Protein 2R0C (pdb70)

B-factor: mean 41.66, std 12.37, range [22.73, 86.89]

InterPro domains:
  IPR002938 FAD-binding domain [PF01494] (6-349)
  IPR036188 FAD/NAD(P)-binding domain superfamily [G3DSA:3.50.50.60] (7-348)
  IPR036188 FAD/NAD(P)-binding domain superfamily [SSF51905] (6-364)
  IPR050641 Rifampicin monooxygenase-like [PTHR43004] (6-512)

Nearest PDB structures (foldseek):
  2r0c-assembly1_A  TM=1.002E+00  e=0.000E+00  Lentzea aerocolonigenes
  2r0p-assembly1_A  TM=9.805E-01  e=2.874E-102  Lentzea aerocolonigenes
  4eip-assembly2_B  TM=9.938E-01  e=1.563E-99  Lentzea aerocolonigenes
  4eip-assembly1_A  TM=9.789E-01  e=1.104E-95  Lentzea aerocolonigenes
  4eiq-assembly2_B  TM=9.663E-01  e=9.344E-96  Lentzea aerocolonigenes

Secondary structure (DSSP, 8-state):
-PPEEEEEEEE--SHHHHHHHHHHHHTT--EEEE-SS-S--SS----EE-HHHHHHHHHTT-HHHHHTSS--TTSB--EEEESSBTS-EEEEE---BTTTSPPPSS-SS--EE--HHHHHHHHHHHHGGGEE-SEEEEEEEE-SS-EEEEEEETTT--EEEEEEEEEEE---TT-HHHHHHT----BSS--EEEEEEEEE-TTHHHHHGGG--SEEEEEEETTEEEEEEESSSSSEEEEEEE-STT--S---HHHHHHHHB-S----EEEEEEEEEE--EE-S-SEETTEEE-GGGTEE---GGGHHHHHHHHHHHHHHHHHHHHHHT-S-TTTTHHHHHHHHHHHHHHHH--PPPTTTT--SHHHHHHHHHHHHHHHHTTGGGGGS-HHHHH-----STTS---------TTSBPPP-BSSSS-BGGGG-SSSEEEEEES--TTHHHHHHHHHHTT--EEEEEE--HHHHHHH-SSEEEE-TTSBEEEEESS--S-HHHHHHHHTT--

Organism: Lentzea aerocolonigenes (NCBI:txid68170)

CATH classification: 3.50.50.60 (+2 more: 3.30.9.10, 3.40.30.120)

Structure (mmCIF, N/CA/C/O backbone):
data_2R0C
#
_entry.id   2R0C
#
_cell.length_a   63.220
_cell.length_b   77.562
_cell.length_c   64.673
_cell.angle_alpha   90.00
_cell.angle_beta   108.04
_cell.angle_gamma   90.00
#
_symmetry.space_group_name_H-M   'P 1 21 1'
#
loop_
_entity.id
_entity.type
_entity.pdbx_description
1 polymer RebC
2 non-polymer 'CHLORIDE ION'
3 non-polymer 'FLAVIN-ADENINE DINUCLEOTIDE'
4 water water
#
loop_
_atom_site.group_PDB
_atom_site.id
_atom_site.type_symbol
_atom_site.label_atom_id
_atom_site.label_alt_id
_atom_site.label_comp_id
_atom_site.label_asym_id
_atom_site.label_entity_id
_atom_site.label_seq_id
_atom_site.pdbx_PDB_ins_code
_atom_site.Cartn_x
_atom_site.Cartn_y
_atom_site.Cartn_z
_atom_site.occupancy
_atom_site.B_iso_or_equiv
_atom_site.auth_seq_id
_atom_site.auth_comp_id
_atom_site.auth_asym_id
_atom_site.auth_atom_id
_atom_site.pdbx_PDB_model_num
ATOM 1 N N . ASN A 1 22 ? 30.309 18.237 10.020 1.00 70.51 2 ASN A N 1
ATOM 2 C CA . ASN A 1 22 ? 28.851 18.111 9.724 1.00 70.09 2 ASN A CA 1
ATOM 3 C C . ASN A 1 22 ? 28.036 18.170 11.014 1.00 69.24 2 ASN A C 1
ATOM 4 O O . ASN A 1 22 ? 28.376 17.520 12.004 1.00 69.70 2 ASN A O 1
ATOM 6 N N . ALA A 1 23 ? 26.963 18.955 10.996 1.00 67.58 3 ALA A N 1
ATOM 7 C CA . ALA A 1 23 ? 26.101 19.100 12.164 1.00 65.72 3 ALA A CA 1
ATOM 8 C C . ALA A 1 23 ? 25.423 17.775 12.499 1.00 64.15 3 ALA A C 1
ATOM 9 O O . ALA A 1 23 ? 25.369 16.865 11.669 1.00 64.14 3 ALA A O 1
ATOM 11 N N . PRO A 1 24 ? 24.909 17.646 13.730 1.00 62.71 4 PRO A N 1
ATOM 12 C CA . PRO A 1 24 ? 24.238 16.413 14.149 1.00 60.79 4 PRO A CA 1
ATOM 13 C C . PRO A 1 24 ? 22.947 16.145 13.379 1.00 58.30 4 PRO A C 1
ATOM 14 O O . PRO A 1 24 ? 22.161 17.059 13.126 1.00 58.76 4 PRO A O 1
ATOM 18 N N . ILE A 1 25 ? 22.746 14.888 13.005 1.00 55.98 5 ILE A N 1
ATOM 19 C CA . ILE A 1 25 ? 21.544 14.469 12.292 1.00 52.85 5 ILE A CA 1
ATOM 20 C C . ILE A 1 25 ? 20.457 14.214 13.332 1.00 51.43 5 ILE A C 1
ATOM 21 O O . ILE A 1 25 ? 20.686 13.505 14.314 1.00 50.57 5 ILE A O 1
ATOM 26 N N . GLU A 1 26 ? 19.280 14.792 13.122 1.00 47.84 6 GLU A N 1
ATOM 27 C CA . GLU A 1 26 ? 18.192 14.606 14.066 1.00 46.08 6 GLU A CA 1
ATOM 28 C C . GLU A 1 26 ? 17.079 13.737 13.500 1.00 44.63 6 GLU A C 1
ATOM 29 O O . GLU A 1 26 ? 16.715 13.841 12.327 1.00 44.19 6 GLU A O 1
ATOM 35 N N . THR A 1 27 ? 16.544 12.871 14.350 1.00 40.77 7 THR A N 1
ATOM 36 C CA . THR A 1 27 ? 15.475 11.966 13.956 1.00 38.30 7 THR A CA 1
ATOM 37 C C . THR A 1 27 ? 14.734 11.599 15.238 1.00 37.46 7 THR A C 1
ATOM 38 O O . THR A 1 27 ? 15.316 11.639 16.325 1.00 37.88 7 THR A O 1
ATOM 42 N N . ASP A 1 28 ? 13.456 11.259 15.126 1.00 34.38 8 ASP A N 1
ATOM 43 C CA . ASP A 1 28 ? 12.679 10.925 16.313 1.00 31.89 8 ASP A CA 1
ATOM 44 C C . ASP A 1 28 ? 13.071 9.591 16.935 1.00 31.59 8 ASP A C 1
ATOM 45 O O . ASP A 1 28 ? 13.144 9.465 18.161 1.00 32.76 8 ASP A O 1
ATOM 50 N N . VAL A 1 29 ? 13.326 8.596 16.100 1.00 30.07 9 VAL A N 1
ATOM 51 C CA . VAL A 1 29 ? 13.694 7.284 16.615 1.00 29.22 9 VAL A CA 1
ATOM 52 C C . VAL A 1 29 ? 14.866 6.690 15.857 1.00 30.33 9 VAL A C 1
ATOM 53 O O . VAL A 1 29 ? 14.827 6.558 14.628 1.00 28.94 9 VAL A O 1
ATOM 57 N N . LEU A 1 30 ? 15.915 6.347 16.599 1.00 28.03 10 LEU A N 1
ATOM 58 C CA . LEU A 1 30 ? 17.094 5.736 16.016 1.00 28.44 10 LEU A CA 1
ATOM 59 C C . LEU A 1 30 ? 16.982 4.262 16.343 1.00 27.88 10 LEU A C 1
ATOM 60 O O . LEU A 1 30 ? 16.927 3.867 17.517 1.00 27.75 10 LEU A O 1
ATOM 65 N N . ILE A 1 31 ? 16.905 3.447 15.301 1.00 28.46 11 ILE A N 1
ATOM 66 C CA . ILE A 1 31 ? 16.801 2.009 15.477 1.00 27.92 11 ILE A CA 1
ATOM 67 C C . ILE A 1 31 ? 18.178 1.399 15.282 1.00 31.10 11 ILE A C 1
ATOM 68 O O . ILE A 1 31 ? 18.753 1.479 14.192 1.00 33.15 11 ILE A O 1
ATOM 73 N N . LEU A 1 32 ? 18.704 0.798 16.346 1.00 29.95 12 LEU A N 1
ATOM 74 C CA . LEU A 1 32 ? 20.018 0.160 16.314 1.00 30.46 12 LEU A CA 1
ATOM 75 C C . LEU A 1 32 ? 19.845 -1.320 15.981 1.00 30.21 12 LEU A C 1
ATOM 76 O O . LEU A 1 32 ? 19.337 -2.089 16.795 1.00 29.94 12 LEU A O 1
ATOM 81 N N . GLY A 1 33 ? 20.277 -1.718 14.790 1.00 29.48 13 GLY A N 1
ATOM 82 C CA . GLY A 1 33 ? 20.149 -3.110 14.398 1.00 31.37 13 GLY A CA 1
ATOM 83 C C . GLY A 1 33 ? 19.111 -3.267 13.306 1.00 32.40 13 GLY A C 1
ATOM 84 O O . GLY A 1 33 ? 17.943 -2.925 13.502 1.00 32.14 13 GLY A O 1
ATOM 85 N N . GLY A 1 34 ? 19.548 -3.775 12.156 1.00 30.82 14 GLY A N 1
ATOM 86 C CA . GLY A 1 34 ? 18.655 -3.967 11.029 1.00 31.32 14 GLY A CA 1
ATOM 87 C C . GLY A 1 34 ? 18.278 -5.416 10.805 1.00 31.32 14 GLY A C 1
ATOM 88 O O . GLY A 1 34 ? 18.135 -5.858 9.663 1.00 30.75 14 GLY A O 1
ATOM 89 N N . GLY A 1 35 ? 18.137 -6.162 11.898 1.00 30.82 15 GLY A N 1
ATOM 90 C CA . GLY A 1 35 ? 17.741 -7.553 11.798 1.00 29.95 15 GLY A CA 1
ATOM 91 C C . GLY A 1 35 ? 16.233 -7.572 11.585 1.00 30.67 15 GLY A C 1
ATOM 92 O O . GLY A 1 35 ? 15.636 -6.515 11.418 1.00 31.22 15 GLY A O 1
ATOM 93 N N . PRO A 1 36 ? 15.589 -8.743 11.594 1.00 29.85 16 PRO A N 1
ATOM 94 C CA . PRO A 1 36 ? 14.139 -8.822 11.391 1.00 30.61 16 PRO A CA 1
ATOM 95 C C . PRO A 1 36 ? 13.307 -7.931 12.308 1.00 28.49 16 PRO A C 1
ATOM 96 O O . PRO A 1 36 ? 12.334 -7.332 11.862 1.00 30.94 16 PRO A O 1
ATOM 100 N N . VAL A 1 37 ? 13.675 -7.848 13.585 1.00 28.51 17 VAL A N 1
ATOM 101 C CA . VAL A 1 37 ? 12.903 -7.040 14.529 1.00 26.67 17 VAL A CA 1
ATOM 102 C C . VAL A 1 37 ? 13.096 -5.552 14.314 1.00 27.55 17 VAL A C 1
ATOM 103 O O . VAL A 1 37 ? 12.135 -4.790 14.373 1.00 27.39 17 VAL A O 1
ATOM 107 N N . GLY A 1 38 ? 14.339 -5.138 14.076 1.00 26.69 18 GLY A N 1
ATOM 108 C CA . GLY A 1 38 ? 14.606 -3.734 13.840 1.00 27.65 18 GLY A CA 1
ATOM 109 C C . GLY A 1 38 ? 13.860 -3.248 12.607 1.00 28.88 18 GLY A C 1
ATOM 110 O O . GLY A 1 38 ? 13.312 -2.145 12.581 1.00 28.38 18 GLY A O 1
ATOM 111 N N . MET A 1 39 ? 13.835 -4.077 11.572 1.00 28.99 19 MET A N 1
ATOM 112 C CA . MET A 1 39 ? 13.157 -3.714 10.335 1.00 27.53 19 MET A CA 1
ATOM 113 C C . MET A 1 39 ? 11.642 -3.702 10.527 1.00 28.15 19 MET A C 1
ATOM 114 O O . MET A 1 39 ? 10.940 -2.902 9.909 1.00 28.18 19 MET A O 1
ATOM 119 N N . ALA A 1 40 ? 11.138 -4.580 11.388 1.00 25.69 20 ALA A N 1
ATOM 120 C CA . ALA A 1 40 ? 9.712 -4.612 11.672 1.00 27.47 20 ALA A CA 1
ATOM 121 C C . ALA A 1 40 ? 9.341 -3.306 12.369 1.00 26.90 20 ALA A C 1
ATOM 122 O O . ALA A 1 40 ? 8.295 -2.720 12.091 1.00 24.93 20 ALA A O 1
ATOM 124 N N . LEU A 1 41 ? 10.199 -2.852 13.285 1.00 27.07 21 LEU A N 1
ATOM 125 C CA . LEU A 1 41 ? 9.924 -1.609 13.996 1.00 25.73 21 LEU A CA 1
ATOM 126 C C . LEU A 1 41 ? 9.970 -0.448 13.012 1.00 26.15 21 LEU A C 1
ATOM 127 O O . LEU A 1 41 ? 9.150 0.461 13.075 1.00 24.14 21 LEU A O 1
ATOM 132 N N . ALA A 1 42 ? 10.931 -0.483 12.097 1.00 25.68 22 ALA A N 1
ATOM 133 C CA . ALA A 1 42 ? 11.045 0.572 11.093 1.00 27.67 22 ALA A CA 1
ATOM 134 C C . ALA A 1 42 ? 9.756 0.614 10.268 1.00 26.47 22 ALA A C 1
ATOM 135 O O . ALA A 1 42 ? 9.241 1.678 9.943 1.00 26.54 22 ALA A O 1
ATOM 137 N N . LEU A 1 43 ? 9.231 -0.558 9.940 1.00 26.17 23 LEU A N 1
ATOM 138 C CA . LEU A 1 43 ? 8.015 -0.628 9.140 1.00 27.00 23 LEU A CA 1
ATOM 139 C C . LEU A 1 43 ? 6.813 -0.090 9.891 1.00 26.33 23 LEU A C 1
ATOM 140 O O . LEU A 1 43 ? 5.945 0.563 9.299 1.00 26.75 23 LEU A O 1
ATOM 145 N N . ASP A 1 44 ? 6.756 -0.348 11.193 1.00 24.50 24 ASP A N 1
ATOM 146 C CA . ASP A 1 44 ? 5.640 0.167 11.970 1.00 25.33 24 ASP A CA 1
ATOM 147 C C . ASP A 1 44 ? 5.750 1.690 12.081 1.00 24.96 24 ASP A C 1
ATOM 148 O O . ASP A 1 44 ? 4.750 2.397 11.943 1.00 25.66 24 ASP A O 1
ATOM 153 N N . LEU A 1 45 ? 6.961 2.205 12.302 1.00 25.59 25 LEU A N 1
ATOM 154 C CA . LEU A 1 45 ? 7.132 3.658 12.412 1.00 26.74 25 LEU A CA 1
ATOM 155 C C . LEU A 1 45 ? 6.827 4.347 11.070 1.00 27.65 25 LEU A C 1
ATOM 156 O O . LEU A 1 45 ? 6.237 5.435 11.041 1.00 29.99 25 LEU A O 1
ATOM 161 N N . ALA A 1 46 ? 7.222 3.711 9.972 1.00 27.76 26 ALA A N 1
ATOM 162 C CA . ALA A 1 46 ? 6.948 4.238 8.633 1.00 29.42 26 ALA A CA 1
ATOM 163 C C . ALA A 1 46 ? 5.430 4.309 8.478 1.00 29.71 26 ALA A C 1
ATOM 164 O O . ALA A 1 46 ? 4.875 5.325 8.050 1.00 28.49 26 ALA A O 1
ATOM 166 N N . HIS A 1 47 ? 4.770 3.214 8.838 1.00 29.11 27 HIS A N 1
ATOM 167 C CA . HIS A 1 47 ? 3.317 3.115 8.766 1.00 31.66 27 HIS A CA 1
ATOM 168 C C . HIS A 1 47 ? 2.649 4.211 9.597 1.00 31.80 27 HIS A C 1
ATOM 169 O O . HIS A 1 47 ? 1.578 4.699 9.241 1.00 29.96 27 HIS A O 1
ATOM 176 N N . ARG A 1 48 ? 3.289 4.603 10.698 1.00 30.77 28 ARG A N 1
ATOM 177 C CA . ARG A 1 48 ? 2.744 5.632 11.575 1.00 29.59 28 ARG A CA 1
ATOM 178 C C . ARG A 1 48 ? 3.283 7.029 11.289 1.00 30.86 28 ARG A C 1
ATOM 179 O O . ARG A 1 48 ? 3.024 7.962 12.050 1.00 31.51 28 ARG A O 1
ATOM 187 N N . GLN A 1 49 ? 4.030 7.168 10.194 1.00 29.42 29 GLN A N 1
ATOM 188 C CA . GLN A 1 49 ? 4.607 8.450 9.793 1.00 32.82 29 GLN A CA 1
ATOM 189 C C . GLN A 1 49 ? 5.535 9.058 10.843 1.00 32.85 29 GLN A C 1
ATOM 190 O O . GLN A 1 49 ? 5.551 10.276 11.035 1.00 34.32 29 GLN A O 1
ATOM 196 N N . VAL A 1 50 ? 6.291 8.205 11.529 1.00 32.84 30 VAL A N 1
ATOM 197 C CA . VAL A 1 50 ? 7.241 8.654 12.545 1.00 31.03 30 VAL A CA 1
ATOM 198 C C . VAL A 1 50 ? 8.622 8.667 11.909 1.00 30.80 30 VAL A C 1
ATOM 199 O O . VAL A 1 50 ? 9.020 7.699 11.262 1.00 30.59 30 VAL A O 1
ATOM 203 N N . GLY A 1 51 ? 9.349 9.762 12.095 1.00 30.76 31 GLY A N 1
ATOM 204 C CA . GLY A 1 51 ? 10.683 9.868 11.532 1.00 31.86 31 GLY A CA 1
ATOM 205 C C . GLY A 1 51 ? 11.626 8.915 12.234 1.00 33.62 31 GLY A C 1
ATOM 206 O O . GLY A 1 51 ? 11.673 8.870 13.464 1.00 33.10 31 GLY A O 1
ATOM 207 N N . HIS A 1 52 ? 12.385 8.151 11.458 1.00 33.09 32 HIS A N 1
ATOM 208 C CA . HIS A 1 52 ? 13.306 7.191 12.038 1.00 33.62 32 HIS A CA 1
ATOM 209 C C . HIS A 1 52 ? 14.479 6.916 11.121 1.00 36.30 32 HIS A C 1
ATOM 210 O O . HIS A 1 52 ? 14.492 7.303 9.945 1.00 33.95 32 HIS A O 1
ATOM 217 N N . LEU A 1 53 ? 15.456 6.214 11.672 1.00 35.15 33 LEU A N 1
ATOM 218 C CA . LEU A 1 53 ? 16.650 5.854 10.939 1.00 36.83 33 LEU A CA 1
ATOM 219 C C . LEU A 1 53 ? 17.109 4.529 11.522 1.00 34.54 33 LEU A C 1
ATOM 220 O O . LEU A 1 53 ? 17.049 4.311 12.739 1.00 33.56 33 LEU A O 1
ATOM 225 N N . VAL A 1 54 ? 17.528 3.628 10.649 1.00 32.94 34 VAL A N 1
ATOM 226 C CA . VAL A 1 54 ? 18.009 2.335 11.088 1.00 31.60 34 VAL A CA 1
ATOM 227 C C . VAL A 1 54 ? 19.494 2.216 10.756 1.00 32.89 34 VAL A C 1
ATOM 228 O O . VAL A 1 54 ? 19.906 2.455 9.614 1.00 33.55 34 VAL A O 1
ATOM 232 N N . VAL A 1 55 ? 20.303 1.864 11.748 1.00 32.86 35 VAL A N 1
ATOM 233 C CA . VAL A 1 55 ? 21.723 1.676 11.492 1.00 33.24 35 VAL A CA 1
ATOM 234 C C . VAL A 1 55 ? 22.051 0.193 11.628 1.00 32.91 35 VAL A C 1
ATOM 235 O O . VAL A 1 55 ? 21.734 -0.445 12.634 1.00 34.33 35 VAL A O 1
ATOM 239 N N . GLU A 1 56 ? 22.658 -0.356 10.583 1.00 32.91 36 GLU A N 1
ATOM 240 C CA . GLU A 1 56 ? 23.032 -1.763 10.538 1.00 32.52 36 GLU A CA 1
ATOM 241 C C . GLU A 1 56 ? 24.524 -1.824 10.205 1.00 34.49 36 GLU A C 1
ATOM 242 O O . GLU A 1 56 ? 24.958 -1.311 9.176 1.00 34.13 36 GLU A O 1
ATOM 248 N N . GLN A 1 57 ? 25.306 -2.450 11.081 1.00 35.90 37 GLN A N 1
ATOM 249 C CA . GLN A 1 57 ? 26.755 -2.527 10.887 1.00 37.10 37 GLN A CA 1
ATOM 250 C C . GLN A 1 57 ? 27.209 -3.379 9.711 1.00 37.84 37 GLN A C 1
ATOM 251 O O . GLN A 1 57 ? 28.256 -3.105 9.116 1.00 40.12 37 GLN A O 1
ATOM 257 N N . THR A 1 58 ? 26.444 -4.412 9.377 1.00 37.86 38 THR A N 1
ATOM 258 C CA . THR A 1 58 ? 26.807 -5.266 8.251 1.00 40.11 38 THR A CA 1
ATOM 259 C C . THR A 1 58 ? 26.322 -4.626 6.956 1.00 40.78 38 THR A C 1
ATOM 260 O O . THR A 1 58 ? 25.812 -3.500 6.968 1.00 39.04 38 THR A O 1
ATOM 264 N N . ASP A 1 59 ? 26.487 -5.332 5.841 1.00 42.60 39 ASP A N 1
ATOM 265 C CA . ASP A 1 59 ? 26.052 -4.799 4.553 1.00 46.38 39 ASP A CA 1
ATOM 266 C C . ASP A 1 59 ? 24.669 -5.307 4.166 1.00 47.33 39 ASP A C 1
ATOM 267 O O . ASP A 1 59 ? 24.251 -5.156 3.018 1.00 47.82 39 ASP A O 1
ATOM 272 N N . GLY A 1 60 ? 23.968 -5.918 5.119 1.00 48.69 40 GLY A N 1
ATOM 273 C CA . GLY A 1 60 ? 22.634 -6.433 4.851 1.00 49.09 40 GLY A CA 1
ATOM 274 C C . GLY A 1 60 ? 22.587 -7.787 4.159 1.00 50.84 40 GLY A C 1
ATOM 275 O O . GLY A 1 60 ? 21.520 -8.390 4.034 1.00 50.36 40 GLY A O 1
ATOM 276 N N . THR A 1 61 ? 23.746 -8.267 3.716 1.00 51.27 41 THR A N 1
ATOM 277 C CA . THR A 1 61 ? 23.857 -9.553 3.029 1.00 51.49 41 THR A CA 1
ATOM 278 C C . THR A 1 61 ? 23.615 -10.737 3.958 1.00 50.35 41 THR A C 1
ATOM 279 O O . THR A 1 61 ? 23.945 -10.686 5.140 1.00 49.29 41 THR A O 1
ATOM 283 N N . ILE A 1 62 ? 23.040 -11.803 3.407 1.00 48.89 42 ILE A N 1
ATOM 284 C CA . ILE A 1 62 ? 22.750 -13.021 4.158 1.00 48.14 42 ILE A CA 1
ATOM 285 C C . ILE A 1 62 ? 23.447 -14.210 3.494 1.00 48.70 42 ILE A C 1
ATOM 286 O O . ILE A 1 62 ? 23.201 -14.504 2.322 1.00 48.27 42 ILE A O 1
ATOM 291 N N . THR A 1 63 ? 24.302 -14.900 4.245 1.00 47.86 43 THR A N 1
ATOM 292 C CA . THR A 1 63 ? 25.035 -16.042 3.709 1.00 47.13 43 THR A CA 1
ATOM 293 C C . THR A 1 63 ? 24.542 -17.376 4.262 1.00 46.06 43 THR A C 1
ATOM 294 O O . THR A 1 63 ? 24.794 -18.430 3.678 1.00 45.99 43 THR A O 1
ATOM 298 N N . HIS A 1 64 ? 23.846 -17.325 5.393 1.00 45.06 44 HIS A N 1
ATOM 299 C CA . HIS A 1 64 ? 23.303 -18.529 6.018 1.00 43.34 44 HIS A CA 1
ATOM 300 C C . HIS A 1 64 ? 22.026 -18.130 6.759 1.00 42.24 44 HIS A C 1
ATOM 301 O O . HIS A 1 64 ? 22.071 -17.668 7.903 1.00 40.27 44 HIS A O 1
ATOM 308 N N . PRO A 1 65 ? 20.866 -18.295 6.103 1.00 40.24 45 PRO A N 1
ATOM 309 C CA . PRO A 1 65 ? 19.561 -17.955 6.679 1.00 39.76 45 PRO A CA 1
ATOM 310 C C . PRO A 1 65 ? 19.351 -18.533 8.074 1.00 38.88 45 PRO A C 1
ATOM 311 O O . PRO A 1 65 ? 19.527 -19.734 8.295 1.00 39.06 45 PRO A O 1
ATOM 315 N N . ARG A 1 66 ? 18.966 -17.666 9.006 1.00 38.34 46 ARG A N 1
ATOM 316 C CA . ARG A 1 66 ? 18.725 -18.064 10.389 1.00 37.80 46 ARG A CA 1
ATOM 317 C C . ARG A 1 66 ? 17.234 -18.114 10.689 1.00 38.22 46 ARG A C 1
ATOM 318 O O . ARG A 1 66 ? 16.809 -18.768 11.636 1.00 38.30 46 ARG A O 1
ATOM 326 N N . VAL A 1 67 ? 16.442 -17.413 9.884 1.00 35.94 47 VAL A N 1
ATOM 327 C CA . VAL A 1 67 ? 15.000 -17.398 10.076 1.00 36.63 47 VAL A CA 1
ATOM 328 C C . VAL A 1 67 ? 14.295 -17.713 8.760 1.00 37.15 47 VAL A C 1
ATOM 329 O O . VAL A 1 67 ? 14.907 -17.650 7.693 1.00 35.62 47 VAL A O 1
ATOM 333 N N . GLY A 1 68 ? 13.014 -18.063 8.840 1.00 37.54 48 GLY A N 1
ATOM 334 C CA . GLY A 1 68 ? 12.263 -18.381 7.639 1.00 37.30 48 GLY A CA 1
ATOM 335 C C . GLY A 1 68 ? 10.780 -18.542 7.906 1.00 37.73 48 GLY A C 1
ATOM 336 O O . GLY A 1 68 ? 9.941 -18.052 7.145 1.00 37.50 48 GLY A O 1
ATOM 337 N N . THR A 1 69 ? 10.456 -19.231 8.993 1.00 37.37 49 THR A N 1
ATOM 338 C CA . THR A 1 69 ? 9.069 -19.460 9.362 1.00 39.15 49 THR A CA 1
ATOM 339 C C . THR A 1 69 ? 8.457 -18.180 9.923 1.00 36.12 49 THR A C 1
ATOM 340 O O . THR A 1 69 ? 8.981 -17.596 10.864 1.00 36.00 49 THR A O 1
ATOM 344 N N . ILE A 1 70 ? 7.356 -17.736 9.326 1.00 34.03 50 ILE A N 1
ATOM 345 C CA . ILE A 1 70 ? 6.680 -16.521 9.781 1.00 32.53 50 ILE A CA 1
ATOM 346 C C . ILE A 1 70 ? 5.267 -16.903 10.221 1.00 31.18 50 ILE A C 1
ATOM 347 O O . ILE A 1 70 ? 4.456 -17.344 9.402 1.00 30.22 50 ILE A O 1
ATOM 352 N N . GLY A 1 71 ? 4.984 -16.738 11.513 1.00 28.46 51 GLY A N 1
ATOM 353 C CA . GLY A 1 71 ? 3.680 -17.077 12.056 1.00 27.74 51 GLY A CA 1
ATOM 354 C C . GLY A 1 71 ? 2.543 -16.249 11.478 1.00 27.36 51 GLY A C 1
ATOM 355 O O . GLY A 1 71 ? 2.787 -15.189 10.906 1.00 27.95 51 GLY A O 1
ATOM 356 N N . PRO A 1 72 ? 1.289 -16.706 11.615 1.00 29.64 52 PRO A N 1
ATOM 357 C CA . PRO A 1 72 ? 0.153 -15.954 11.074 1.00 30.03 52 PRO A CA 1
ATOM 358 C C . PRO A 1 72 ? -0.039 -14.553 11.663 1.00 28.90 52 PRO A C 1
ATOM 359 O O . PRO A 1 72 ? -0.477 -13.644 10.959 1.00 28.64 52 PRO A O 1
ATOM 363 N N . ARG A 1 73 ? 0.302 -14.363 12.938 1.00 28.87 53 ARG A N 1
ATOM 364 C CA . ARG A 1 73 ? 0.136 -13.043 13.548 1.00 27.53 53 ARG A CA 1
ATOM 365 C C . ARG A 1 73 ? 1.158 -12.072 12.963 1.00 27.24 53 ARG A C 1
ATOM 366 O O . ARG A 1 73 ? 0.839 -10.912 12.687 1.00 27.21 53 ARG A O 1
ATOM 374 N N . SER A 1 74 ? 2.387 -12.551 12.776 1.00 26.13 54 SER A N 1
ATOM 375 C CA . SER A 1 74 ? 3.448 -11.741 12.190 1.00 26.15 54 SER A CA 1
ATOM 376 C C . SER A 1 74 ? 3.013 -11.322 10.781 1.00 27.49 54 SER A C 1
ATOM 377 O O . SER A 1 74 ? 3.253 -10.196 10.359 1.00 26.10 54 SER A O 1
ATOM 380 N N . MET A 1 75 ? 2.378 -12.238 10.055 1.00 28.10 55 MET A N 1
ATOM 381 C CA . MET A 1 75 ? 1.935 -11.922 8.706 1.00 28.79 55 MET A CA 1
ATOM 382 C C . MET A 1 75 ? 0.814 -10.888 8.738 1.00 27.49 55 MET A C 1
ATOM 383 O O . MET A 1 75 ? 0.724 -10.044 7.841 1.00 28.59 55 MET A O 1
ATOM 388 N N . GLU A 1 76 ? -0.031 -10.940 9.767 1.00 26.98 56 GLU A N 1
ATOM 389 C CA . GLU A 1 76 ? -1.105 -9.953 9.891 1.00 27.06 56 GLU A CA 1
ATOM 390 C C . GLU A 1 76 ? -0.433 -8.599 10.089 1.00 27.57 56 GLU A C 1
ATOM 391 O O . GLU A 1 76 ? -0.920 -7.577 9.607 1.00 26.87 56 GLU A O 1
ATOM 397 N N . LEU A 1 77 ? 0.697 -8.591 10.791 1.00 25.57 57 LEU A N 1
ATOM 398 C CA . LEU A 1 77 ? 1.420 -7.348 11.007 1.00 27.08 57 LEU A CA 1
ATOM 399 C C . LEU A 1 77 ? 2.110 -6.911 9.706 1.00 27.46 57 LEU A C 1
ATOM 400 O O . LEU A 1 77 ? 2.100 -5.728 9.359 1.00 25.99 57 LEU A O 1
ATOM 405 N N . PHE A 1 78 ? 2.710 -7.851 8.981 1.00 26.33 58 PHE A N 1
ATOM 406 C CA . PHE A 1 78 ? 3.336 -7.490 7.707 1.00 27.58 58 PHE A CA 1
ATOM 407 C C . PHE A 1 78 ? 2.242 -7.024 6.732 1.00 27.26 58 PHE A C 1
ATOM 408 O O . PHE A 1 78 ? 2.509 -6.233 5.831 1.00 31.65 58 PHE A O 1
ATOM 416 N N . ARG A 1 79 ? 1.021 -7.523 6.916 1.00 30.23 59 ARG A N 1
ATOM 417 C CA . ARG A 1 79 ? -0.119 -7.117 6.084 1.00 30.49 59 ARG A CA 1
ATOM 418 C C . ARG A 1 79 ? -0.345 -5.638 6.374 1.00 32.32 59 ARG A C 1
ATOM 419 O O . ARG A 1 79 ? -0.427 -4.812 5.458 1.00 30.17 59 ARG A O 1
ATOM 427 N N . ARG A 1 80 ? -0.439 -5.315 7.662 1.00 31.15 60 ARG A N 1
ATOM 428 C CA . ARG A 1 80 ? -0.640 -3.939 8.108 1.00 33.26 60 ARG A CA 1
ATOM 429 C C . ARG A 1 80 ? 0.454 -3.022 7.563 1.00 34.65 60 ARG A C 1
ATOM 430 O O . ARG A 1 80 ? 0.183 -1.892 7.146 1.00 35.30 60 ARG A O 1
ATOM 438 N N . TRP A 1 81 ? 1.689 -3.515 7.558 1.00 32.49 61 TRP A N 1
ATOM 439 C CA . TRP A 1 81 ? 2.818 -2.721 7.095 1.00 31.08 61 TRP A CA 1
ATOM 440 C C . TRP A 1 81 ? 3.033 -2.713 5.579 1.00 30.48 61 TRP A C 1
ATOM 441 O O . TRP A 1 81 ? 3.986 -2.108 5.089 1.00 31.55 61 TRP A O 1
ATOM 452 N N . GLY A 1 82 ? 2.161 -3.402 4.851 1.00 31.77 62 GLY A N 1
ATOM 453 C CA . GLY A 1 82 ? 2.234 -3.432 3.396 1.00 34.29 62 GLY A CA 1
ATOM 454 C C . GLY A 1 82 ? 3.251 -4.320 2.698 1.00 35.21 62 GLY A C 1
ATOM 455 O O . GLY A 1 82 ? 3.578 -4.075 1.532 1.00 34.77 62 GLY A O 1
ATOM 456 N N . VAL A 1 83 ? 3.738 -5.360 3.367 1.00 34.22 63 VAL A N 1
ATOM 457 C CA . VAL A 1 83 ? 4.729 -6.235 2.746 1.00 32.97 63 VAL A CA 1
ATOM 458 C C . VAL A 1 83 ? 4.357 -7.711 2.753 1.00 31.21 63 VAL A C 1
ATOM 459 O O . VAL A 1 83 ? 5.159 -8.545 2.352 1.00 31.60 63 VAL A O 1
ATOM 463 N N . ALA A 1 84 ? 3.147 -8.035 3.203 1.00 30.23 64 ALA A N 1
ATOM 464 C CA . ALA A 1 84 ? 2.714 -9.426 3.257 1.00 29.03 64 ALA A CA 1
ATOM 465 C C . ALA A 1 84 ? 2.714 -10.060 1.873 1.00 31.47 64 ALA A C 1
ATOM 466 O O . ALA A 1 84 ? 3.083 -11.231 1.721 1.00 28.61 64 ALA A O 1
ATOM 468 N N . LYS A 1 85 ? 2.296 -9.291 0.869 1.00 32.52 65 LYS A N 1
ATOM 469 C CA . LYS A 1 85 ? 2.256 -9.784 -0.508 1.00 37.70 65 LYS A CA 1
ATOM 470 C C . LYS A 1 85 ? 3.642 -10.178 -1.009 1.00 35.04 65 LYS A C 1
ATOM 471 O O . LYS A 1 85 ? 3.833 -11.282 -1.504 1.00 36.80 65 LYS A O 1
ATOM 477 N N . GLN A 1 86 ? 4.602 -9.268 -0.897 1.00 36.80 66 GLN A N 1
ATOM 478 C CA . GLN A 1 86 ? 5.961 -9.559 -1.352 1.00 36.86 66 GLN A CA 1
ATOM 479 C C . GLN A 1 86 ? 6.574 -10.731 -0.595 1.00 35.24 66 GLN A C 1
ATOM 480 O O . GLN A 1 86 ? 7.363 -11.492 -1.156 1.00 35.19 66 GLN A O 1
ATOM 486 N N . ILE A 1 87 ? 6.213 -10.884 0.675 1.00 33.16 67 ILE A N 1
ATOM 487 C CA . ILE A 1 87 ? 6.750 -11.985 1.466 1.00 32.66 67 ILE A CA 1
ATOM 488 C C . ILE A 1 87 ? 6.214 -13.311 0.961 1.00 35.26 67 ILE A C 1
ATOM 489 O O . ILE A 1 87 ? 6.966 -14.261 0.749 1.00 34.22 67 ILE A O 1
ATOM 494 N N . ARG A 1 88 ? 4.905 -13.372 0.758 1.00 37.09 68 ARG A N 1
ATOM 495 C CA . ARG A 1 88 ? 4.280 -14.601 0.306 1.00 37.48 68 ARG A CA 1
ATOM 496 C C . ARG A 1 88 ? 4.703 -15.024 -1.105 1.00 37.41 68 ARG A C 1
ATOM 497 O O . ARG A 1 88 ? 4.713 -16.211 -1.416 1.00 40.81 68 ARG A O 1
ATOM 505 N N . THR A 1 89 ? 5.071 -14.067 -1.951 1.00 37.62 69 THR A N 1
ATOM 506 C CA . THR A 1 89 ? 5.486 -14.377 -3.322 1.00 39.38 69 THR A CA 1
ATOM 507 C C . THR A 1 89 ? 7.004 -14.323 -3.527 1.00 39.59 69 THR A C 1
ATOM 508 O O . THR A 1 89 ? 7.485 -14.295 -4.665 1.00 39.99 69 THR A O 1
ATOM 512 N N . ALA A 1 90 ? 7.753 -14.336 -2.428 1.00 37.29 70 ALA A N 1
ATOM 513 C CA . ALA A 1 90 ? 9.211 -14.250 -2.479 1.00 37.59 70 ALA A CA 1
ATOM 514 C C . ALA A 1 90 ? 9.925 -15.4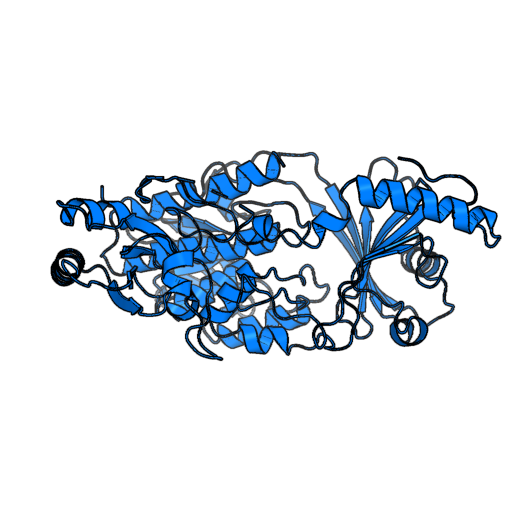45 -3.098 1.00 38.50 70 ALA A C 1
ATOM 515 O O . ALA A 1 90 ? 11.118 -15.366 -3.401 1.00 39.71 70 ALA A O 1
ATOM 517 N N . GLY A 1 91 ? 9.222 -16.556 -3.276 1.00 37.59 71 GLY A N 1
ATOM 518 C CA . GLY A 1 91 ? 9.882 -17.704 -3.866 1.00 36.82 71 GLY A CA 1
ATOM 519 C C . GLY A 1 91 ? 9.494 -19.073 -3.346 1.00 34.78 71 GLY A C 1
ATOM 520 O O . GLY A 1 91 ? 9.795 -20.070 -3.996 1.00 36.33 71 GLY A O 1
ATOM 521 N N . TRP A 1 92 ? 8.857 -19.152 -2.181 1.00 33.54 72 TRP A N 1
ATOM 522 C CA . TRP A 1 92 ? 8.455 -20.458 -1.673 1.00 33.30 72 TRP A CA 1
ATOM 523 C C . TRP A 1 92 ? 7.449 -21.044 -2.668 1.00 35.30 72 TRP A C 1
ATOM 524 O O . TRP A 1 92 ? 6.484 -20.379 -3.035 1.00 35.68 72 TRP A O 1
ATOM 535 N N . PRO A 1 93 ? 7.667 -22.293 -3.116 1.00 36.48 73 PRO A N 1
ATOM 536 C CA . PRO A 1 93 ? 6.786 -22.968 -4.080 1.00 36.22 73 PRO A CA 1
ATOM 537 C C . PRO A 1 93 ? 5.373 -23.249 -3.583 1.00 36.15 73 PRO A C 1
ATOM 538 O O . PRO A 1 93 ? 5.183 -23.951 -2.591 1.00 36.45 73 PRO A O 1
ATOM 542 N N . GLY A 1 94 ? 4.382 -22.729 -4.302 1.00 36.59 74 GLY A N 1
ATOM 543 C CA . GLY A 1 94 ? 3.000 -22.942 -3.915 1.00 36.53 74 GLY A CA 1
ATOM 544 C C . GLY A 1 94 ? 2.593 -24.405 -3.882 1.00 38.58 74 GLY A C 1
ATOM 545 O O . GLY A 1 94 ? 1.640 -24.774 -3.192 1.00 37.08 74 GLY A O 1
ATOM 546 N N . ASP A 1 95 ? 3.311 -25.246 -4.622 1.00 38.58 75 ASP A N 1
ATOM 547 C CA . ASP A 1 95 ? 2.988 -26.664 -4.656 1.00 40.23 75 ASP A CA 1
ATOM 548 C C . ASP A 1 95 ? 3.912 -27.530 -3.803 1.00 38.78 75 ASP A C 1
ATOM 549 O O . ASP A 1 95 ? 3.833 -28.751 -3.852 1.00 39.40 75 ASP A O 1
ATOM 554 N N . HIS A 1 96 ? 4.780 -26.909 -3.012 1.00 37.75 76 HIS A N 1
ATOM 555 C CA . HIS A 1 96 ? 5.686 -27.681 -2.161 1.00 36.33 76 HIS A CA 1
ATOM 556 C C . HIS A 1 96 ? 4.958 -28.142 -0.899 1.00 36.12 76 HIS A C 1
ATOM 557 O O . HIS A 1 96 ? 4.281 -27.357 -0.244 1.00 37.78 76 HIS A O 1
ATOM 564 N N . PRO A 1 97 ? 5.071 -29.432 -0.552 1.00 36.74 77 PRO A N 1
ATOM 565 C CA . PRO A 1 97 ? 4.399 -29.924 0.653 1.00 36.71 77 PRO A CA 1
ATOM 566 C C . PRO A 1 97 ? 4.854 -29.160 1.902 1.00 38.49 77 PRO A C 1
ATOM 567 O O . PRO A 1 97 ? 6.020 -28.767 2.011 1.00 37.12 77 PRO A O 1
ATOM 571 N N . LEU A 1 98 ? 3.926 -28.936 2.829 1.00 36.71 78 LEU A N 1
ATOM 572 C CA . LEU A 1 98 ? 4.238 -28.234 4.070 1.00 37.91 78 LEU A CA 1
ATOM 573 C C . LEU A 1 98 ? 4.291 -29.233 5.225 1.00 36.68 78 LEU A C 1
ATOM 574 O O . LEU A 1 98 ? 4.399 -28.846 6.386 1.00 38.39 78 LEU A O 1
ATOM 579 N N . ASP A 1 99 ? 4.238 -30.520 4.888 1.00 38.40 79 ASP A N 1
ATOM 580 C CA . ASP A 1 99 ? 4.245 -31.599 5.874 1.00 37.32 79 ASP A CA 1
ATOM 581 C C . ASP A 1 99 ? 5.472 -31.643 6.782 1.00 37.98 79 ASP A C 1
ATOM 582 O O . ASP A 1 99 ? 6.545 -31.148 6.437 1.00 36.72 79 ASP A O 1
ATOM 587 N N . ALA A 1 100 ? 5.283 -32.266 7.940 1.00 37.18 80 ALA A N 1
ATOM 588 C CA . ALA A 1 100 ? 6.335 -32.491 8.925 1.00 38.03 80 ALA A CA 1
ATOM 589 C C . ALA A 1 100 ? 6.337 -34.015 8.955 1.00 38.45 80 ALA A C 1
ATOM 590 O O . ALA A 1 100 ? 5.273 -34.621 9.044 1.00 37.32 80 ALA A O 1
ATOM 592 N N . ALA A 1 101 ? 7.508 -34.638 8.854 1.00 38.26 81 ALA A N 1
ATOM 593 C CA . ALA A 1 101 ? 7.566 -36.094 8.839 1.00 38.26 81 ALA A CA 1
ATOM 594 C C . ALA A 1 101 ? 8.751 -36.686 9.585 1.00 39.10 81 ALA A C 1
ATOM 595 O O . ALA A 1 101 ? 9.893 -36.271 9.393 1.00 39.63 81 ALA A O 1
ATOM 597 N N . TRP A 1 102 ? 8.458 -37.657 10.441 1.00 40.79 82 TRP A N 1
ATOM 598 C CA . TRP A 1 102 ? 9.476 -38.363 11.207 1.00 41.15 82 TRP A CA 1
ATOM 599 C C . TRP A 1 102 ? 9.875 -39.551 10.345 1.00 40.51 82 TRP A C 1
ATOM 600 O O . TRP A 1 102 ? 9.040 -40.395 10.017 1.00 40.56 82 TRP A O 1
ATOM 611 N N . VAL A 1 103 ? 11.148 -39.615 9.970 1.00 40.08 83 VAL A N 1
ATOM 612 C CA . VAL A 1 103 ? 11.620 -40.692 9.105 1.00 38.88 83 VAL A CA 1
ATOM 613 C C . VAL A 1 103 ? 12.936 -41.301 9.575 1.00 40.22 83 VAL A C 1
ATOM 614 O O . VAL A 1 103 ? 13.691 -40.670 10.315 1.00 40.78 83 VAL A O 1
ATOM 618 N N . THR A 1 104 ? 13.209 -42.529 9.141 1.00 39.89 84 THR A N 1
ATOM 619 C CA . THR A 1 104 ? 14.456 -43.191 9.501 1.00 41.92 84 THR A CA 1
ATOM 620 C C . THR A 1 104 ? 15.567 -42.592 8.635 1.00 41.66 84 THR A C 1
ATOM 621 O O . THR A 1 104 ? 16.745 -42.633 8.988 1.00 43.09 84 THR A O 1
ATOM 625 N N . ARG A 1 105 ? 15.167 -42.023 7.502 1.00 39.83 85 ARG A N 1
ATOM 626 C CA . ARG A 1 105 ? 16.093 -41.402 6.564 1.00 38.85 85 ARG A CA 1
ATOM 627 C C . ARG A 1 105 ? 15.250 -40.678 5.510 1.00 37.31 85 ARG A C 1
ATOM 628 O O . ARG A 1 105 ? 14.177 -41.151 5.145 1.00 37.33 85 ARG A O 1
ATOM 636 N N . VAL A 1 106 ? 15.716 -39.527 5.036 1.00 37.42 86 VAL A N 1
ATOM 637 C CA . VAL A 1 106 ? 14.964 -38.785 4.029 1.00 36.31 86 VAL A CA 1
ATOM 638 C C . VAL A 1 106 ? 14.947 -39.605 2.749 1.00 37.12 86 VAL A C 1
ATOM 639 O O . VAL A 1 106 ? 15.977 -39.779 2.101 1.00 37.57 86 VAL A O 1
ATOM 643 N N . GLY A 1 107 ? 13.771 -40.111 2.392 1.00 37.18 87 GLY A N 1
ATOM 644 C CA . GLY A 1 107 ? 13.651 -40.927 1.201 1.00 38.04 87 GLY A CA 1
ATOM 645 C C . GLY A 1 107 ? 13.595 -42.388 1.606 1.00 40.24 87 GLY A C 1
ATOM 646 O O . GLY A 1 107 ? 13.430 -43.270 0.762 1.00 42.48 87 GLY A O 1
ATOM 647 N N . GLY A 1 108 ? 13.737 -42.636 2.907 1.00 40.84 88 GLY A N 1
ATOM 648 C CA . GLY A 1 108 ? 13.691 -43.989 3.437 1.00 40.71 88 GLY A CA 1
ATOM 649 C C . GLY A 1 108 ? 12.377 -44.249 4.153 1.00 40.29 88 GLY A C 1
ATOM 650 O O . GLY A 1 108 ? 11.405 -43.534 3.941 1.00 41.26 88 GLY A O 1
ATOM 651 N N . HIS A 1 109 ? 12.338 -45.268 5.002 1.00 40.77 89 HIS A N 1
ATOM 652 C CA . HIS A 1 109 ? 11.116 -45.594 5.729 1.00 41.88 89 HIS A CA 1
ATOM 653 C C . HIS A 1 109 ? 10.622 -44.417 6.563 1.00 42.50 89 HIS A C 1
ATOM 654 O O . HIS A 1 109 ? 11.390 -43.780 7.283 1.00 41.47 89 HIS A O 1
ATOM 661 N N . GLU A 1 110 ? 9.331 -44.131 6.460 1.00 42.29 90 GLU A N 1
ATOM 662 C CA . GLU A 1 110 ? 8.748 -43.044 7.222 1.00 44.29 90 GLU A CA 1
ATOM 663 C C . GLU A 1 110 ? 8.098 -43.631 8.460 1.00 44.45 90 GLU A C 1
ATOM 664 O O . GLU A 1 110 ? 7.557 -44.733 8.421 1.00 43.27 90 GLU A O 1
ATOM 670 N N . VAL A 1 111 ? 8.156 -42.900 9.562 1.00 45.40 91 VAL A N 1
ATOM 671 C CA . VAL A 1 111 ? 7.555 -43.377 10.795 1.00 47.02 91 VAL A CA 1
ATOM 672 C C . VAL A 1 111 ? 6.233 -42.675 11.047 1.00 47.40 91 VAL A C 1
ATOM 673 O O . VAL A 1 111 ? 5.223 -43.321 11.319 1.00 49.24 91 VAL A O 1
ATOM 677 N N . TYR A 1 112 ? 6.241 -41.350 10.948 1.00 47.37 92 TYR A N 1
ATOM 678 C CA . TYR A 1 112 ? 5.039 -40.559 11.179 1.00 47.53 92 TYR A CA 1
ATOM 679 C C . TYR A 1 112 ? 5.057 -39.291 10.331 1.00 47.43 92 TYR A C 1
ATOM 680 O O . TYR A 1 112 ? 6.048 -38.561 10.311 1.00 47.87 92 TYR A O 1
ATOM 689 N N . ARG A 1 113 ? 3.959 -39.038 9.627 1.00 47.05 93 ARG A N 1
ATOM 690 C CA . ARG A 1 113 ? 3.851 -37.856 8.780 1.00 48.42 93 ARG A CA 1
ATOM 691 C C . ARG A 1 113 ? 2.566 -37.087 9.051 1.00 48.74 93 ARG A C 1
ATOM 692 O O . ARG A 1 113 ? 1.481 -37.663 9.086 1.00 49.65 93 ARG A O 1
ATOM 700 N N . ILE A 1 114 ? 2.700 -35.780 9.251 1.00 49.79 94 ILE A N 1
ATOM 701 C CA . ILE A 1 114 ? 1.552 -34.918 9.495 1.00 49.76 94 ILE A CA 1
ATOM 702 C C . ILE A 1 114 ? 1.289 -34.135 8.213 1.00 50.52 94 ILE A C 1
ATOM 703 O O . ILE A 1 114 ? 2.019 -33.197 7.890 1.00 50.01 94 ILE A O 1
ATOM 708 N N . PRO A 1 115 ? 0.250 -34.524 7.453 1.00 50.93 95 PRO A N 1
ATOM 709 C CA . PRO A 1 115 ? -0.083 -33.834 6.204 1.00 50.40 95 PRO A CA 1
ATOM 710 C C . PRO A 1 115 ? -0.570 -32.415 6.478 1.00 49.67 95 PRO A C 1
ATOM 711 O O . PRO A 1 115 ? -1.491 -32.207 7.270 1.00 50.05 95 PRO A O 1
ATOM 715 N N . LEU A 1 116 ? 0.058 -31.441 5.825 1.00 47.97 96 LEU A N 1
ATOM 716 C CA . LEU A 1 116 ? -0.307 -30.043 6.011 1.00 46.99 96 LEU A CA 1
ATOM 717 C C . LEU A 1 116 ? -0.546 -29.336 4.682 1.00 46.42 96 LEU A C 1
ATOM 718 O O . LEU A 1 116 ? -0.553 -28.107 4.611 1.00 46.65 96 LEU A O 1
ATOM 723 N N . GLY A 1 117 ? -0.737 -30.126 3.630 1.00 46.34 97 GLY A N 1
ATOM 724 C CA . GLY A 1 117 ? -1.002 -29.575 2.312 1.00 45.67 97 GLY A CA 1
ATOM 725 C C . GLY A 1 117 ? 0.091 -28.713 1.713 1.00 46.27 97 GLY A C 1
ATOM 726 O O . GLY A 1 117 ? 1.273 -28.870 2.028 1.00 46.42 97 GLY A O 1
ATOM 727 N N . THR A 1 118 ? -0.312 -27.807 0.828 1.00 44.09 98 THR A N 1
ATOM 728 C CA . THR A 1 118 ? 0.615 -26.901 0.167 1.00 42.65 98 THR A CA 1
ATOM 729 C C . THR A 1 118 ? 0.062 -25.478 0.250 1.00 43.24 98 THR A C 1
ATOM 730 O O . THR A 1 118 ? -1.114 -25.275 0.560 1.00 41.69 98 THR A O 1
ATOM 734 N N . ALA A 1 119 ? 0.907 -24.492 -0.022 1.00 41.93 99 ALA A N 1
ATOM 735 C CA . ALA A 1 119 ? 0.467 -23.107 0.035 1.00 42.86 99 ALA A CA 1
ATOM 736 C C . ALA A 1 119 ? -0.730 -22.886 -0.888 1.00 43.25 99 ALA A C 1
ATOM 737 O O . ALA A 1 119 ? -1.658 -22.159 -0.537 1.00 43.18 99 ALA A O 1
ATOM 739 N N . ASP A 1 120 ? -0.714 -23.526 -2.057 1.00 43.80 100 ASP A N 1
ATOM 740 C CA . ASP A 1 120 ? -1.799 -23.373 -3.028 1.00 45.50 100 ASP A CA 1
ATOM 741 C C . ASP A 1 120 ? -3.059 -24.202 -2.791 1.00 46.12 100 ASP A C 1
ATOM 742 O O . ASP A 1 120 ? -4.120 -23.867 -3.318 1.00 46.94 100 ASP A O 1
ATOM 747 N N . THR A 1 121 ? -2.961 -25.275 -2.015 1.00 46.23 101 THR A N 1
ATOM 748 C CA . THR A 1 121 ? -4.122 -26.133 -1.783 1.00 47.16 101 THR A CA 1
ATOM 749 C C . THR A 1 121 ? -4.674 -26.070 -0.363 1.00 48.55 101 THR A C 1
ATOM 750 O O . THR A 1 121 ? -5.733 -26.633 -0.064 1.00 47.55 101 THR A O 1
ATOM 754 N N . ARG A 1 122 ? -3.950 -25.381 0.507 1.00 47.94 102 ARG A N 1
ATOM 755 C CA . ARG A 1 122 ? -4.336 -25.255 1.900 1.00 49.07 102 ARG A CA 1
ATOM 756 C C . ARG A 1 122 ? -5.655 -24.502 2.072 1.00 48.76 102 ARG A C 1
ATOM 757 O O . ARG A 1 122 ? -5.865 -23.452 1.470 1.00 49.93 102 ARG A O 1
ATOM 765 N N . ALA A 1 123 ? -6.541 -25.049 2.898 1.00 48.90 103 ALA A N 1
ATOM 766 C CA . ALA A 1 123 ? -7.837 -24.427 3.149 1.00 51.37 103 ALA A CA 1
ATOM 767 C C . ALA A 1 123 ? -7.664 -23.076 3.833 1.00 52.04 103 ALA A C 1
ATOM 768 O O . ALA A 1 123 ? -6.860 -22.932 4.754 1.00 51.41 103 ALA A O 1
ATOM 770 N N . THR A 1 124 ? -8.425 -22.087 3.376 1.00 53.94 104 THR A N 1
ATOM 771 C CA . THR A 1 124 ? -8.358 -20.747 3.943 1.00 53.71 104 THR A CA 1
ATOM 772 C C . THR A 1 124 ? -8.600 -20.810 5.450 1.00 52.05 104 THR A C 1
ATOM 773 O O . THR A 1 124 ? -9.560 -21.429 5.910 1.00 51.72 104 THR A O 1
ATOM 777 N N . PRO A 1 125 ? -7.717 -20.183 6.240 1.00 49.93 105 PRO A N 1
ATOM 778 C CA . PRO A 1 125 ? -7.868 -20.187 7.699 1.00 48.51 105 PRO A CA 1
ATOM 779 C C . PRO A 1 125 ? -9.109 -19.408 8.138 1.00 46.05 105 PRO A C 1
ATOM 780 O O . PRO A 1 125 ? -9.437 -18.371 7.565 1.00 46.37 105 PRO A O 1
ATOM 784 N N . GLU A 1 126 ? -9.802 -19.912 9.151 1.00 44.74 106 GLU A N 1
ATOM 785 C CA . GLU A 1 126 ? -11.018 -19.258 9.631 1.00 44.96 106 GLU A CA 1
ATOM 786 C C . GLU A 1 126 ? -10.795 -18.082 10.585 1.00 42.25 106 GLU A C 1
ATOM 787 O O . GLU A 1 126 ? -11.567 -17.124 10.584 1.00 40.35 106 GLU A O 1
ATOM 793 N N . HIS A 1 127 ? -9.738 -18.150 11.387 1.00 40.60 107 HIS A N 1
ATOM 794 C CA . HIS A 1 127 ? -9.457 -17.109 12.373 1.00 38.99 107 HIS A CA 1
ATOM 795 C C . HIS A 1 127 ? -8.486 -16.019 11.932 1.00 36.43 107 HIS A C 1
ATOM 796 O O . HIS A 1 127 ? -8.133 -15.152 12.732 1.00 35.66 107 HIS A O 1
ATOM 803 N N . THR A 1 128 ? -8.048 -16.054 10.678 1.00 35.10 108 THR A N 1
ATOM 804 C CA . THR A 1 128 ? -7.097 -15.056 10.201 1.00 33.11 108 THR A CA 1
ATOM 805 C C . THR A 1 128 ? -7.105 -14.836 8.692 1.00 32.81 108 THR A C 1
ATOM 806 O O . THR A 1 128 ? -7.420 -15.738 7.917 1.00 33.48 108 THR A O 1
ATOM 810 N N . PRO A 1 129 ? -6.793 -13.609 8.256 1.00 33.51 109 PRO A N 1
ATOM 811 C CA . PRO A 1 129 ? -6.757 -13.323 6.823 1.00 33.50 109 PRO A CA 1
ATOM 812 C C . PRO A 1 129 ? -5.358 -13.678 6.305 1.00 34.78 109 PRO A C 1
ATOM 813 O O . PRO A 1 129 ? -5.100 -13.657 5.098 1.00 33.19 109 PRO A O 1
ATOM 817 N N . GLU A 1 130 ? -4.459 -14.026 7.226 1.00 34.47 110 GLU A N 1
ATOM 818 C CA . GLU A 1 130 ? -3.080 -14.346 6.850 1.00 35.72 110 GLU A CA 1
ATOM 819 C C . GLU A 1 130 ? -2.509 -15.642 7.413 1.00 37.15 110 GLU A C 1
ATOM 820 O O . GLU A 1 130 ? -2.035 -15.672 8.553 1.00 38.52 110 GLU A O 1
ATOM 826 N N . PRO A 1 131 ? -2.520 -16.726 6.621 1.00 36.87 111 PRO A N 1
ATOM 827 C CA . PRO A 1 131 ? -1.964 -17.988 7.125 1.00 36.28 111 PRO A CA 1
ATOM 828 C C . PRO A 1 131 ? -0.454 -17.828 7.288 1.00 34.17 111 PRO A C 1
ATOM 829 O O . PRO A 1 131 ? 0.109 -16.840 6.826 1.00 32.04 111 PRO A O 1
ATOM 833 N N . ASP A 1 132 ? 0.208 -18.790 7.925 1.00 35.03 112 ASP A N 1
ATOM 834 C CA . ASP A 1 132 ? 1.652 -18.665 8.099 1.00 34.48 112 ASP A CA 1
ATOM 835 C C . ASP A 1 132 ? 2.368 -18.676 6.750 1.00 34.48 112 ASP A C 1
ATOM 836 O O . ASP A 1 132 ? 1.778 -19.039 5.725 1.00 32.25 112 ASP A O 1
ATOM 841 N N . ALA A 1 133 ? 3.626 -18.251 6.743 1.00 32.25 113 ALA A N 1
ATOM 842 C CA . ALA A 1 133 ? 4.399 -18.205 5.507 1.00 31.12 113 ALA A CA 1
ATOM 843 C C . ALA A 1 133 ? 5.833 -18.666 5.715 1.00 33.54 113 ALA A C 1
ATOM 844 O O . ALA A 1 133 ? 6.329 -18.692 6.846 1.00 31.88 113 ALA A O 1
ATOM 846 N N . ILE A 1 134 ? 6.481 -19.054 4.617 1.00 32.58 114 ILE A N 1
ATOM 847 C CA . ILE A 1 134 ? 7.872 -19.495 4.643 1.00 33.95 114 ILE A CA 1
ATOM 848 C C . ILE A 1 134 ? 8.647 -18.507 3.779 1.00 34.06 114 ILE A C 1
ATOM 849 O O . ILE A 1 134 ? 8.407 -18.397 2.574 1.00 33.74 114 ILE A O 1
ATOM 854 N N . CYS A 1 135 ? 9.565 -17.774 4.396 1.00 30.67 115 CYS A N 1
ATOM 855 C CA . CYS A 1 135 ? 10.357 -16.806 3.664 1.00 32.34 115 CYS A CA 1
ATOM 856 C C . CYS A 1 135 ? 11.755 -16.734 4.260 1.00 32.95 115 CYS A C 1
ATOM 857 O O . CYS A 1 135 ? 12.038 -15.879 5.096 1.00 33.12 115 CYS A O 1
ATOM 860 N N . PRO A 1 136 ? 12.650 -17.636 3.826 1.00 33.90 116 PRO A N 1
ATOM 861 C CA . PRO A 1 136 ? 14.028 -17.668 4.326 1.00 33.77 116 PRO A CA 1
ATOM 862 C C . PRO A 1 136 ? 14.654 -16.282 4.376 1.00 34.41 116 PRO A C 1
ATOM 863 O O . PRO A 1 136 ? 14.366 -15.418 3.546 1.00 33.94 116 PRO A O 1
ATOM 867 N N . GLN A 1 137 ? 15.523 -16.078 5.358 1.00 33.23 117 GLN A N 1
ATOM 868 C CA . GLN A 1 137 ? 16.162 -14.792 5.544 1.00 32.70 117 GLN A CA 1
ATOM 869 C C . GLN A 1 137 ? 16.845 -14.182 4.323 1.00 32.79 117 GLN A C 1
ATOM 870 O O . GLN A 1 137 ? 16.890 -12.958 4.209 1.00 31.90 117 GLN A O 1
ATOM 876 N N . HIS A 1 138 ? 17.367 -15.003 3.407 1.00 33.48 118 HIS A N 1
ATOM 877 C CA . HIS A 1 138 ? 18.035 -14.446 2.234 1.00 33.63 118 HIS A CA 1
ATOM 878 C C . HIS A 1 138 ? 17.066 -13.798 1.245 1.00 33.82 118 HIS A C 1
ATOM 879 O O . HIS A 1 138 ? 17.487 -13.106 0.324 1.00 34.11 118 HIS A O 1
ATOM 886 N N . TRP A 1 139 ? 15.770 -14.015 1.446 1.00 33.15 119 TRP A N 1
ATOM 887 C CA . TRP A 1 139 ? 14.744 -13.382 0.616 1.00 33.85 119 TRP A CA 1
ATOM 888 C C . TRP A 1 139 ? 14.119 -12.260 1.446 1.00 33.31 119 TRP A C 1
ATOM 889 O O . TRP A 1 139 ? 13.890 -11.156 0.955 1.00 34.01 119 TRP A O 1
ATOM 900 N N . LEU A 1 140 ? 13.853 -12.566 2.714 1.00 33.61 120 LEU A N 1
ATOM 901 C CA . LEU A 1 140 ? 13.241 -11.624 3.647 1.00 32.58 120 LEU A CA 1
ATOM 902 C C . LEU A 1 140 ? 14.032 -10.337 3.857 1.00 32.55 120 LEU A C 1
ATOM 903 O O . LEU A 1 140 ? 13.465 -9.250 3.820 1.00 32.72 120 LEU A O 1
ATOM 908 N N . ALA A 1 141 ? 15.339 -10.452 4.085 1.00 33.48 121 ALA A N 1
ATOM 909 C CA . ALA A 1 141 ? 16.167 -9.265 4.317 1.00 34.01 121 ALA A CA 1
ATOM 910 C C . ALA A 1 141 ? 16.042 -8.262 3.175 1.00 33.72 121 ALA A C 1
ATOM 911 O O . ALA A 1 141 ? 15.768 -7.085 3.405 1.00 31.94 121 ALA A O 1
ATOM 913 N N . PRO A 1 142 ? 16.254 -8.714 1.926 1.00 34.68 122 PRO A N 1
ATOM 914 C CA . PRO A 1 142 ? 16.152 -7.820 0.769 1.00 35.91 122 PRO A CA 1
ATOM 915 C C . PRO A 1 142 ? 14.804 -7.112 0.644 1.00 34.02 122 PRO A C 1
ATOM 916 O O . PRO A 1 142 ? 14.752 -5.926 0.309 1.00 35.08 122 PRO A O 1
ATOM 920 N N . LEU A 1 143 ? 13.720 -7.840 0.900 1.00 34.81 123 LEU A N 1
ATOM 921 C CA . LEU A 1 143 ? 12.375 -7.273 0.814 1.00 35.76 123 LEU A CA 1
ATOM 922 C C . LEU A 1 143 ? 12.142 -6.196 1.859 1.00 33.35 123 LEU A C 1
ATOM 923 O O . LEU A 1 143 ? 11.616 -5.126 1.558 1.00 36.23 123 LEU A O 1
ATOM 928 N N . LEU A 1 144 ? 12.521 -6.485 3.098 1.00 31.96 124 LEU A N 1
ATOM 929 C CA . LEU A 1 144 ? 12.342 -5.520 4.172 1.00 30.23 124 LEU A CA 1
ATOM 930 C C . LEU A 1 144 ? 13.183 -4.280 3.892 1.00 29.91 124 LEU A C 1
ATOM 931 O O . LEU A 1 144 ? 12.720 -3.152 4.054 1.00 30.63 124 LEU A O 1
ATOM 936 N N . ALA A 1 145 ? 14.421 -4.493 3.453 1.00 31.25 125 ALA A N 1
ATOM 937 C CA . ALA A 1 145 ? 15.321 -3.389 3.152 1.00 33.40 125 ALA A CA 1
ATOM 938 C C . ALA A 1 145 ? 14.749 -2.517 2.039 1.00 34.05 125 ALA A C 1
ATOM 939 O O . ALA A 1 145 ? 14.918 -1.305 2.044 1.00 32.57 125 ALA A O 1
ATOM 941 N N . GLU A 1 146 ? 14.077 -3.145 1.081 1.00 36.59 126 GLU A N 1
ATOM 942 C CA . GLU A 1 146 ? 13.486 -2.406 -0.028 1.00 37.89 126 GLU A CA 1
ATOM 943 C C . GLU A 1 146 ? 12.332 -1.567 0.501 1.00 36.19 126 GLU A C 1
ATOM 944 O O . GLU A 1 146 ? 12.191 -0.390 0.157 1.00 35.19 126 GLU A O 1
ATOM 950 N N . ALA A 1 147 ? 11.522 -2.172 1.365 1.00 35.57 127 ALA A N 1
ATOM 951 C CA . ALA A 1 147 ? 10.381 -1.484 1.957 1.00 34.32 127 ALA A CA 1
ATOM 952 C C . ALA A 1 147 ? 10.808 -0.313 2.842 1.00 34.00 127 ALA A C 1
ATOM 953 O O . ALA A 1 147 ? 10.182 0.747 2.822 1.00 35.29 127 ALA A O 1
ATOM 955 N N . VAL A 1 148 ? 11.873 -0.496 3.619 1.00 34.14 128 VAL A N 1
ATOM 956 C CA . VAL A 1 148 ? 12.350 0.569 4.506 1.00 32.85 128 VAL A CA 1
ATOM 957 C C . VAL A 1 148 ? 13.084 1.664 3.730 1.00 33.22 128 VAL A C 1
ATOM 958 O O . VAL A 1 148 ? 13.102 2.825 4.141 1.00 33.97 128 VAL A O 1
ATOM 962 N N . GLY A 1 149 ? 13.697 1.284 2.614 1.00 34.48 129 GLY A N 1
ATOM 963 C CA . GLY A 1 149 ? 14.390 2.244 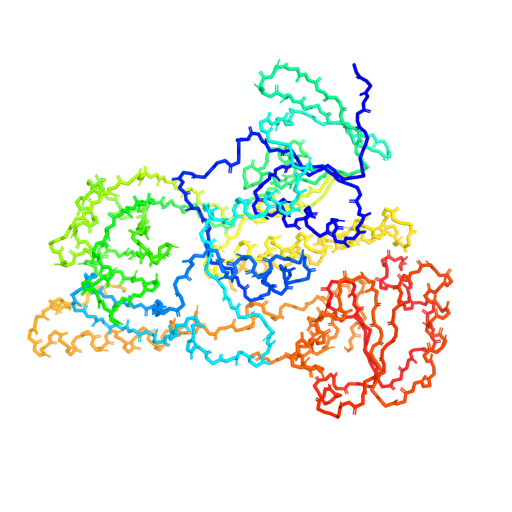1.776 1.00 36.59 129 GLY A CA 1
ATOM 964 C C . GLY A 1 149 ? 15.562 3.006 2.364 1.00 39.67 129 GLY A C 1
ATOM 965 O O . GLY A 1 149 ? 16.359 2.465 3.130 1.00 39.60 129 GLY A O 1
ATOM 966 N N . GLU A 1 150 ? 15.646 4.278 1.983 1.00 40.43 130 GLU A N 1
ATOM 967 C CA . GLU A 1 150 ? 16.703 5.189 2.403 1.00 44.41 130 GLU A CA 1
ATOM 968 C C . GLU A 1 150 ? 16.903 5.288 3.918 1.00 43.76 130 GLU A C 1
ATOM 969 O O . GLU A 1 150 ? 17.994 5.621 4.385 1.00 44.22 130 GLU A O 1
ATOM 975 N N . ARG A 1 151 ? 15.857 4.992 4.679 1.00 41.28 131 ARG A N 1
ATOM 976 C CA . ARG A 1 151 ? 15.929 5.049 6.137 1.00 41.27 131 ARG A CA 1
ATOM 977 C C . ARG A 1 151 ? 16.874 3.985 6.716 1.00 37.99 131 ARG A C 1
ATOM 978 O O . ARG A 1 151 ? 17.270 4.065 7.876 1.00 37.22 131 ARG A O 1
ATOM 986 N N . LEU A 1 152 ? 17.225 2.982 5.918 1.00 36.76 132 LEU A N 1
ATOM 987 C CA . LEU A 1 152 ? 18.138 1.940 6.390 1.00 35.68 132 LEU A CA 1
ATOM 988 C C . LEU A 1 152 ? 19.569 2.264 5.983 1.00 38.16 132 LEU A C 1
ATOM 989 O O . LEU A 1 152 ? 19.878 2.360 4.791 1.00 35.88 132 LEU A O 1
ATOM 994 N N . ARG A 1 153 ? 20.441 2.439 6.970 1.00 37.33 133 ARG A N 1
ATOM 995 C CA . ARG A 1 153 ? 21.838 2.737 6.687 1.00 40.16 133 ARG A CA 1
ATOM 996 C C . ARG A 1 153 ? 22.692 1.522 7.012 1.00 38.81 133 ARG A C 1
ATOM 997 O O . ARG A 1 153 ? 22.898 1.199 8.178 1.00 38.78 133 ARG A O 1
ATOM 1005 N N . THR A 1 154 ? 23.176 0.842 5.980 1.00 38.42 134 THR A N 1
ATOM 1006 C CA . THR A 1 154 ? 24.010 -0.335 6.182 1.00 38.52 134 THR A CA 1
ATOM 1007 C C . THR A 1 154 ? 25.469 0.105 6.345 1.00 36.92 134 THR A C 1
ATOM 1008 O O . THR A 1 154 ? 25.800 1.263 6.096 1.00 38.58 134 THR A O 1
ATOM 1012 N N . ARG A 1 155 ? 26.333 -0.808 6.776 1.00 37.73 135 ARG A N 1
ATOM 1013 C CA . ARG A 1 155 ? 27.746 -0.489 6.997 1.00 39.10 135 ARG A CA 1
ATOM 1014 C C . ARG A 1 155 ? 27.874 0.728 7.924 1.00 38.46 135 ARG A C 1
ATOM 1015 O O . ARG A 1 155 ? 28.747 1.581 7.744 1.00 36.12 135 ARG A O 1
ATOM 1023 N N . SER A 1 156 ? 26.981 0.812 8.906 1.00 38.34 136 SER A N 1
ATOM 1024 C CA . SER A 1 156 ? 26.991 1.908 9.869 1.00 38.78 136 SER A CA 1
ATOM 1025 C C . SER A 1 156 ? 27.009 1.289 11.258 1.00 38.61 136 SER A C 1
ATOM 1026 O O . SER A 1 156 ? 26.130 0.504 11.609 1.00 36.08 136 SER A O 1
ATOM 1029 N N . ARG A 1 157 ? 28.009 1.649 12.050 1.00 38.83 137 ARG A N 1
ATOM 1030 C CA . ARG A 1 157 ? 28.132 1.086 13.381 1.00 39.72 137 ARG A CA 1
ATOM 1031 C C . ARG A 1 157 ? 27.926 2.093 14.501 1.00 39.01 137 ARG A C 1
ATOM 1032 O O . ARG A 1 157 ? 28.600 3.125 14.556 1.00 39.38 137 ARG A O 1
ATOM 1040 N N . LEU A 1 158 ? 26.986 1.800 15.391 1.00 38.38 138 LEU A N 1
ATOM 1041 C CA . LEU A 1 158 ? 26.755 2.679 16.521 1.00 38.30 138 LEU A CA 1
ATOM 1042 C C . LEU A 1 158 ? 27.858 2.289 17.492 1.00 39.43 138 LEU A C 1
ATOM 1043 O O . LEU A 1 158 ? 27.935 1.142 17.930 1.00 37.08 138 LEU A O 1
ATOM 1048 N N . ASP A 1 159 ? 28.725 3.244 17.799 1.00 41.82 139 ASP A N 1
ATOM 1049 C CA . ASP A 1 159 ? 29.841 2.988 18.695 1.00 43.46 139 ASP A CA 1
ATOM 1050 C C . ASP A 1 159 ? 29.457 3.213 20.143 1.00 42.95 139 ASP A C 1
ATOM 1051 O O . ASP A 1 159 ? 29.747 2.385 21.006 1.00 44.99 139 ASP A O 1
ATOM 1056 N N . SER A 1 160 ? 28.806 4.340 20.407 1.00 42.47 140 SER A N 1
ATOM 1057 C CA . SER A 1 160 ? 28.404 4.676 21.763 1.00 40.84 140 SER A CA 1
ATOM 1058 C C . SER A 1 160 ? 27.236 5.639 21.756 1.00 39.34 140 SER A C 1
ATOM 1059 O O . SER A 1 160 ? 26.949 6.277 20.742 1.00 37.23 140 SER A O 1
ATOM 1062 N N . PHE A 1 161 ? 26.557 5.742 22.893 1.00 37.67 141 PHE A N 1
ATOM 1063 C CA . PHE A 1 161 ? 25.428 6.648 23.009 1.00 38.29 141 PHE A CA 1
ATOM 1064 C C . PHE A 1 161 ? 25.476 7.357 24.356 1.00 37.72 141 PHE A C 1
ATOM 1065 O O . PHE A 1 161 ? 25.998 6.823 25.330 1.00 38.89 141 PHE A O 1
ATOM 1073 N N . GLU A 1 162 ? 24.966 8.581 24.390 1.00 38.65 142 GLU A N 1
ATOM 1074 C CA . GLU A 1 162 ? 24.927 9.364 25.611 1.00 37.82 142 GLU A CA 1
ATOM 1075 C C . GLU A 1 162 ? 23.543 9.961 25.760 1.00 37.38 142 GLU A C 1
ATOM 1076 O O . GLU A 1 162 ? 23.101 10.757 24.933 1.00 37.23 142 GLU A O 1
ATOM 1082 N N . GLN A 1 163 ? 22.852 9.581 26.822 1.00 35.09 143 GLN A N 1
ATOM 1083 C CA . GLN A 1 163 ? 21.522 10.105 27.034 1.00 33.68 143 GLN A CA 1
ATOM 1084 C C . GLN A 1 163 ? 21.556 11.524 27.567 1.00 34.50 143 GLN A C 1
ATOM 1085 O O . GLN A 1 163 ? 22.452 11.891 28.329 1.00 32.98 143 GLN A O 1
ATOM 1091 N N . ARG A 1 164 ? 20.584 12.320 27.133 1.00 32.90 144 ARG A N 1
ATOM 1092 C CA . ARG A 1 164 ? 20.426 13.685 27.604 1.00 34.94 144 ARG A CA 1
ATOM 1093 C C . ARG A 1 164 ? 18.999 13.738 28.127 1.00 33.05 144 ARG A C 1
ATOM 1094 O O . ARG A 1 164 ? 18.295 12.733 28.097 1.00 36.44 144 ARG A O 1
ATOM 1102 N N . ASP A 1 165 ? 18.566 14.891 28.614 1.00 32.65 145 ASP A N 1
ATOM 1103 C CA . ASP A 1 165 ? 17.232 15.008 29.174 1.00 33.52 145 ASP A CA 1
ATOM 1104 C C . ASP A 1 165 ? 16.072 14.787 28.211 1.00 34.82 145 ASP A C 1
ATOM 1105 O O . ASP A 1 165 ? 15.086 14.149 28.574 1.00 35.82 145 ASP A O 1
ATOM 1110 N N . ASP A 1 166 ? 16.187 15.300 26.991 1.00 35.70 146 ASP A N 1
ATOM 1111 C CA . ASP A 1 166 ? 15.111 15.150 26.017 1.00 37.12 146 ASP A CA 1
ATOM 1112 C C . ASP A 1 166 ? 15.509 14.391 24.755 1.00 35.87 146 ASP A C 1
ATOM 1113 O O . ASP A 1 166 ? 14.723 14.282 23.817 1.00 36.27 146 ASP A O 1
ATOM 1118 N N . HIS A 1 167 ? 16.725 13.867 24.720 1.00 34.41 147 HIS A N 1
ATOM 1119 C CA . HIS A 1 167 ? 17.169 13.128 23.553 1.00 34.53 147 HIS A CA 1
AT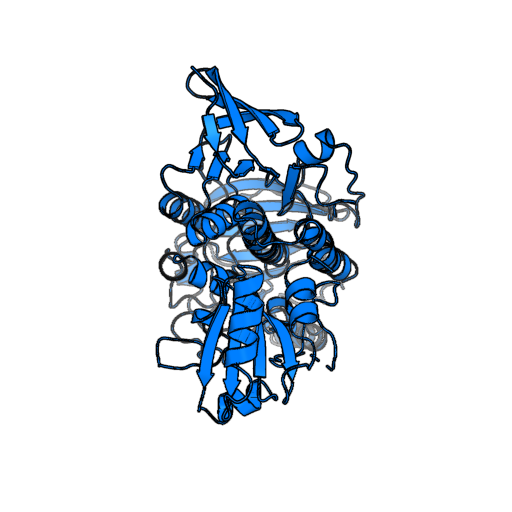OM 1120 C C . HIS A 1 167 ? 18.362 12.245 23.873 1.00 35.98 147 HIS A C 1
ATOM 1121 O O . HIS A 1 167 ? 18.918 12.296 24.974 1.00 36.09 147 HIS A O 1
ATOM 1128 N N . VAL A 1 168 ? 18.742 11.423 22.903 1.00 33.38 148 VAL A N 1
ATOM 1129 C CA . VAL A 1 168 ? 19.879 10.538 23.061 1.00 34.30 148 VAL A CA 1
ATOM 1130 C C . VAL A 1 168 ? 20.869 10.854 21.963 1.00 34.44 148 VAL A C 1
ATOM 1131 O O . VAL A 1 168 ? 20.487 10.969 20.800 1.00 35.80 148 VAL A O 1
ATOM 1135 N N . ARG A 1 169 ? 22.136 11.009 22.333 1.00 34.74 149 ARG A N 1
ATOM 1136 C CA . ARG A 1 169 ? 23.180 11.307 21.362 1.00 36.79 149 ARG A CA 1
ATOM 1137 C C . ARG A 1 169 ? 23.944 10.034 21.063 1.00 37.89 149 ARG A C 1
ATOM 1138 O O . ARG A 1 169 ? 24.467 9.385 21.970 1.00 39.84 149 ARG A O 1
ATOM 1146 N N . ALA A 1 170 ? 24.002 9.671 19.789 1.00 36.70 150 ALA A N 1
ATOM 1147 C CA . ALA A 1 170 ? 24.703 8.465 19.383 1.00 37.71 150 ALA A CA 1
ATOM 1148 C C . ALA A 1 170 ? 25.836 8.783 18.418 1.00 40.08 150 ALA A C 1
ATOM 1149 O O . ALA A 1 170 ? 25.734 9.697 17.601 1.00 40.83 150 ALA A O 1
ATOM 1151 N N . THR A 1 171 ? 26.917 8.022 18.531 1.00 40.86 151 THR A N 1
ATOM 1152 C CA . THR A 1 171 ? 28.074 8.181 17.664 1.00 41.92 151 THR A CA 1
ATOM 1153 C C . THR A 1 171 ? 28.074 6.995 16.716 1.00 40.29 151 THR A C 1
ATOM 1154 O O . THR A 1 171 ? 28.139 5.843 17.150 1.00 41.25 151 THR A O 1
ATOM 1158 N N . ILE A 1 172 ? 27.982 7.288 15.423 1.00 40.24 152 ILE A N 1
ATOM 1159 C CA . ILE A 1 172 ? 27.940 6.261 14.394 1.00 39.65 152 ILE A CA 1
ATOM 1160 C C . ILE A 1 172 ? 29.144 6.346 13.467 1.00 40.63 152 ILE A C 1
ATOM 1161 O O . ILE A 1 172 ? 29.515 7.429 13.013 1.00 40.77 152 ILE A O 1
ATOM 1166 N N . THR A 1 173 ? 29.747 5.204 13.174 1.00 39.53 153 THR A N 1
ATOM 1167 C CA . THR A 1 173 ? 30.887 5.192 12.275 1.00 42.86 153 THR A CA 1
ATOM 1168 C C . THR A 1 173 ? 30.529 4.581 10.927 1.00 43.73 153 THR A C 1
ATOM 1169 O O . THR A 1 173 ? 30.166 3.407 10.840 1.00 42.33 153 THR A O 1
ATOM 1173 N N . ASP A 1 174 ? 30.616 5.395 9.879 1.00 44.26 154 ASP A N 1
ATOM 1174 C CA . ASP A 1 174 ? 30.351 4.913 8.530 1.00 45.16 154 ASP A CA 1
ATOM 1175 C C . ASP A 1 174 ? 31.557 4.035 8.258 1.00 45.79 154 ASP A C 1
ATOM 1176 O O . ASP A 1 174 ? 32.668 4.544 8.097 1.00 45.05 154 ASP A O 1
ATOM 1181 N N . LEU A 1 175 ? 31.348 2.725 8.216 1.00 44.15 155 LEU A N 1
ATOM 1182 C CA . LEU A 1 175 ? 32.449 1.799 7.998 1.00 43.32 155 LEU A CA 1
ATOM 1183 C C . LEU A 1 175 ? 33.123 1.882 6.629 1.00 44.16 155 LEU A C 1
ATOM 1184 O O . LEU A 1 175 ? 34.215 1.347 6.452 1.00 43.24 155 LEU A O 1
ATOM 1189 N N . ARG A 1 176 ? 32.481 2.535 5.663 1.00 44.55 156 ARG A N 1
ATOM 1190 C CA . ARG A 1 176 ? 33.076 2.670 4.336 1.00 45.16 156 ARG A CA 1
ATOM 1191 C C . ARG A 1 176 ? 34.090 3.813 4.330 1.00 47.28 156 ARG A C 1
ATOM 1192 O O . ARG A 1 176 ? 35.193 3.676 3.806 1.00 47.01 156 ARG A O 1
ATOM 1200 N N . THR A 1 177 ? 33.717 4.935 4.935 1.00 48.99 157 THR A N 1
ATOM 1201 C CA . THR A 1 177 ? 34.586 6.107 4.965 1.00 51.25 157 THR A CA 1
ATOM 1202 C C . THR A 1 177 ? 35.343 6.316 6.272 1.00 51.82 157 THR A C 1
ATOM 1203 O O . THR A 1 177 ? 36.190 7.205 6.363 1.00 51.43 157 THR A O 1
ATOM 1207 N N . GLY A 1 178 ? 35.039 5.509 7.284 1.00 51.68 158 GLY A N 1
ATOM 1208 C CA . GLY A 1 178 ? 35.712 5.657 8.559 1.00 50.93 158 GLY A CA 1
ATOM 1209 C C . GLY A 1 178 ? 35.320 6.968 9.206 1.00 51.83 158 GLY A C 1
ATOM 1210 O O . GLY A 1 178 ? 35.854 7.349 10.251 1.00 51.89 158 GLY A O 1
ATOM 1211 N N . ALA A 1 179 ? 34.382 7.670 8.579 1.00 52.05 159 ALA A N 1
ATOM 1212 C CA . ALA A 1 179 ? 33.917 8.940 9.112 1.00 53.77 159 ALA A CA 1
ATOM 1213 C C . ALA A 1 179 ? 32.879 8.658 10.188 1.00 54.56 159 ALA A C 1
ATOM 1214 O O . ALA A 1 179 ? 32.106 7.711 10.076 1.00 53.94 159 ALA A O 1
ATOM 1216 N N . THR A 1 180 ? 32.874 9.476 11.232 1.00 55.67 160 THR A N 1
ATOM 1217 C CA . THR A 1 180 ? 31.920 9.305 12.316 1.00 56.83 160 THR A CA 1
ATOM 1218 C C . THR A 1 180 ? 30.891 10.423 12.249 1.00 57.46 160 THR A C 1
ATOM 1219 O O . THR A 1 180 ? 31.222 11.566 11.923 1.00 58.56 160 THR A O 1
ATOM 1223 N N . ARG A 1 181 ? 29.639 10.090 12.547 1.00 56.56 161 ARG A N 1
ATOM 1224 C CA . ARG A 1 181 ? 28.569 11.075 12.524 1.00 55.17 161 ARG A CA 1
ATOM 1225 C C . ARG A 1 181 ? 27.803 11.067 13.839 1.00 52.93 161 ARG A C 1
ATOM 1226 O O . ARG A 1 181 ? 27.689 10.037 14.497 1.00 52.69 161 ARG A O 1
ATOM 1228 N N . ALA A 1 182 ? 27.293 12.231 14.218 1.00 52.70 162 ALA A N 1
ATOM 1229 C CA . ALA A 1 182 ? 26.520 12.371 15.441 1.00 51.29 162 ALA A CA 1
ATOM 1230 C C . ALA A 1 182 ? 25.035 12.374 15.083 1.00 50.93 162 ALA A C 1
ATOM 1231 O O . ALA A 1 182 ? 24.595 13.134 14.218 1.00 50.49 162 ALA A O 1
ATOM 1233 N N . VAL A 1 183 ? 24.267 11.511 15.741 1.00 48.51 163 VAL A N 1
ATOM 1234 C CA . VAL A 1 183 ? 22.834 11.435 15.497 1.00 45.83 163 VAL A CA 1
ATOM 1235 C C . VAL A 1 183 ? 22.088 11.680 16.794 1.00 44.50 163 VAL A C 1
ATOM 1236 O O . VAL A 1 183 ? 22.241 10.927 17.754 1.00 45.38 163 VAL A O 1
ATOM 1240 N N . HIS A 1 184 ? 21.292 12.741 16.829 1.00 42.43 164 HIS A N 1
ATOM 1241 C CA . HIS A 1 184 ? 20.517 13.047 18.015 1.00 40.92 164 HIS A CA 1
ATOM 1242 C C . HIS A 1 184 ? 19.102 12.539 17.791 1.00 41.41 164 HIS A C 1
ATOM 1243 O O . HIS A 1 184 ? 18.394 13.028 16.911 1.00 41.16 164 HIS A O 1
ATOM 1250 N N . ALA A 1 185 ? 18.693 11.553 18.583 1.00 40.08 165 ALA A N 1
ATOM 1251 C CA . ALA A 1 185 ? 17.359 10.981 18.444 1.00 37.37 165 ALA A CA 1
ATOM 1252 C C . ALA A 1 185 ? 16.561 11.151 19.725 1.00 37.42 165 ALA A C 1
ATOM 1253 O O . ALA A 1 185 ? 17.130 11.166 20.816 1.00 34.88 165 ALA A O 1
ATOM 1255 N N . ARG A 1 186 ? 15.244 11.288 19.599 1.00 35.74 166 ARG A N 1
ATOM 1256 C CA . ARG A 1 186 ? 14.410 11.441 20.779 1.00 36.00 166 ARG A CA 1
ATOM 1257 C C . ARG A 1 186 ? 14.395 10.121 21.548 1.00 35.33 166 ARG A C 1
ATOM 1258 O O . ARG A 1 186 ? 14.289 10.107 22.779 1.00 34.64 166 ARG A O 1
ATOM 1266 N N . TYR A 1 187 ? 14.507 9.018 20.813 1.00 33.28 167 TYR A N 1
ATOM 1267 C CA . TYR A 1 187 ? 14.534 7.683 21.402 1.00 32.54 167 TYR A CA 1
ATOM 1268 C C . TYR A 1 187 ? 15.508 6.783 20.647 1.00 31.99 167 TYR A C 1
ATOM 1269 O O . TYR A 1 187 ? 15.656 6.889 19.429 1.00 31.79 167 TYR A O 1
ATOM 1278 N N . LEU A 1 188 ? 16.178 5.902 21.382 1.00 29.46 168 LEU A N 1
ATOM 1279 C CA . LEU A 1 188 ? 17.088 4.939 20.784 1.00 27.71 168 LEU A CA 1
ATOM 1280 C C . LEU A 1 188 ? 16.492 3.577 21.120 1.00 30.46 168 LEU A C 1
ATOM 1281 O O . LEU A 1 188 ? 16.249 3.268 22.294 1.00 28.55 168 LEU A O 1
ATOM 1286 N N . VAL A 1 189 ? 16.216 2.779 20.093 1.00 29.31 169 VAL A N 1
ATOM 1287 C CA . VAL A 1 189 ? 15.654 1.455 20.303 1.00 28.50 169 VAL A CA 1
ATOM 1288 C C . VAL A 1 189 ? 16.660 0.406 19.852 1.00 30.74 169 VAL A C 1
ATOM 1289 O O . VAL A 1 189 ? 16.936 0.251 18.661 1.00 31.35 169 VAL A O 1
ATOM 1293 N N . ALA A 1 190 ? 17.211 -0.315 20.821 1.00 29.23 170 ALA A N 1
ATOM 1294 C CA . ALA A 1 190 ? 18.191 -1.341 20.527 1.00 29.16 170 ALA A CA 1
ATOM 1295 C C . ALA A 1 190 ? 17.538 -2.664 20.128 1.00 29.75 170 ALA A C 1
ATOM 1296 O O . ALA A 1 190 ? 16.870 -3.322 20.927 1.00 27.70 170 ALA A O 1
ATOM 1298 N N . CYS A 1 191 ? 17.729 -3.018 18.865 1.00 28.29 171 CYS A N 1
ATOM 1299 C CA . CYS A 1 191 ? 17.243 -4.262 18.296 1.00 28.24 171 CYS A CA 1
ATOM 1300 C C . CYS A 1 191 ? 18.557 -4.883 17.850 1.00 29.00 171 CYS A C 1
ATOM 1301 O O . CYS A 1 191 ? 18.682 -5.387 16.727 1.00 27.75 171 CYS A O 1
ATOM 1304 N N . ASP A 1 192 ? 19.547 -4.818 18.741 1.00 27.96 172 ASP A N 1
ATOM 1305 C CA . ASP A 1 192 ? 20.867 -5.332 18.428 1.00 30.41 172 ASP A CA 1
ATOM 1306 C C . ASP A 1 192 ? 21.132 -6.778 18.809 1.00 30.22 172 ASP A C 1
ATOM 1307 O O . ASP A 1 192 ? 22.282 -7.182 18.978 1.00 32.95 172 ASP A O 1
ATOM 1312 N N . GLY A 1 193 ? 20.063 -7.556 18.944 1.00 31.41 173 GLY A N 1
ATOM 1313 C CA . GLY A 1 193 ? 20.208 -8.974 19.216 1.00 29.54 173 GLY A CA 1
ATOM 1314 C C . GLY A 1 193 ? 20.407 -9.510 20.620 1.00 32.48 173 GLY A C 1
ATOM 1315 O O . GLY A 1 193 ? 20.494 -8.775 21.598 1.00 30.97 173 GLY A O 1
ATOM 1316 N N . ALA A 1 194 ? 20.504 -10.833 20.688 1.00 33.75 174 ALA A N 1
ATOM 1317 C CA . ALA A 1 194 ? 20.668 -11.564 21.942 1.00 36.98 174 ALA A CA 1
ATOM 1318 C C . ALA A 1 194 ? 21.840 -11.144 22.831 1.00 37.56 174 ALA A C 1
ATOM 1319 O O . ALA A 1 194 ? 21.719 -11.142 24.056 1.00 38.70 174 ALA A O 1
ATOM 1321 N N . SER A 1 195 ? 22.972 -10.805 22.224 1.00 38.09 175 SER A N 1
ATOM 1322 C CA . SER A 1 195 ? 24.146 -10.410 22.998 1.00 39.99 175 SER A CA 1
ATOM 1323 C C . SER A 1 195 ? 24.155 -8.904 23.197 1.00 40.48 175 SER A C 1
ATOM 1324 O O . SER A 1 195 ? 25.143 -8.324 23.650 1.00 41.50 175 SER A O 1
ATOM 1327 N N . SER A 1 196 ? 23.027 -8.290 22.859 1.00 37.93 176 SER A N 1
ATOM 1328 C CA . SER A 1 196 ? 22.815 -6.857 22.971 1.00 36.70 176 SER A CA 1
ATOM 1329 C C . SER A 1 196 ? 23.833 -6.066 23.787 1.00 36.71 176 SER A C 1
ATOM 1330 O O . SER A 1 196 ? 23.797 -6.088 25.019 1.00 33.97 176 SER A O 1
ATOM 1333 N N . PRO A 1 197 ? 24.763 -5.372 23.105 1.00 35.68 177 PRO A N 1
ATOM 1334 C CA . PRO A 1 197 ? 25.779 -4.563 23.780 1.00 35.89 177 PRO A CA 1
ATOM 1335 C C . PRO A 1 197 ? 25.099 -3.374 24.460 1.00 35.71 177 PRO A C 1
ATOM 1336 O O . PRO A 1 197 ? 25.581 -2.858 25.459 1.00 32.17 177 PRO A O 1
ATOM 1340 N N . THR A 1 198 ? 23.963 -2.945 23.913 1.00 33.16 178 THR A N 1
ATOM 1341 C CA . THR A 1 198 ? 23.233 -1.827 24.500 1.00 32.67 178 THR A CA 1
ATOM 1342 C C . THR A 1 198 ? 22.691 -2.211 25.874 1.00 32.56 178 THR A C 1
ATOM 1343 O O . THR A 1 198 ? 22.757 -1.426 26.822 1.00 30.45 178 THR A O 1
ATOM 1347 N N . ARG A 1 199 ? 22.144 -3.420 25.973 1.00 30.53 179 ARG A N 1
ATOM 1348 C CA . ARG A 1 199 ? 21.597 -3.902 27.234 1.00 33.13 179 ARG A CA 1
ATOM 1349 C C . ARG A 1 199 ? 22.717 -3.879 28.276 1.00 35.11 179 ARG A C 1
ATOM 1350 O O . ARG A 1 199 ? 22.532 -3.390 29.389 1.00 34.47 179 ARG A O 1
ATOM 1358 N N . LYS A 1 200 ? 23.878 -4.406 27.896 1.00 37.77 180 LYS A N 1
ATOM 1359 C CA . LYS A 1 200 ? 25.031 -4.447 28.791 1.00 39.29 180 LYS A CA 1
ATOM 1360 C C . LYS A 1 200 ? 25.459 -3.028 29.158 1.00 40.29 180 LYS A C 1
ATOM 1361 O O . LYS A 1 200 ? 25.729 -2.732 30.326 1.00 41.38 180 LYS A O 1
ATOM 1367 N N . ALA A 1 201 ? 25.507 -2.150 28.162 1.00 39.35 181 ALA A N 1
ATOM 1368 C CA . ALA A 1 201 ? 25.897 -0.763 28.391 1.00 37.34 181 ALA A CA 1
ATOM 1369 C C . ALA A 1 201 ? 24.969 -0.080 29.388 1.00 37.67 181 ALA A C 1
ATOM 1370 O O . ALA A 1 201 ? 25.409 0.746 30.188 1.00 38.84 181 ALA A O 1
ATOM 1372 N N . LEU A 1 202 ? 23.684 -0.417 29.334 1.00 34.12 182 LEU A N 1
ATOM 1373 C CA . LEU A 1 202 ? 22.693 0.165 30.232 1.00 33.22 182 LEU A CA 1
ATOM 1374 C C . LEU A 1 202 ? 22.765 -0.412 31.644 1.00 33.92 182 LEU A C 1
ATOM 1375 O O . LEU A 1 202 ? 22.167 0.134 32.575 1.00 33.56 182 LEU A O 1
ATOM 1380 N N . GLY A 1 203 ? 23.480 -1.523 31.791 1.00 35.45 183 GLY A N 1
ATOM 1381 C CA . GLY A 1 203 ? 23.606 -2.151 33.091 1.00 35.59 183 GLY A CA 1
ATOM 1382 C C . GLY A 1 203 ? 22.371 -2.953 33.448 1.00 36.29 183 GLY A C 1
ATOM 1383 O O . GLY A 1 203 ? 22.051 -3.139 34.624 1.00 34.89 183 GLY A O 1
ATOM 1384 N N . ILE A 1 204 ? 21.659 -3.418 32.430 1.00 33.34 184 ILE A N 1
ATOM 1385 C CA . ILE A 1 204 ? 20.461 -4.212 32.656 1.00 33.11 184 ILE A CA 1
ATOM 1386 C C . ILE A 1 204 ? 20.860 -5.673 32.563 1.00 34.06 184 ILE A C 1
ATOM 1387 O O . ILE A 1 204 ? 21.465 -6.087 31.576 1.00 34.19 184 ILE A O 1
ATOM 1392 N N . ASP A 1 205 ? 20.531 -6.454 33.588 1.00 34.75 185 ASP A N 1
ATOM 1393 C CA . ASP A 1 205 ? 20.887 -7.871 33.576 1.00 37.89 185 ASP A CA 1
ATOM 1394 C C . ASP A 1 205 ? 19.796 -8.719 32.923 1.00 36.15 185 ASP A C 1
ATOM 1395 O O . ASP A 1 205 ? 18.630 -8.330 32.884 1.00 34.46 185 ASP A O 1
ATOM 1400 N N . ALA A 1 206 ? 20.202 -9.867 32.386 1.00 36.86 186 ALA A N 1
ATOM 1401 C CA . ALA A 1 206 ? 19.287 -10.800 31.737 1.00 37.04 186 ALA A CA 1
ATOM 1402 C C . ALA A 1 206 ? 19.841 -12.180 32.053 1.00 37.71 186 ALA A C 1
ATOM 1403 O O . ALA A 1 206 ? 20.473 -12.817 31.209 1.00 37.65 186 ALA A O 1
ATOM 1405 N N . PRO A 1 207 ? 19.613 -12.657 33.286 1.00 38.87 187 PRO A N 1
ATOM 1406 C CA . PRO A 1 207 ? 20.102 -13.968 33.721 1.00 39.06 187 PRO A CA 1
ATOM 1407 C C . PRO A 1 207 ? 19.578 -15.144 32.894 1.00 38.92 187 PRO A C 1
ATOM 1408 O O . PRO A 1 207 ? 18.428 -15.144 32.453 1.00 38.35 187 PRO A O 1
ATOM 1412 N N . PRO A 1 208 ? 20.427 -16.160 32.663 1.00 38.13 188 PRO A N 1
ATOM 1413 C CA . PRO A 1 208 ? 20.001 -17.327 31.880 1.00 38.93 188 PRO A CA 1
ATOM 1414 C C . PRO A 1 208 ? 18.785 -18.001 32.516 1.00 39.05 188 PRO A C 1
ATOM 1415 O O . PRO A 1 208 ? 18.719 -18.153 33.735 1.00 38.40 188 PRO A O 1
ATOM 1419 N N . ARG A 1 209 ? 17.826 -18.402 31.687 1.00 38.59 189 ARG A N 1
ATOM 1420 C CA . ARG A 1 209 ? 16.611 -19.055 32.166 1.00 38.90 189 ARG A CA 1
ATOM 1421 C C . ARG A 1 209 ? 16.632 -20.556 31.886 1.00 38.76 189 ARG A C 1
ATOM 1422 O O . ARG A 1 209 ? 15.730 -21.285 32.295 1.00 41.89 189 ARG A O 1
ATOM 1430 N N . HIS A 1 210 ? 17.661 -21.008 31.180 1.00 38.09 190 HIS A N 1
ATOM 1431 C CA . HIS A 1 210 ? 17.811 -22.418 30.829 1.00 37.31 190 HIS A CA 1
ATOM 1432 C C . HIS A 1 210 ? 19.274 -22.623 30.445 1.00 35.54 190 HIS A C 1
ATOM 1433 O O . HIS A 1 210 ? 19.968 -21.671 30.109 1.00 34.02 190 HIS A O 1
ATOM 1445 N N . ARG A 1 211 ? 19.747 -23.861 30.503 1.00 35.78 191 ARG A N 1
ATOM 1446 C CA . ARG A 1 211 ? 21.124 -24.156 30.122 1.00 34.16 191 ARG A CA 1
ATOM 1447 C C . ARG A 1 211 ? 21.297 -23.725 28.667 1.00 33.72 191 ARG A C 1
ATOM 1448 O O . ARG A 1 211 ? 20.335 -23.719 27.896 1.00 32.66 191 ARG A O 1
ATOM 1456 N N . THR A 1 212 ? 22.511 -23.347 28.291 1.00 32.52 192 THR A N 1
ATOM 1457 C CA . THR A 1 212 ? 22.776 -22.925 26.922 1.00 33.47 192 THR A CA 1
ATOM 1458 C C . THR A 1 212 ? 22.655 -24.130 25.987 1.00 36.21 192 THR A C 1
ATOM 1459 O O . THR A 1 212 ? 23.138 -25.215 26.296 1.00 35.91 192 THR A O 1
ATOM 1463 N N . GLN A 1 213 ? 21.990 -23.939 24.853 1.00 36.01 193 GLN A N 1
ATOM 1464 C CA . GLN A 1 213 ? 21.824 -25.019 23.886 1.00 38.12 193 GLN A CA 1
ATOM 1465 C C . GLN A 1 213 ? 22.691 -24.718 22.678 1.00 37.08 193 GLN A C 1
ATOM 1466 O O . GLN A 1 213 ? 22.604 -23.639 22.093 1.00 37.58 193 GLN A O 1
ATOM 1472 N N . VAL A 1 214 ? 23.549 -25.661 22.310 1.00 38.59 194 VAL A N 1
ATOM 1473 C CA . VAL A 1 214 ? 24.407 -25.443 21.162 1.00 38.58 194 VAL A CA 1
ATOM 1474 C C . VAL A 1 214 ? 23.888 -26.252 19.981 1.00 38.56 194 VAL A C 1
ATOM 1475 O O . VAL A 1 214 ? 23.610 -27.447 20.099 1.00 37.97 194 VAL A O 1
ATOM 1479 N N . PHE A 1 215 ? 23.744 -25.573 18.849 1.00 37.27 195 PHE A N 1
ATOM 1480 C CA . PHE A 1 215 ? 23.243 -26.191 17.628 1.00 36.92 195 PHE A CA 1
ATOM 1481 C C . PHE A 1 215 ? 24.241 -26.058 16.494 1.00 36.60 195 PHE A C 1
ATOM 1482 O O . PHE A 1 215 ? 24.826 -24.995 16.293 1.00 40.32 195 PHE A O 1
ATOM 1490 N N . ARG A 1 216 ? 24.436 -27.143 15.755 1.00 37.05 196 ARG A N 1
ATOM 1491 C CA . ARG A 1 216 ? 25.330 -27.134 14.609 1.00 34.51 196 ARG A CA 1
ATOM 1492 C C . ARG A 1 216 ? 24.411 -27.061 13.392 1.00 33.62 196 ARG A C 1
ATOM 1493 O O . ARG A 1 216 ? 23.580 -27.940 13.188 1.00 32.28 196 ARG A O 1
ATOM 1501 N N . ASN A 1 217 ? 24.550 -26.008 12.600 1.00 31.96 197 ASN A N 1
ATOM 1502 C CA . ASN A 1 217 ? 23.715 -25.842 11.419 1.00 34.19 197 ASN A CA 1
ATOM 1503 C C . ASN A 1 217 ? 24.484 -26.062 10.126 1.00 33.60 197 ASN A C 1
ATOM 1504 O O . ASN A 1 217 ? 25.446 -25.343 9.820 1.00 33.08 197 ASN A O 1
ATOM 1509 N N . ILE A 1 218 ? 24.039 -27.055 9.365 1.00 30.25 198 ILE A N 1
ATOM 1510 C CA . ILE A 1 218 ? 24.651 -27.383 8.086 1.00 30.58 198 ILE A CA 1
ATOM 1511 C C . ILE A 1 218 ? 23.691 -27.022 6.951 1.00 30.73 198 ILE A C 1
ATOM 1512 O O . ILE A 1 218 ? 22.661 -27.665 6.767 1.00 31.88 198 ILE A O 1
ATOM 1517 N N . LEU A 1 219 ? 24.025 -25.963 6.224 1.00 32.91 199 LEU A N 1
ATOM 1518 C CA . LEU A 1 219 ? 23.228 -25.502 5.099 1.00 33.20 199 LEU A CA 1
ATOM 1519 C C . LEU A 1 219 ? 23.788 -26.207 3.875 1.00 35.32 199 LEU A C 1
ATOM 1520 O O . LEU A 1 219 ? 24.996 -26.135 3.618 1.00 33.46 199 LEU A O 1
ATOM 1525 N N . PHE A 1 220 ? 22.934 -26.906 3.134 1.00 34.54 200 PHE A N 1
ATOM 1526 C CA . PHE A 1 220 ? 23.407 -27.588 1.936 1.00 34.21 200 PHE A CA 1
ATOM 1527 C C . PHE A 1 220 ? 22.423 -27.475 0.781 1.00 36.13 200 PHE A C 1
ATOM 1528 O O . PHE A 1 220 ? 21.243 -27.155 0.970 1.00 35.34 200 PHE A O 1
ATOM 1536 N N . ARG A 1 221 ? 22.931 -27.735 -0.418 1.00 35.73 201 ARG A N 1
ATOM 1537 C CA . ARG A 1 221 ? 22.139 -27.671 -1.638 1.00 37.91 201 ARG A CA 1
ATOM 1538 C C . ARG A 1 221 ? 22.096 -29.065 -2.260 1.00 37.72 201 ARG A C 1
ATOM 1539 O O . ARG A 1 221 ? 23.128 -29.712 -2.438 1.00 36.67 201 ARG A O 1
ATOM 1547 N N . ALA A 1 222 ? 20.889 -29.534 -2.557 1.00 36.30 202 ALA A N 1
ATOM 1548 C CA . ALA A 1 222 ? 20.684 -30.846 -3.163 1.00 34.91 202 ALA A CA 1
ATOM 1549 C C . ALA A 1 222 ? 19.655 -30.600 -4.258 1.00 35.33 202 ALA A C 1
ATOM 1550 O O . ALA A 1 222 ? 18.457 -30.800 -4.061 1.00 34.68 202 ALA A O 1
ATOM 1552 N N . PRO A 1 223 ? 20.122 -30.155 -5.433 1.00 36.23 203 PRO A N 1
ATOM 1553 C CA . PRO A 1 223 ? 19.325 -29.833 -6.619 1.00 36.74 203 PRO A CA 1
ATOM 1554 C C . PRO A 1 223 ? 18.206 -30.784 -7.030 1.00 34.59 203 PRO A C 1
ATOM 1555 O O . PRO A 1 223 ? 17.123 -30.339 -7.411 1.00 35.30 203 PRO A O 1
ATOM 1559 N N . GLU A 1 224 ? 18.450 -32.084 -6.945 1.00 33.32 204 GLU A N 1
ATOM 1560 C CA . GLU A 1 224 ? 17.440 -33.040 -7.383 1.00 33.89 204 GLU A CA 1
ATOM 1561 C C . GLU A 1 224 ? 16.666 -33.747 -6.281 1.00 32.59 204 GLU A C 1
ATOM 1562 O O . GLU A 1 224 ? 15.790 -34.562 -6.565 1.00 31.77 204 GLU A O 1
ATOM 1568 N N . LEU A 1 225 ? 16.972 -33.422 -5.030 1.00 31.45 205 LEU A N 1
ATOM 1569 C CA . LEU A 1 225 ? 16.310 -34.063 -3.899 1.00 29.59 205 LEU A CA 1
ATOM 1570 C C . LEU A 1 225 ? 14.789 -33.895 -3.911 1.00 28.74 205 LEU A C 1
ATOM 1571 O O . LEU A 1 225 ? 14.061 -34.838 -3.613 1.00 29.66 205 LEU A O 1
ATOM 1576 N N . ARG A 1 226 ? 14.299 -32.709 -4.258 1.00 30.85 206 ARG A N 1
ATOM 1577 C CA . ARG A 1 226 ? 12.852 -32.516 -4.262 1.00 32.94 206 ARG A CA 1
ATOM 1578 C C . ARG A 1 226 ? 12.190 -33.403 -5.310 1.00 31.91 206 ARG A C 1
ATOM 1579 O O . ARG A 1 226 ? 11.113 -33.955 -5.078 1.00 32.44 206 ARG A O 1
ATOM 1587 N N . SER A 1 227 ? 12.837 -33.530 -6.463 1.00 30.71 207 SER A N 1
ATOM 1588 C CA . SER A 1 227 ? 12.304 -34.353 -7.544 1.00 31.58 207 SER A CA 1
ATOM 1589 C C . SER A 1 227 ? 12.260 -35.819 -7.125 1.00 31.82 207 SER A C 1
ATOM 1590 O O . SER A 1 227 ? 11.292 -36.520 -7.419 1.00 31.56 207 SER A O 1
ATOM 1593 N N . LEU A 1 228 ? 13.304 -36.277 -6.437 1.00 29.86 208 LEU A N 1
ATOM 1594 C CA . LEU A 1 228 ? 13.372 -37.667 -5.980 1.00 28.99 208 LEU A CA 1
ATOM 1595 C C . LEU A 1 228 ? 12.335 -37.961 -4.896 1.00 31.09 208 LEU A C 1
ATOM 1596 O O . LEU A 1 228 ? 11.838 -39.089 -4.782 1.00 30.74 208 LEU A O 1
ATOM 1601 N N . LEU A 1 229 ? 12.014 -36.945 -4.102 1.00 30.32 209 LEU A N 1
ATOM 1602 C CA . LEU A 1 229 ? 11.042 -37.081 -3.020 1.00 32.14 209 LEU A CA 1
ATOM 1603 C C . LEU A 1 229 ? 9.596 -37.034 -3.511 1.00 33.70 209 LEU A C 1
ATOM 1604 O O . LEU A 1 229 ? 8.748 -37.779 -3.026 1.00 33.52 209 LEU A O 1
ATOM 1609 N N . GLY A 1 230 ? 9.321 -36.146 -4.461 1.00 36.17 210 GLY A N 1
ATOM 1610 C CA . GLY A 1 230 ? 7.973 -36.020 -4.993 1.00 38.98 210 GLY A CA 1
ATOM 1611 C C . GLY A 1 230 ? 6.988 -35.548 -3.941 1.00 40.98 210 GLY A C 1
ATOM 1612 O O . GLY A 1 230 ? 7.235 -34.554 -3.248 1.00 39.46 210 GLY A O 1
ATOM 1613 N N . GLU A 1 231 ? 5.864 -36.249 -3.818 1.00 42.41 211 GLU A N 1
ATOM 1614 C CA . GLU A 1 231 ? 4.867 -35.873 -2.826 1.00 43.55 211 GLU A CA 1
ATOM 1615 C C . GLU A 1 231 ? 5.327 -36.272 -1.433 1.00 42.68 211 GLU A C 1
ATOM 1616 O O . GLU A 1 231 ? 4.703 -35.885 -0.440 1.00 41.43 211 GLU A O 1
ATOM 1622 N N . ARG A 1 232 ? 6.412 -37.045 -1.361 1.00 40.68 212 ARG A N 1
ATOM 1623 C CA . ARG A 1 232 ? 6.968 -37.459 -0.075 1.00 40.12 212 ARG A CA 1
ATOM 1624 C C . ARG A 1 232 ? 7.946 -36.408 0.441 1.00 38.60 212 ARG A C 1
ATOM 1625 O O . ARG A 1 232 ? 8.638 -36.613 1.443 1.00 35.67 212 ARG A O 1
ATOM 1633 N N . ALA A 1 233 ? 8.009 -35.284 -0.262 1.00 36.85 213 ALA A N 1
ATOM 1634 C CA . ALA A 1 233 ? 8.863 -34.188 0.154 1.00 35.92 213 ALA A CA 1
ATOM 1635 C C . ALA A 1 233 ? 8.191 -33.622 1.401 1.00 36.29 213 ALA A C 1
ATOM 1636 O O . ALA A 1 233 ? 7.061 -33.990 1.722 1.00 34.97 213 ALA A O 1
ATOM 1638 N N . ALA A 1 234 ? 8.875 -32.733 2.109 1.00 36.91 214 ALA A N 1
ATOM 1639 C CA . ALA A 1 234 ? 8.294 -32.145 3.306 1.00 36.35 214 ALA A CA 1
ATOM 1640 C C . ALA A 1 234 ? 9.042 -30.887 3.709 1.00 35.87 214 ALA A C 1
ATOM 1641 O O . ALA A 1 234 ? 10.161 -30.646 3.256 1.00 33.89 214 ALA A O 1
ATOM 1643 N N . LEU A 1 235 ? 8.406 -30.077 4.546 1.00 33.80 215 LEU A N 1
ATOM 1644 C CA . LEU A 1 235 ? 9.018 -28.845 5.026 1.00 34.75 215 LEU A CA 1
ATOM 1645 C C . LEU A 1 235 ? 9.960 -29.200 6.166 1.00 35.20 215 LEU A C 1
ATOM 1646 O O . LEU A 1 235 ? 11.093 -28.728 6.223 1.00 36.47 215 LEU A O 1
ATOM 1651 N N . PHE A 1 236 ? 9.469 -30.053 7.057 1.00 35.03 216 PHE A N 1
ATOM 1652 C CA . PHE A 1 236 ? 10.207 -30.494 8.235 1.00 35.75 216 PHE A CA 1
ATOM 1653 C C . PHE A 1 236 ? 10.382 -32.002 8.203 1.00 35.30 216 PHE A C 1
ATOM 1654 O O . PHE A 1 236 ? 9.417 -32.741 8.037 1.00 36.15 216 PHE A O 1
ATOM 1668 N N . PHE A 1 237 ? 11.623 -32.449 8.352 1.00 35.43 217 PHE A N 1
ATOM 1669 C CA . PHE A 1 237 ? 11.941 -33.869 8.398 1.00 35.04 217 PHE A CA 1
ATOM 1670 C C . PHE A 1 237 ? 12.632 -34.095 9.729 1.00 36.98 217 PHE A C 1
ATOM 1671 O O . PHE A 1 237 ? 13.583 -33.392 10.047 1.00 38.44 217 PHE A O 1
ATOM 1679 N N . PHE A 1 238 ? 12.164 -35.046 10.523 1.00 38.25 218 PHE A N 1
ATOM 1680 C CA . PHE A 1 238 ? 12.870 -35.316 11.762 1.00 40.92 218 PHE A CA 1
ATOM 1681 C C . PHE A 1 238 ? 13.480 -36.688 11.595 1.00 40.77 218 PHE A C 1
ATOM 1682 O O . PHE A 1 238 ? 12.772 -37.692 11.493 1.00 39.83 218 PHE A O 1
ATOM 1690 N N . LEU A 1 239 ? 14.804 -36.722 11.544 1.00 40.79 219 LEU A N 1
ATOM 1691 C CA . LEU A 1 239 ? 15.513 -37.971 11.359 1.00 41.38 219 LEU A CA 1
ATOM 1692 C C . LEU A 1 239 ? 15.756 -38.750 12.633 1.00 42.20 219 LEU A C 1
ATOM 1693 O O . LEU A 1 239 ? 16.161 -38.195 13.658 1.00 40.30 219 LEU A O 1
ATOM 1698 N N . MET A 1 240 ? 15.497 -40.048 12.546 1.00 41.50 220 MET A N 1
ATOM 1699 C CA . MET A 1 240 ? 15.699 -40.960 13.656 1.00 44.93 220 MET A CA 1
ATOM 1700 C C . MET A 1 240 ? 16.688 -42.014 13.161 1.00 44.71 220 MET A C 1
ATOM 1701 O O . MET A 1 240 ? 16.328 -43.165 12.937 1.00 45.12 220 MET A O 1
ATOM 1706 N N . LEU A 1 241 ? 17.936 -41.593 12.977 1.00 46.72 221 LEU A N 1
ATOM 1707 C CA . LEU A 1 241 ? 18.999 -42.468 12.484 1.00 49.43 221 LEU A CA 1
ATOM 1708 C C . LEU A 1 241 ? 19.483 -43.473 13.524 1.00 50.87 221 LEU A C 1
ATOM 1709 O O . LEU A 1 241 ? 19.784 -44.617 13.200 1.00 51.77 221 LEU A O 1
ATOM 1714 N N . SER A 1 242 ? 19.568 -43.032 14.772 1.00 53.30 222 SER A N 1
ATOM 1715 C CA . SER A 1 242 ? 20.013 -43.883 15.867 1.00 55.18 222 SER A CA 1
ATOM 1716 C C . SER A 1 242 ? 19.623 -43.193 17.159 1.00 56.49 222 SER A C 1
ATOM 1717 O O . SER A 1 242 ? 19.314 -42.002 17.153 1.00 56.94 222 SER A O 1
ATOM 1720 N N . SER A 1 243 ? 19.637 -43.932 18.264 1.00 57.44 223 SER A N 1
ATOM 1721 C CA . SER A 1 243 ? 19.272 -43.355 19.551 1.00 58.55 223 SER A CA 1
ATOM 1722 C C . SER A 1 243 ? 20.190 -42.193 19.907 1.00 58.85 223 SER A C 1
ATOM 1723 O O . SER A 1 243 ? 19.816 -41.307 20.675 1.00 60.05 223 SER A O 1
ATOM 1726 N N . SER A 1 244 ? 21.389 -42.194 19.334 1.00 59.12 224 SER A N 1
ATOM 1727 C CA . SER A 1 244 ? 22.355 -41.133 19.591 1.00 58.62 224 SER A CA 1
ATOM 1728 C C . SER A 1 244 ? 22.335 -40.078 18.485 1.00 58.31 224 SER A C 1
ATOM 1729 O O . SER A 1 244 ? 22.973 -39.032 18.605 1.00 58.03 224 SER A O 1
ATOM 1732 N N . LEU A 1 245 ? 21.597 -40.343 17.411 1.00 55.93 225 LEU A N 1
ATOM 1733 C CA . LEU A 1 245 ? 21.553 -39.395 16.308 1.00 55.09 225 LEU A CA 1
ATOM 1734 C C . LEU A 1 245 ? 20.142 -39.077 15.810 1.00 54.04 225 LEU A C 1
ATOM 1735 O O . LEU A 1 245 ? 19.605 -39.771 14.946 1.00 54.11 225 LEU A O 1
ATOM 1740 N N . ARG A 1 246 ? 19.554 -38.022 16.367 1.00 52.58 226 ARG A N 1
ATOM 1741 C CA . ARG A 1 246 ? 18.217 -37.567 15.993 1.00 51.23 226 ARG A CA 1
ATOM 1742 C C . ARG A 1 246 ? 18.326 -36.063 15.755 1.00 49.71 226 ARG A C 1
ATOM 1743 O O . ARG A 1 246 ? 18.948 -35.352 16.544 1.00 48.75 226 ARG A O 1
ATOM 1751 N N . PHE A 1 247 ? 17.709 -35.572 14.687 1.00 45.23 227 PHE A N 1
ATOM 1752 C CA . PHE A 1 247 ? 17.782 -34.154 14.386 1.00 42.88 227 PHE A CA 1
ATOM 1753 C C . PHE A 1 247 ? 16.849 -33.772 13.247 1.00 41.99 227 PHE A C 1
ATOM 1754 O O . PHE A 1 247 ? 16.444 -34.624 12.451 1.00 39.91 227 PHE A O 1
ATOM 1762 N N . PRO A 1 248 ? 16.490 -32.481 13.160 1.00 40.54 228 PRO A N 1
ATOM 1763 C CA . PRO A 1 248 ? 15.604 -31.975 12.110 1.00 38.32 228 PRO A CA 1
ATOM 1764 C C . PRO A 1 248 ? 16.410 -31.602 10.865 1.00 37.42 228 PRO A C 1
ATOM 1765 O O . PRO A 1 248 ? 17.588 -31.232 10.949 1.00 34.45 228 PRO A O 1
ATOM 1769 N N . LEU A 1 249 ? 15.761 -31.705 9.713 1.00 34.23 229 LEU A N 1
ATOM 1770 C CA . LEU A 1 249 ? 16.360 -31.347 8.435 1.00 33.98 229 LEU A CA 1
ATOM 1771 C C . LEU A 1 249 ? 15.203 -30.640 7.752 1.00 32.88 229 LEU A C 1
ATOM 1772 O O . LEU A 1 249 ? 14.136 -31.221 7.583 1.00 34.26 229 LEU A O 1
ATOM 1777 N N . ARG A 1 250 ? 15.4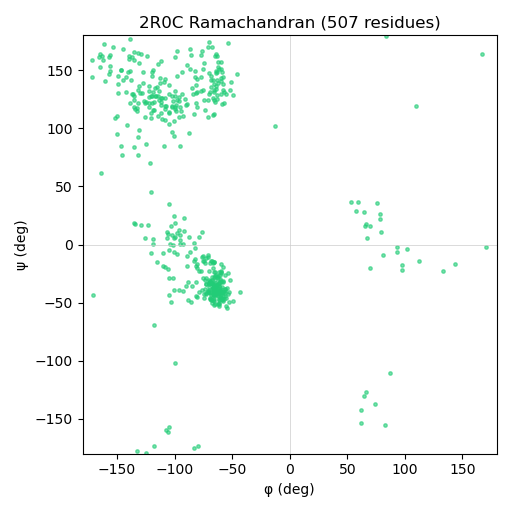05 -29.386 7.373 1.00 34.78 230 ARG A N 1
ATOM 1778 C CA . ARG A 1 250 ? 14.322 -28.615 6.769 1.00 37.12 230 ARG A CA 1
ATOM 1779 C C . ARG A 1 250 ? 14.548 -28.125 5.352 1.00 35.99 230 ARG A C 1
ATOM 1780 O O . ARG A 1 250 ? 15.679 -27.858 4.937 1.00 34.89 230 ARG A O 1
ATOM 1788 N N . ALA A 1 251 ? 13.451 -28.003 4.608 1.00 34.75 231 ALA A N 1
ATOM 1789 C CA . ALA A 1 251 ? 13.521 -27.466 3.260 1.00 33.92 231 ALA A CA 1
ATOM 1790 C C . ALA A 1 251 ? 13.547 -25.969 3.556 1.00 34.14 231 ALA A C 1
ATOM 1791 O O . ALA A 1 251 ? 12.642 -25.449 4.202 1.00 33.89 231 ALA A O 1
ATOM 1793 N N . LEU A 1 252 ? 14.589 -25.286 3.101 1.00 33.82 232 LEU A N 1
ATOM 1794 C CA . LEU A 1 252 ? 14.735 -23.864 3.368 1.00 35.27 232 LEU A CA 1
ATOM 1795 C C . LEU A 1 252 ? 14.017 -22.965 2.366 1.00 35.68 232 LEU A C 1
ATOM 1796 O O . LEU A 1 252 ? 13.281 -22.062 2.761 1.00 33.37 232 LEU A O 1
ATOM 1801 N N . ASP A 1 253 ? 14.224 -23.209 1.073 1.00 34.66 233 ASP A N 1
ATOM 1802 C CA . ASP A 1 253 ? 13.565 -22.399 0.056 1.00 35.38 233 ASP A CA 1
ATOM 1803 C C . ASP A 1 253 ? 12.651 -23.218 -0.846 1.00 35.43 233 ASP A C 1
ATOM 1804 O O . ASP A 1 253 ? 12.018 -22.680 -1.750 1.00 36.05 233 ASP A O 1
ATOM 1809 N N . GLY A 1 254 ? 12.575 -24.516 -0.583 1.00 36.17 234 GLY A N 1
ATOM 1810 C CA . GLY A 1 254 ? 11.742 -25.386 -1.388 1.00 39.87 234 GLY A CA 1
ATOM 1811 C C . GLY A 1 254 ? 12.241 -25.494 -2.818 1.00 42.34 234 GLY A C 1
ATOM 1812 O O . GLY A 1 254 ? 11.509 -25.958 -3.696 1.00 42.73 234 GLY A O 1
ATOM 1813 N N . ARG A 1 255 ? 13.486 -25.079 -3.057 1.00 42.69 235 ARG A N 1
ATOM 1814 C CA . ARG A 1 255 ? 14.054 -25.126 -4.402 1.00 43.07 235 ARG A CA 1
ATOM 1815 C C . ARG A 1 255 ? 15.476 -25.676 -4.503 1.00 41.74 235 ARG A C 1
ATOM 1816 O O . ARG A 1 255 ? 16.156 -25.455 -5.507 1.00 42.60 235 ARG A O 1
ATOM 1824 N N . GLY A 1 256 ? 15.921 -26.395 -3.477 1.00 39.00 236 GLY A N 1
ATOM 1825 C CA . GLY A 1 256 ? 17.257 -26.966 -3.510 1.00 37.58 236 GLY A CA 1
ATOM 1826 C C . GLY A 1 256 ? 18.067 -26.757 -2.241 1.00 36.16 236 GLY A C 1
ATOM 1827 O O . GLY A 1 256 ? 18.997 -27.512 -1.966 1.00 34.21 236 GLY A O 1
ATOM 1828 N N . LEU A 1 257 ? 17.717 -25.739 -1.462 1.00 33.74 237 LEU A N 1
ATOM 1829 C CA . LEU A 1 257 ? 18.438 -25.452 -0.223 1.00 33.03 237 LEU A CA 1
ATOM 1830 C C . LEU A 1 257 ? 17.792 -26.111 0.987 1.00 32.79 237 LEU A C 1
ATOM 1831 O O . LEU A 1 257 ? 16.581 -25.988 1.208 1.00 30.24 237 LEU A O 1
ATOM 1836 N N . TYR A 1 258 ? 18.613 -26.813 1.766 1.00 30.15 238 TYR A N 1
ATOM 1837 C CA . TYR A 1 258 ? 18.157 -27.495 2.968 1.00 30.90 238 TYR A CA 1
ATOM 1838 C C . TYR A 1 258 ? 19.072 -27.149 4.136 1.00 31.61 238 TYR A C 1
ATOM 1839 O O . TYR A 1 258 ? 20.231 -26.787 3.941 1.00 30.33 238 TYR A O 1
ATOM 1848 N N . ARG A 1 259 ? 18.548 -27.279 5.346 1.00 31.27 239 ARG A N 1
ATOM 1849 C CA . ARG A 1 259 ? 19.316 -26.968 6.540 1.00 33.69 239 ARG A CA 1
ATOM 1850 C C . ARG A 1 259 ? 19.145 -28.068 7.578 1.00 33.11 239 ARG A C 1
ATOM 1851 O O . ARG A 1 259 ? 18.041 -28.325 8.066 1.00 35.09 239 ARG A O 1
ATOM 1859 N N . LEU A 1 260 ? 20.252 -28.728 7.895 1.00 33.54 240 LEU A N 1
ATOM 1860 C CA . LEU A 1 260 ? 20.279 -29.801 8.879 1.00 35.02 240 LEU A CA 1
ATOM 1861 C C . LEU A 1 260 ? 20.763 -29.161 10.172 1.00 37.40 240 LEU A C 1
ATOM 1862 O O . LEU A 1 260 ? 21.819 -28.532 10.197 1.00 37.53 240 LEU A O 1
ATOM 1867 N N . THR A 1 261 ? 19.980 -29.303 11.233 1.00 38.41 241 THR A N 1
ATOM 1868 C CA . THR A 1 261 ? 20.337 -28.727 12.523 1.00 39.11 241 THR A CA 1
ATOM 1869 C C . THR A 1 261 ? 20.439 -29.826 13.569 1.00 39.04 241 THR A C 1
ATOM 1870 O O . THR A 1 261 ? 19.436 -30.402 13.981 1.00 40.04 241 THR A O 1
ATOM 1874 N N . VAL A 1 262 ? 21.663 -30.124 13.993 1.00 39.57 242 VAL A N 1
ATOM 1875 C CA . VAL A 1 262 ? 21.877 -31.168 14.980 1.00 39.70 242 VAL A CA 1
ATOM 1876 C C . VAL A 1 262 ? 22.380 -30.567 16.288 1.00 40.91 242 VAL A C 1
ATOM 1877 O O . VAL A 1 262 ? 23.142 -29.601 16.294 1.00 38.22 242 VAL A O 1
ATOM 1881 N N . GLY A 1 263 ? 21.933 -31.134 17.397 1.00 42.43 243 GLY A N 1
ATOM 1882 C CA . GLY A 1 263 ? 22.362 -30.625 18.680 1.00 46.31 243 GLY A CA 1
ATOM 1883 C C . GLY A 1 263 ? 23.724 -31.162 19.061 1.00 48.49 243 GLY A C 1
ATOM 1884 O O . GLY A 1 263 ? 24.024 -32.333 18.847 1.00 48.84 243 GLY A O 1
ATOM 1885 N N . VAL A 1 264 ? 24.572 -30.294 19.592 1.00 51.56 244 VAL A N 1
ATOM 1886 C CA . VAL A 1 264 ? 25.886 -30.717 20.043 1.00 54.59 244 VAL A CA 1
ATOM 1887 C C . VAL A 1 264 ? 25.805 -30.632 21.564 1.00 57.38 244 VAL A C 1
ATOM 1888 O O . VAL A 1 264 ? 26.153 -29.623 22.177 1.00 57.33 244 VAL A O 1
ATOM 1892 N N . ASP A 1 265 ? 25.295 -31.708 22.153 1.00 60.32 245 ASP A N 1
ATOM 1893 C CA . ASP A 1 265 ? 25.111 -31.802 23.592 1.00 63.39 245 ASP A CA 1
ATOM 1894 C C . ASP A 1 265 ? 26.099 -32.748 24.262 1.00 64.84 245 ASP A C 1
ATOM 1895 O O . ASP A 1 265 ? 27.154 -33.062 23.706 1.00 65.07 245 ASP A O 1
ATOM 1900 N N . ASP A 1 266 ? 25.739 -33.196 25.462 1.00 66.76 246 ASP A N 1
ATOM 1901 C CA . ASP A 1 266 ? 26.575 -34.098 26.248 1.00 68.33 246 ASP A CA 1
ATOM 1902 C C . ASP A 1 266 ? 26.757 -35.460 25.582 1.00 69.83 246 ASP A C 1
ATOM 1903 O O . ASP A 1 266 ? 27.729 -36.168 25.852 1.00 69.89 246 ASP A O 1
ATOM 1908 N N . ALA A 1 267 ? 25.819 -35.821 24.713 1.00 71.83 247 ALA A N 1
ATOM 1909 C CA . ALA A 1 267 ? 25.882 -37.092 24.002 1.00 73.18 247 ALA A CA 1
ATOM 1910 C C . ALA A 1 267 ? 26.868 -37.000 22.839 1.00 74.04 247 ALA A C 1
ATOM 1911 O O . ALA A 1 267 ? 27.388 -38.015 22.372 1.00 74.71 247 ALA A O 1
ATOM 1913 N N . SER A 1 268 ? 27.119 -35.777 22.376 1.00 74.49 248 SER A N 1
ATOM 1914 C CA . SER A 1 268 ? 28.043 -35.546 21.269 1.00 75.01 248 SER A CA 1
ATOM 1915 C C . SER A 1 268 ? 29.464 -35.929 21.675 1.00 75.17 248 SER A C 1
ATOM 1916 O O . SER A 1 268 ? 30.072 -35.278 22.527 1.00 75.26 248 SER A O 1
ATOM 1918 N N . LYS A 1 269 ? 29.988 -36.985 21.057 1.00 75.09 249 LYS A N 1
ATOM 1919 C CA . LYS A 1 269 ? 31.332 -37.469 21.359 1.00 74.57 249 LYS A CA 1
ATOM 1920 C C . LYS A 1 269 ? 32.367 -37.027 20.324 1.00 74.16 249 LYS A C 1
ATOM 1921 O O . LYS A 1 269 ? 33.500 -36.695 20.676 1.00 74.61 249 LYS A O 1
ATOM 1923 N N . SER A 1 270 ? 31.977 -37.026 19.051 1.00 72.85 250 SER A N 1
ATOM 1924 C CA . SER A 1 270 ? 32.880 -36.623 17.975 1.00 70.83 250 SER A CA 1
ATOM 1925 C C . SER A 1 270 ? 32.164 -35.724 16.971 1.00 69.06 250 SER A C 1
ATOM 1926 O O . SER A 1 270 ? 30.934 -35.693 16.925 1.00 69.69 250 SER A O 1
ATOM 1928 N N . THR A 1 271 ? 32.934 -34.987 16.174 1.00 66.27 251 THR A N 1
ATOM 1929 C CA . THR A 1 271 ? 32.348 -34.100 15.172 1.00 62.91 251 THR A CA 1
ATOM 1930 C C . THR A 1 271 ? 32.433 -34.725 13.782 1.00 60.43 251 THR A C 1
ATOM 1931 O O . THR A 1 271 ? 33.455 -34.644 13.099 1.00 59.12 251 THR A O 1
ATOM 1935 N N . MET A 1 272 ? 31.337 -35.353 13.376 1.00 57.06 252 MET A N 1
ATOM 1936 C CA . MET A 1 272 ? 31.257 -36.009 12.084 1.00 54.08 252 MET A CA 1
ATOM 1937 C C . MET A 1 272 ? 31.441 -35.014 10.948 1.00 51.17 252 MET A C 1
ATOM 1938 O O . MET A 1 272 ? 31.125 -33.833 11.082 1.00 49.48 252 MET A O 1
ATOM 1943 N N . ASP A 1 273 ? 31.971 -35.499 9.832 1.00 48.21 253 ASP A N 1
ATOM 1944 C CA . ASP A 1 273 ? 32.173 -34.665 8.657 1.00 47.05 253 ASP A CA 1
ATOM 1945 C C . ASP A 1 273 ? 30.796 -34.140 8.235 1.00 45.42 253 ASP A C 1
ATOM 1946 O O . ASP A 1 273 ? 29.814 -34.872 8.296 1.00 44.78 253 ASP A O 1
ATOM 1951 N N . SER A 1 274 ? 30.727 -32.878 7.819 1.00 45.26 254 SER A N 1
ATOM 1952 C CA . SER A 1 274 ? 29.458 -32.278 7.413 1.00 44.57 254 SER A CA 1
ATOM 1953 C C . SER A 1 274 ? 28.811 -33.013 6.240 1.00 44.74 254 SER A C 1
ATOM 1954 O O . SER A 1 274 ? 27.617 -33.312 6.270 1.00 43.36 254 SER A O 1
ATOM 1957 N N . PHE A 1 275 ? 29.600 -33.305 5.211 1.00 43.79 255 PHE A N 1
ATOM 1958 C CA . PHE A 1 275 ? 29.084 -34.004 4.041 1.00 44.16 255 PHE A CA 1
ATOM 1959 C C . PHE A 1 275 ? 28.616 -35.411 4.394 1.00 44.26 255 PHE A C 1
ATOM 1960 O O . PHE A 1 275 ? 27.609 -35.890 3.872 1.00 43.55 255 PHE A O 1
ATOM 1968 N N . GLU A 1 276 ? 29.347 -36.078 5.279 1.00 44.18 256 GLU A N 1
ATOM 1969 C CA . GLU A 1 276 ? 28.985 -37.433 5.657 1.00 45.36 256 GLU A CA 1
ATOM 1970 C C . GLU A 1 276 ? 27.700 -37.477 6.466 1.00 44.07 256 GLU A C 1
ATOM 1971 O O . GLU A 1 276 ? 26.930 -38.436 6.371 1.00 43.92 256 GLU A O 1
ATOM 1977 N N . LEU A 1 277 ? 27.472 -36.440 7.263 1.00 42.59 257 LEU A N 1
ATOM 1978 C CA . LEU A 1 277 ? 26.270 -36.367 8.076 1.00 41.31 257 LEU A CA 1
ATOM 1979 C C . LEU A 1 277 ? 25.050 -36.231 7.167 1.00 39.38 257 LEU A C 1
ATOM 1980 O O . LEU A 1 277 ? 24.060 -36.935 7.337 1.00 39.22 257 LEU A O 1
ATOM 1985 N N . VAL A 1 278 ? 25.127 -35.317 6.206 1.00 38.33 258 VAL A N 1
ATOM 1986 C CA . VAL A 1 278 ? 24.015 -35.101 5.287 1.00 35.72 258 VAL A CA 1
ATOM 1987 C C . VAL A 1 278 ? 23.751 -36.349 4.443 1.00 37.62 258 VAL A C 1
ATOM 1988 O O . VAL A 1 278 ? 22.600 -36.721 4.228 1.00 35.98 258 VAL A O 1
ATOM 1992 N N . ARG A 1 279 ? 24.814 -36.999 3.973 1.00 37.70 259 ARG A N 1
ATOM 1993 C CA . ARG A 1 279 ? 24.667 -38.210 3.169 1.00 41.27 259 ARG A CA 1
ATOM 1994 C C . ARG A 1 279 ? 24.002 -39.306 3.991 1.00 40.46 259 ARG A C 1
ATOM 1995 O O . ARG A 1 279 ? 23.207 -40.094 3.481 1.00 40.05 259 ARG A O 1
ATOM 2003 N N . ARG A 1 280 ? 24.328 -39.336 5.275 1.00 40.98 260 ARG A N 1
ATOM 2004 C CA . ARG A 1 280 ? 23.778 -40.323 6.188 1.00 42.73 260 ARG A CA 1
ATOM 2005 C C . ARG A 1 280 ? 22.273 -40.100 6.367 1.00 40.89 260 ARG A C 1
ATOM 2006 O O . ARG A 1 280 ? 21.507 -41.050 6.523 1.00 41.84 260 ARG A O 1
ATOM 2014 N N . ALA A 1 281 ? 21.858 -38.839 6.331 1.00 39.48 261 ALA A N 1
ATOM 2015 C CA . ALA A 1 281 ? 20.454 -38.480 6.507 1.00 38.52 261 ALA A CA 1
ATOM 2016 C C . ALA A 1 281 ? 19.617 -38.598 5.233 1.00 37.81 261 ALA A C 1
ATOM 2017 O O . ALA A 1 281 ? 18.383 -38.572 5.298 1.00 36.46 261 ALA A O 1
ATOM 2019 N N . VAL A 1 282 ? 20.278 -38.717 4.083 1.00 36.47 262 VAL A N 1
ATOM 2020 C CA . VAL A 1 282 ? 19.573 -38.830 2.808 1.00 36.11 262 VAL A CA 1
ATOM 2021 C C . VAL A 1 282 ? 19.731 -40.216 2.176 1.00 37.35 262 VAL A C 1
ATOM 2022 O O . VAL A 1 282 ? 20.842 -40.656 1.881 1.00 36.58 262 VAL A O 1
ATOM 2026 N N . ALA A 1 283 ? 18.605 -40.895 1.967 1.00 37.14 263 ALA A N 1
ATOM 2027 C CA . ALA A 1 283 ? 18.596 -42.237 1.392 1.00 37.71 263 ALA A CA 1
ATOM 2028 C C . ALA A 1 283 ? 18.972 -42.288 -0.092 1.00 38.64 263 ALA A C 1
ATOM 2029 O O . ALA A 1 283 ? 19.403 -43.329 -0.588 1.00 41.37 263 ALA A O 1
ATOM 2031 N N . PHE A 1 284 ? 18.811 -41.173 -0.794 1.00 37.01 264 PHE A N 1
ATOM 2032 C CA . PHE A 1 284 ? 19.127 -41.111 -2.219 1.00 37.38 264 PHE A CA 1
ATOM 2033 C C . PHE A 1 284 ? 20.611 -40.875 -2.494 1.00 39.93 264 PHE A C 1
ATOM 2034 O O . PHE A 1 284 ? 21.307 -40.236 -1.707 1.00 37.65 264 PHE A O 1
ATOM 2042 N N . ASP A 1 285 ? 21.086 -41.405 -3.618 1.00 42.30 265 ASP A N 1
ATOM 2043 C CA . ASP A 1 285 ? 22.470 -41.215 -4.040 1.00 43.27 265 ASP A CA 1
ATOM 2044 C C . ASP A 1 285 ? 22.346 -40.029 -4.989 1.00 43.43 265 ASP A C 1
ATOM 2045 O O . ASP A 1 285 ? 22.222 -40.201 -6.202 1.00 43.78 265 ASP A O 1
ATOM 2050 N N . THR A 1 286 ? 22.368 -38.823 -4.427 1.00 40.63 266 THR A N 1
ATOM 2051 C CA . THR A 1 286 ? 22.190 -37.611 -5.217 1.00 40.26 266 THR A CA 1
ATOM 2052 C C . THR A 1 286 ? 23.193 -36.499 -4.864 1.00 40.25 266 THR A C 1
ATOM 2053 O O . THR A 1 286 ? 23.859 -36.555 -3.834 1.00 42.87 266 THR A O 1
ATOM 2057 N N . GLU A 1 287 ? 23.282 -35.494 -5.731 1.00 41.65 267 GLU A N 1
ATOM 2058 C CA . GLU A 1 287 ? 24.185 -34.352 -5.553 1.00 42.10 267 GLU A CA 1
ATOM 2059 C C . GLU A 1 287 ? 23.929 -33.564 -4.257 1.00 42.42 267 GLU A C 1
ATOM 2060 O O . GLU A 1 287 ? 22.834 -33.044 -4.041 1.00 41.45 267 GLU A O 1
ATOM 2066 N N . ILE A 1 288 ? 24.950 -33.482 -3.404 1.00 41.20 268 ILE A N 1
ATOM 2067 C CA . ILE A 1 288 ? 24.860 -32.760 -2.131 1.00 39.85 268 ILE A CA 1
ATOM 2068 C C . ILE A 1 288 ? 26.062 -31.851 -1.917 1.00 40.14 268 ILE A C 1
ATOM 2069 O O . ILE A 1 288 ? 27.190 -32.333 -1.783 1.00 39.82 268 ILE A O 1
ATOM 2074 N N . GLU A 1 289 ? 25.832 -30.544 -1.884 1.00 38.67 269 GLU A N 1
ATOM 2075 C CA . GLU A 1 289 ? 26.936 -29.620 -1.666 1.00 40.31 269 GLU A CA 1
ATOM 2076 C C . GLU A 1 289 ? 26.744 -28.747 -0.424 1.00 38.60 269 GLU A C 1
ATOM 2077 O O . GLU A 1 289 ? 25.836 -27.916 -0.351 1.00 36.09 269 GLU A O 1
ATOM 2083 N N . VAL A 1 290 ? 27.601 -28.967 0.564 1.00 38.13 270 VAL A N 1
ATOM 2084 C CA . VAL A 1 290 ? 27.544 -28.205 1.804 1.00 37.40 270 VAL A CA 1
ATOM 2085 C C . VAL A 1 290 ? 27.992 -26.784 1.514 1.00 37.36 270 VAL A C 1
ATOM 2086 O O . VAL A 1 290 ? 29.040 -26.569 0.902 1.00 36.32 270 VAL A O 1
ATOM 2090 N N . LEU A 1 291 ? 27.191 -25.818 1.948 1.00 36.07 271 LEU A N 1
ATOM 2091 C CA . LEU A 1 291 ? 27.502 -24.414 1.719 1.00 37.78 271 LEU A CA 1
ATOM 2092 C C . LEU A 1 291 ? 28.012 -23.728 2.980 1.00 37.88 271 LEU A C 1
ATOM 2093 O O . LEU A 1 291 ? 28.796 -22.781 2.904 1.00 37.35 271 LEU A O 1
ATOM 2098 N N . SER A 1 292 ? 27.568 -24.214 4.134 1.00 37.59 272 SER A N 1
ATOM 2099 C CA . SER A 1 292 ? 27.980 -23.645 5.411 1.00 39.33 272 SER A CA 1
ATOM 2100 C C . SER A 1 292 ? 27.832 -24.647 6.552 1.00 39.50 272 SER A C 1
ATOM 2101 O O . SER A 1 292 ? 26.927 -25.481 6.552 1.00 39.62 272 SER A O 1
ATOM 2104 N N . ASP A 1 293 ? 28.736 -24.550 7.521 1.00 38.64 273 ASP A N 1
ATOM 2105 C CA . ASP A 1 293 ? 28.753 -25.417 8.695 1.00 40.55 273 ASP A CA 1
ATOM 2106 C C . ASP A 1 293 ? 29.140 -24.504 9.857 1.00 41.36 273 ASP A C 1
ATOM 2107 O O . ASP 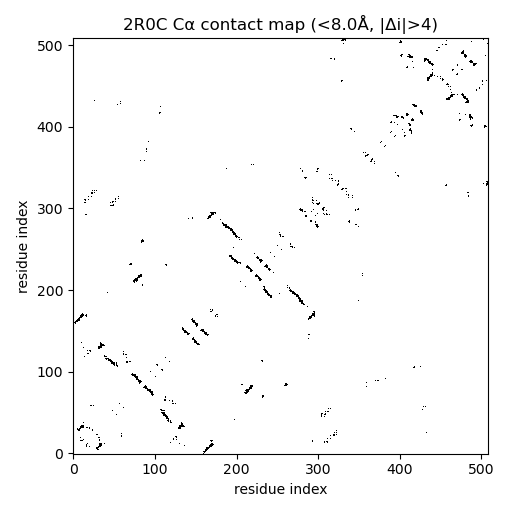A 1 293 ? 30.304 -24.137 9.994 1.00 41.17 273 ASP A O 1
ATOM 2112 N N . SER A 1 294 ? 28.165 -24.121 10.674 1.00 41.89 274 SER A N 1
ATOM 2113 C CA . SER A 1 294 ? 28.428 -23.238 11.809 1.00 40.85 274 SER A CA 1
ATOM 2114 C C . SER A 1 294 ? 27.547 -23.577 13.010 1.00 40.76 274 SER A C 1
ATOM 2115 O O . SER A 1 294 ? 26.593 -24.346 12.893 1.00 41.89 274 SER A O 1
ATOM 2118 N N . GLU A 1 295 ? 27.872 -23.006 14.165 1.00 38.83 275 GLU A N 1
ATOM 2119 C CA . GLU A 1 295 ? 27.111 -23.265 15.379 1.00 40.03 275 GLU A CA 1
ATOM 2120 C C . GLU A 1 295 ? 26.327 -22.057 15.874 1.00 37.83 275 GLU A C 1
ATOM 2121 O O . GLU A 1 295 ? 26.637 -20.914 15.554 1.00 39.92 275 GLU A O 1
ATOM 2127 N N . TRP A 1 296 ? 25.302 -22.340 16.666 1.00 37.85 276 TRP A N 1
ATOM 2128 C CA . TRP A 1 296 ? 24.462 -21.314 17.259 1.00 37.15 276 TRP A CA 1
ATOM 2129 C C . TRP A 1 296 ? 24.342 -21.661 18.730 1.00 36.34 276 TRP A C 1
ATOM 2130 O O . TRP A 1 296 ? 23.906 -22.755 19.076 1.00 36.97 276 TRP A O 1
ATOM 2141 N N . HIS A 1 297 ? 24.757 -20.739 19.591 1.00 37.54 277 HIS A N 1
ATOM 2142 C CA . HIS A 1 297 ? 24.668 -20.952 21.031 1.00 37.55 277 HIS A CA 1
ATOM 2143 C C . HIS A 1 297 ? 23.448 -20.191 21.514 1.00 36.36 277 HIS A C 1
ATOM 2144 O O . HIS A 1 297 ? 23.460 -18.967 21.586 1.00 38.02 277 HIS A O 1
ATOM 2151 N N . LEU A 1 298 ? 22.396 -20.930 21.836 1.00 35.43 278 LEU A N 1
ATOM 2152 C CA . LEU A 1 298 ? 21.145 -20.342 22.287 1.00 35.41 278 LEU A CA 1
ATOM 2153 C C . LEU A 1 298 ? 20.992 -20.366 23.795 1.00 35.72 278 LEU A C 1
ATOM 2154 O O . LEU A 1 298 ? 20.981 -21.433 24.404 1.00 35.51 278 LEU A O 1
ATOM 2159 N N . THR A 1 299 ? 20.859 -19.186 24.392 1.00 34.33 279 THR A N 1
ATOM 2160 C CA . THR A 1 299 ? 20.665 -19.085 25.833 1.00 34.50 279 THR A CA 1
ATOM 2161 C C . THR A 1 299 ? 19.404 -18.270 26.083 1.00 33.35 279 THR A C 1
ATOM 2162 O O . THR A 1 299 ? 19.387 -17.066 25.832 1.00 34.11 279 THR A O 1
ATOM 2166 N N . HIS A 1 300 ? 18.348 -18.922 26.554 1.00 33.15 280 HIS A N 1
ATOM 2167 C CA . HIS A 1 300 ? 17.104 -18.216 26.831 1.00 34.90 280 HIS A CA 1
ATOM 2168 C C . HIS A 1 300 ? 17.392 -17.204 27.926 1.00 36.76 280 HIS A C 1
ATOM 2169 O O . HIS A 1 300 ? 17.902 -17.569 28.986 1.00 35.66 280 HIS A O 1
ATOM 2176 N N . ARG A 1 301 ? 17.074 -15.942 27.648 1.00 36.00 281 ARG A N 1
ATOM 2177 C CA . ARG A 1 301 ? 17.282 -14.830 28.576 1.00 37.13 281 ARG A CA 1
ATOM 2178 C C . ARG A 1 301 ? 16.167 -13.807 28.366 1.00 35.37 281 ARG A C 1
ATOM 2179 O O . ARG A 1 301 ? 15.650 -13.673 27.257 1.00 35.15 281 ARG A O 1
ATOM 2187 N N . VAL A 1 302 ? 15.811 -13.087 29.425 1.00 31.83 282 VAL A N 1
ATOM 2188 C CA . VAL A 1 302 ? 14.818 -12.018 29.335 1.00 31.26 282 VAL A CA 1
ATOM 2189 C C . VAL A 1 302 ? 15.403 -10.856 30.143 1.00 31.06 282 VAL A C 1
ATOM 2190 O O . VAL A 1 302 ? 15.835 -11.045 31.279 1.00 29.22 282 VAL A O 1
ATOM 2194 N N . ALA A 1 303 ? 15.443 -9.665 29.551 1.00 29.56 283 ALA A N 1
ATOM 2195 C CA . ALA A 1 303 ? 15.999 -8.502 30.232 1.00 29.24 283 ALA A CA 1
ATOM 2196 C C . ALA A 1 303 ? 15.185 -8.172 31.475 1.00 30.56 283 ALA A C 1
ATOM 2197 O O . ALA A 1 303 ? 13.955 -8.250 31.449 1.00 29.51 283 ALA A O 1
ATOM 2199 N N . ASP A 1 304 ? 15.872 -7.820 32.566 1.00 29.66 284 ASP A N 1
ATOM 2200 C CA . ASP A 1 304 ? 15.184 -7.473 33.810 1.00 30.26 284 ASP A CA 1
ATOM 2201 C C . ASP A 1 304 ? 14.319 -6.253 33.588 1.00 29.15 284 ASP A C 1
ATOM 2202 O O . ASP A 1 304 ? 13.302 -6.070 34.248 1.00 30.36 284 ASP A O 1
ATOM 2207 N N . SER A 1 305 ? 14.742 -5.409 32.660 1.00 28.74 285 SER A N 1
ATOM 2208 C CA . SER A 1 305 ? 14.002 -4.197 32.324 1.00 29.06 285 SER A CA 1
ATOM 2209 C C . SER A 1 305 ? 14.082 -4.036 30.812 1.00 27.50 285 SER A C 1
ATOM 2210 O O . SER A 1 305 ? 15.076 -4.436 30.214 1.00 29.47 285 SER A O 1
ATOM 2213 N N . PHE A 1 306 ? 13.050 -3.460 30.197 1.00 29.62 286 PHE A N 1
ATOM 2214 C CA . PHE A 1 306 ? 13.038 -3.273 28.742 1.00 27.68 286 PHE A CA 1
ATOM 2215 C C . PHE A 1 306 ? 13.392 -1.855 28.311 1.00 28.43 286 PHE A C 1
ATOM 2216 O O . PHE A 1 306 ? 13.319 -1.526 27.134 1.00 28.32 286 PHE A O 1
ATOM 2224 N N . SER A 1 307 ? 13.772 -1.014 29.266 1.00 29.21 287 SER A N 1
ATOM 2225 C CA . SER A 1 307 ? 14.152 0.355 28.939 1.00 27.96 287 SER A CA 1
ATOM 2226 C C . SER A 1 307 ? 14.877 1.015 30.102 1.00 29.61 287 SER A C 1
ATOM 2227 O O . SER A 1 307 ? 14.800 0.558 31.238 1.00 29.03 287 SER A O 1
ATOM 2230 N N . ALA A 1 308 ? 15.586 2.088 29.784 1.00 29.34 288 ALA A N 1
ATOM 2231 C CA . ALA A 1 308 ? 16.321 2.890 30.752 1.00 30.57 288 ALA A CA 1
ATOM 2232 C C . ALA A 1 308 ? 16.337 4.276 30.124 1.00 30.12 288 ALA A C 1
ATOM 2233 O O . ALA A 1 308 ? 16.999 4.497 29.111 1.00 30.93 288 ALA A O 1
ATOM 2235 N N . GLY A 1 309 ? 15.583 5.201 30.708 1.00 30.94 289 GLY A N 1
ATOM 2236 C CA . GLY A 1 309 ? 15.531 6.544 30.155 1.00 31.47 289 GLY A CA 1
ATOM 2237 C C . GLY A 1 309 ? 14.865 6.513 28.788 1.00 31.71 289 GLY A C 1
ATOM 2238 O O . GLY A 1 309 ? 13.774 5.974 28.645 1.00 31.55 289 GLY A O 1
ATOM 2239 N N . ARG A 1 310 ? 15.526 7.070 27.780 1.00 30.81 290 ARG A N 1
ATOM 2240 C CA . ARG A 1 310 ? 14.976 7.089 26.429 1.00 31.09 290 ARG A CA 1
ATOM 2241 C C . ARG A 1 310 ? 15.562 5.984 25.549 1.00 30.50 290 ARG A C 1
ATOM 2242 O O . ARG A 1 310 ? 15.484 6.058 24.320 1.00 30.05 290 ARG A O 1
ATOM 2250 N N . VAL A 1 311 ? 16.152 4.965 26.175 1.00 28.98 291 VAL A N 1
ATOM 2251 C CA . VAL A 1 311 ? 16.737 3.848 25.435 1.00 28.95 291 VAL A CA 1
ATOM 2252 C C . VAL A 1 311 ? 15.922 2.578 25.696 1.00 29.68 291 VAL A C 1
ATOM 2253 O O . VAL A 1 311 ? 15.748 2.160 26.847 1.00 31.12 291 VAL A O 1
ATOM 2257 N N . PHE A 1 312 ? 15.412 1.979 24.624 1.00 27.93 292 PHE A N 1
ATOM 2258 C CA . PHE A 1 312 ? 14.585 0.780 24.729 1.00 29.18 292 PHE A CA 1
ATOM 2259 C C . PHE A 1 312 ? 15.226 -0.450 24.110 1.00 27.53 292 PHE A C 1
ATOM 2260 O O . PHE A 1 312 ? 16.084 -0.342 23.237 1.00 29.03 292 PHE A O 1
ATOM 2268 N N . LEU A 1 313 ? 14.813 -1.622 24.588 1.00 25.08 293 LEU A N 1
ATOM 2269 C CA . LEU A 1 313 ? 15.314 -2.895 24.071 1.00 26.92 293 LEU A CA 1
ATOM 2270 C C . LEU A 1 313 ? 14.131 -3.603 23.429 1.00 24.25 293 LEU A C 1
ATOM 2271 O O . LEU A 1 313 ? 13.044 -3.633 24.005 1.00 23.04 293 LEU A O 1
ATOM 2276 N N . THR A 1 314 ? 14.339 -4.170 22.243 1.00 26.00 294 THR A N 1
ATOM 2277 C CA . THR A 1 314 ? 13.266 -4.892 21.566 1.00 29.18 294 THR A CA 1
ATOM 2278 C C . THR A 1 314 ? 13.859 -6.059 20.781 1.00 28.23 294 THR A C 1
ATOM 2279 O O . THR A 1 314 ? 15.007 -5.997 20.328 1.00 31.30 294 THR A O 1
ATOM 2283 N N . GLY A 1 315 ? 13.086 -7.126 20.629 1.00 27.69 295 GLY A N 1
ATOM 2284 C CA . GLY A 1 315 ? 13.594 -8.281 19.913 1.00 25.66 295 GLY A CA 1
ATOM 2285 C C . GLY A 1 315 ? 14.411 -9.108 20.881 1.00 27.31 295 GLY A C 1
ATOM 2286 O O . GLY A 1 315 ? 14.206 -9.033 22.092 1.00 26.07 295 GLY A O 1
ATOM 2287 N N . ASP A 1 316 ? 15.347 -9.887 20.357 1.00 27.29 296 ASP A N 1
ATOM 2288 C CA . ASP A 1 316 ? 16.181 -10.722 21.206 1.00 27.62 296 ASP A CA 1
ATOM 2289 C C . ASP A 1 316 ? 16.927 -9.929 22.272 1.00 26.15 296 ASP A C 1
ATOM 2290 O O . ASP A 1 316 ? 17.257 -10.476 23.313 1.00 29.65 296 ASP A O 1
ATOM 2295 N N . ALA A 1 317 ? 17.188 -8.647 22.027 1.00 28.06 297 ALA A N 1
ATOM 2296 C CA . ALA A 1 317 ? 17.880 -7.822 23.017 1.00 28.53 297 ALA A CA 1
ATOM 2297 C C . ALA A 1 317 ? 17.065 -7.761 24.316 1.00 30.31 297 ALA A C 1
ATOM 2298 O O . ALA A 1 317 ? 17.629 -7.628 25.407 1.00 31.94 297 ALA A O 1
ATOM 2300 N N . ALA A 1 318 ? 15.743 -7.861 24.192 1.00 29.05 298 ALA A N 1
ATOM 2301 C CA . ALA A 1 318 ? 14.844 -7.830 25.344 1.00 28.93 298 ALA A CA 1
ATOM 2302 C C . ALA A 1 318 ? 14.476 -9.238 25.791 1.00 29.06 298 ALA A C 1
ATOM 2303 O O . ALA A 1 318 ? 14.365 -9.510 26.986 1.00 27.76 298 ALA A O 1
ATOM 2305 N N . HIS A 1 319 ? 14.262 -10.125 24.824 1.00 29.89 299 HIS A N 1
ATOM 2306 C CA . HIS A 1 319 ? 13.900 -11.498 25.134 1.00 28.50 299 HIS A CA 1
ATOM 2307 C C . HIS A 1 319 ? 14.372 -12.507 24.095 1.00 30.86 299 HIS A C 1
ATOM 2308 O O . HIS A 1 319 ? 13.883 -12.534 22.964 1.00 30.07 299 HIS A O 1
ATOM 2315 N N . THR A 1 320 ? 15.342 -13.327 24.486 1.00 29.87 300 THR A N 1
ATOM 2316 C CA . THR A 1 320 ? 15.876 -14.356 23.607 1.00 31.50 300 THR A CA 1
ATOM 2317 C C . THR A 1 320 ? 15.092 -15.584 24.032 1.00 31.84 300 THR A C 1
ATOM 2318 O O . THR A 1 320 ? 15.275 -16.110 25.137 1.00 30.57 300 THR A O 1
ATOM 2322 N N . LEU A 1 321 ? 14.200 -16.015 23.147 1.00 29.86 301 LEU A N 1
ATOM 2323 C CA . LEU A 1 321 ? 13.301 -17.115 23.430 1.00 30.44 301 LEU A CA 1
ATOM 2324 C C . LEU A 1 321 ? 13.446 -18.336 22.540 1.00 31.83 301 LEU A C 1
ATOM 2325 O O . LEU A 1 321 ? 14.352 -18.429 21.712 1.00 31.70 301 LEU A O 1
ATOM 2330 N N . SER A 1 322 ? 12.521 -19.269 22.723 1.00 33.18 302 SER A N 1
ATOM 2331 C CA . SER A 1 322 ? 12.514 -20.507 21.959 1.00 36.24 302 SER A CA 1
ATOM 2332 C C . SER A 1 322 ? 12.236 -20.261 20.485 1.00 36.26 302 SER A C 1
ATOM 2333 O O . SER A 1 322 ? 11.302 -19.548 20.134 1.00 38.22 302 SER A O 1
ATOM 2336 N N . PRO A 1 323 ? 13.057 -20.842 19.601 1.00 37.04 303 PRO A N 1
ATOM 2337 C CA . PRO A 1 323 ? 12.880 -20.682 18.153 1.00 37.03 303 PRO A CA 1
ATOM 2338 C C . PRO A 1 323 ? 11.826 -21.657 17.624 1.00 39.07 303 PRO A C 1
ATOM 2339 O O . PRO A 1 323 ? 11.488 -21.651 16.440 1.00 39.47 303 PRO A O 1
ATOM 2343 N N . SER A 1 324 ? 11.311 -22.491 18.519 1.00 39.57 304 SER A N 1
ATOM 2344 C CA . SER A 1 324 ? 10.299 -23.480 18.170 1.00 41.17 304 SER A CA 1
ATOM 2345 C C . SER A 1 324 ? 9.057 -22.829 17.554 1.00 42.51 304 SER A C 1
ATOM 2346 O O . SER A 1 324 ? 8.410 -21.983 18.176 1.00 40.13 304 SER A O 1
ATOM 2349 N N . GLY A 1 325 ? 8.730 -23.235 16.329 1.00 41.22 305 GLY A N 1
ATOM 2350 C CA . GLY A 1 325 ? 7.577 -22.677 15.647 1.00 41.46 305 GLY A CA 1
ATOM 2351 C C . GLY A 1 325 ? 7.787 -21.206 15.336 1.00 42.19 305 GLY A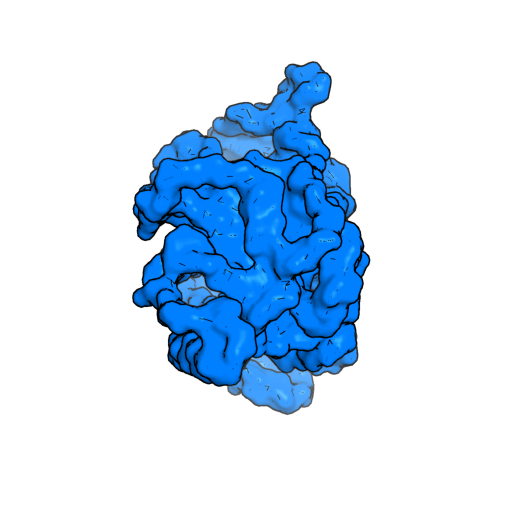 C 1
ATOM 2352 O O . GLY A 1 325 ? 6.833 -20.482 15.063 1.00 42.92 305 GLY A O 1
ATOM 2353 N N . GLY A 1 326 ? 9.043 -20.771 15.383 1.00 40.84 306 GLY A N 1
ATOM 2354 C CA . GLY A 1 326 ? 9.371 -19.383 15.112 1.00 39.58 306 GLY A CA 1
ATOM 2355 C C . GLY A 1 326 ? 8.875 -18.452 16.205 1.00 38.20 306 GLY A C 1
ATOM 2356 O O . GLY A 1 326 ? 8.814 -17.237 16.008 1.00 38.45 306 GLY A O 1
ATOM 2357 N N . PHE A 1 327 ? 8.538 -19.020 17.360 1.00 36.29 307 PHE A N 1
ATOM 2358 C CA . PHE A 1 327 ? 8.026 -18.251 18.492 1.00 35.23 307 PHE A CA 1
ATOM 2359 C C . PHE A 1 327 ? 8.859 -17.020 18.848 1.00 34.53 307 PHE A C 1
ATOM 2360 O O . PHE A 1 327 ? 8.317 -15.934 19.040 1.00 32.79 307 PHE A O 1
ATOM 2368 N N . GLY A 1 328 ? 10.172 -17.197 18.951 1.00 33.04 308 GLY A N 1
ATOM 2369 C CA . GLY A 1 328 ? 11.043 -16.081 19.284 1.00 31.36 308 GLY A CA 1
ATOM 2370 C C . GLY A 1 328 ? 10.950 -14.921 18.306 1.00 33.38 308 GLY A C 1
ATOM 2371 O O . GLY A 1 328 ? 10.808 -13.776 18.709 1.00 28.88 308 GLY A O 1
ATOM 2372 N N . MET A 1 329 ? 11.027 -15.198 17.011 1.00 32.89 309 MET A N 1
ATOM 2373 C CA . MET A 1 329 ? 10.941 -14.104 16.062 1.00 33.75 309 MET A CA 1
ATOM 2374 C C . MET A 1 329 ? 9.550 -13.473 16.027 1.00 31.48 309 MET A C 1
ATOM 2375 O O . MET A 1 329 ? 9.437 -12.247 15.947 1.00 31.06 309 MET A O 1
ATOM 2380 N N . ASN A 1 330 ? 8.500 -14.291 16.087 1.00 28.75 310 ASN A N 1
ATOM 2381 C CA . ASN A 1 330 ? 7.128 -13.766 16.078 1.00 29.14 310 ASN A CA 1
ATOM 2382 C C . ASN A 1 330 ? 6.922 -12.872 17.302 1.00 28.58 310 ASN A C 1
ATOM 2383 O O . ASN A 1 330 ? 6.285 -11.828 17.228 1.00 26.80 310 ASN A O 1
ATOM 2388 N N . THR A 1 331 ? 7.457 -13.290 18.440 1.00 28.49 311 THR A N 1
ATOM 2389 C CA . THR A 1 331 ? 7.316 -12.490 19.650 1.00 27.59 311 THR A CA 1
ATOM 2390 C C . THR A 1 331 ? 8.079 -11.183 19.490 1.00 26.70 311 THR A C 1
ATOM 2391 O O . THR A 1 331 ? 7.631 -10.132 19.954 1.00 28.11 311 THR A O 1
ATOM 2395 N N . GLY A 1 332 ? 9.225 -11.242 18.821 1.00 26.20 312 GLY A 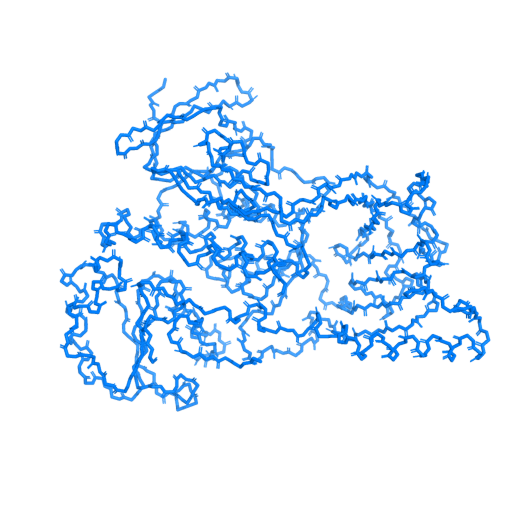N 1
ATOM 2396 C CA . GLY A 1 332 ? 10.000 -10.027 18.607 1.00 26.36 312 GLY A CA 1
ATOM 2397 C C . GLY A 1 332 ? 9.265 -9.043 17.710 1.00 27.13 312 GLY A C 1
ATOM 2398 O O . GLY A 1 332 ? 9.244 -7.830 17.966 1.00 24.55 312 GLY A O 1
ATOM 2399 N N . ILE A 1 333 ? 8.656 -9.558 16.647 1.00 24.88 313 ILE A N 1
ATOM 2400 C CA . ILE A 1 333 ? 7.918 -8.711 15.717 1.00 24.98 313 ILE A CA 1
ATOM 2401 C C . ILE A 1 333 ? 6.702 -8.099 16.419 1.00 25.11 313 ILE A C 1
ATOM 2402 O O . ILE A 1 333 ? 6.367 -6.927 16.199 1.00 25.00 313 ILE A O 1
ATOM 2407 N N . GLY A 1 334 ? 6.044 -8.895 17.258 1.00 24.88 314 GLY A N 1
ATOM 2408 C CA . GLY A 1 334 ? 4.894 -8.403 18.004 1.00 24.29 314 GLY A CA 1
ATOM 2409 C C . GLY A 1 334 ? 5.299 -7.346 19.022 1.00 26.35 314 GLY A C 1
ATOM 2410 O O . GLY A 1 334 ? 4.537 -6.420 19.295 1.00 25.18 314 GLY A O 1
ATOM 2411 N N . SER A 1 335 ? 6.493 -7.478 19.596 1.00 25.43 315 SER A N 1
ATOM 2412 C CA . SER A 1 335 ? 6.964 -6.492 20.570 1.00 26.86 315 SER A CA 1
ATOM 2413 C C . SER A 1 335 ? 7.336 -5.196 19.854 1.00 28.46 315 SER A C 1
ATOM 2414 O O . SER A 1 335 ? 7.162 -4.106 20.395 1.00 27.62 315 SER A O 1
ATOM 2417 N N . ALA A 1 336 ? 7.845 -5.320 18.633 1.00 27.44 316 ALA A N 1
ATOM 2418 C CA . ALA A 1 336 ? 8.206 -4.159 17.840 1.00 28.69 316 ALA A CA 1
ATOM 2419 C C . ALA A 1 336 ? 6.931 -3.375 17.521 1.00 29.29 316 ALA A C 1
ATOM 2420 O O . ALA A 1 336 ? 6.918 -2.145 17.560 1.00 29.21 316 ALA A O 1
ATOM 2422 N N . ALA A 1 337 ? 5.857 -4.090 17.192 1.00 26.46 317 ALA A N 1
ATOM 2423 C CA . ALA A 1 337 ? 4.600 -3.428 16.882 1.00 27.18 317 ALA A CA 1
ATOM 2424 C C . ALA A 1 337 ? 4.028 -2.779 18.137 1.00 27.75 317 ALA A C 1
ATOM 2425 O O . ALA A 1 337 ? 3.376 -1.748 18.058 1.00 29.66 317 ALA A O 1
ATOM 2427 N N . ASP A 1 338 ? 4.256 -3.383 19.299 1.00 27.95 318 ASP A N 1
ATOM 2428 C CA . ASP A 1 338 ? 3.721 -2.797 20.525 1.00 26.86 318 ASP A CA 1
ATOM 2429 C C . ASP A 1 338 ? 4.440 -1.501 20.872 1.00 28.28 318 ASP A C 1
ATOM 2430 O O . ASP A 1 338 ? 3.802 -0.500 21.205 1.00 29.13 318 ASP A O 1
ATOM 2435 N N . LEU A 1 339 ? 5.768 -1.521 20.802 1.00 27.57 319 LEU A N 1
ATOM 2436 C CA . LEU A 1 339 ? 6.550 -0.332 21.124 1.00 27.33 319 LEU A CA 1
ATOM 2437 C C . LEU A 1 339 ? 6.305 0.763 20.094 1.00 26.99 319 LEU A C 1
ATOM 2438 O O . LEU A 1 339 ? 6.252 1.945 20.432 1.00 28.21 319 LEU A O 1
ATOM 2443 N N . GLY A 1 340 ? 6.155 0.358 18.835 1.00 26.04 320 GLY A N 1
ATOM 2444 C CA . GLY A 1 340 ? 5.917 1.308 17.763 1.00 27.25 320 GLY A CA 1
ATOM 2445 C C . GLY A 1 340 ? 4.758 2.264 18.002 1.00 27.96 320 GLY A C 1
ATOM 2446 O O . GLY A 1 340 ? 4.917 3.472 17.830 1.00 29.14 320 GLY A O 1
ATOM 2447 N N . TRP A 1 341 ? 3.594 1.752 18.396 1.00 26.10 321 TRP A N 1
ATOM 2448 C CA . TRP A 1 341 ? 2.462 2.648 18.611 1.00 27.45 321 TRP A CA 1
ATOM 2449 C C . TRP A 1 341 ? 2.594 3.487 19.880 1.00 27.46 321 TRP A C 1
ATOM 2450 O O . TRP A 1 341 ? 2.110 4.617 19.933 1.00 28.44 321 TRP A O 1
ATOM 2461 N N . LYS A 1 342 ? 3.264 2.946 20.892 1.00 26.35 322 LYS A N 1
ATOM 2462 C CA . LYS A 1 342 ? 3.446 3.680 22.144 1.00 27.50 322 LYS A CA 1
ATOM 2463 C C . LYS A 1 342 ? 4.457 4.818 21.950 1.00 26.14 322 LYS A C 1
ATOM 2464 O O . LYS A 1 342 ? 4.323 5.885 22.550 1.00 29.68 322 LYS A O 1
ATOM 2470 N N . LEU A 1 343 ? 5.460 4.596 21.104 1.00 27.48 323 LEU A N 1
ATOM 2471 C CA . LEU A 1 343 ? 6.450 5.627 20.801 1.00 28.38 323 LEU A CA 1
ATOM 2472 C C . LEU A 1 343 ? 5.789 6.737 19.982 1.00 28.37 323 LEU A C 1
ATOM 2473 O O . LEU A 1 343 ? 5.962 7.926 20.264 1.00 29.19 323 LEU A O 1
ATOM 2478 N N . ALA A 1 344 ? 5.030 6.342 18.964 1.00 27.11 324 ALA A N 1
ATOM 2479 C CA . ALA A 1 344 ? 4.348 7.308 18.107 1.00 27.94 324 ALA A CA 1
ATOM 2480 C C . ALA A 1 344 ? 3.370 8.154 18.916 1.00 28.66 324 ALA A C 1
ATOM 2481 O O . ALA A 1 344 ? 3.277 9.359 18.710 1.00 29.12 324 ALA A O 1
ATOM 2483 N N . ALA A 1 345 ? 2.644 7.520 19.835 1.00 28.27 325 ALA A N 1
ATOM 2484 C CA . ALA A 1 345 ? 1.674 8.235 20.661 1.00 29.31 325 ALA A CA 1
ATOM 2485 C C . ALA A 1 345 ? 2.356 9.252 21.573 1.00 31.27 325 ALA A C 1
ATOM 2486 O O . ALA A 1 345 ? 1.817 10.325 21.826 1.00 31.45 325 ALA A O 1
ATOM 2488 N N . THR A 1 346 ? 3.536 8.909 22.075 1.00 29.06 326 THR A N 1
ATOM 2489 C CA . THR A 1 346 ? 4.266 9.815 22.953 1.00 31.79 326 THR A CA 1
ATOM 2490 C C . THR A 1 346 ? 4.858 10.951 22.124 1.00 32.10 326 THR A C 1
ATOM 2491 O O . THR A 1 346 ? 4.807 12.117 22.519 1.00 32.15 326 THR A O 1
ATOM 2495 N N . LEU A 1 347 ? 5.408 10.608 20.966 1.00 33.56 327 LEU A N 1
ATOM 2496 C CA . LEU A 1 347 ? 5.984 11.607 20.079 1.00 35.33 327 LEU A CA 1
ATOM 2497 C C . LEU A 1 347 ? 4.924 12.612 19.628 1.00 37.22 327 LEU A C 1
ATOM 2498 O O . LEU A 1 347 ? 5.192 13.808 19.562 1.00 36.31 327 LEU A O 1
ATOM 2503 N N . ARG A 1 348 ? 3.719 12.133 19.326 1.00 37.41 328 ARG A N 1
ATOM 2504 C CA . ARG A 1 348 ? 2.649 13.028 18.892 1.00 39.61 328 ARG A CA 1
ATOM 2505 C C . ARG A 1 348 ? 2.066 13.834 20.049 1.00 39.12 328 ARG A C 1
ATOM 2506 O O . ARG A 1 348 ? 1.340 14.806 19.834 1.00 41.48 328 ARG A O 1
ATOM 2514 N N . GLY A 1 349 ? 2.375 13.422 21.273 1.00 38.56 329 GLY A N 1
ATOM 2515 C CA . GLY A 1 349 ? 1.905 14.147 22.441 1.00 36.54 329 GLY A CA 1
ATOM 2516 C C . GLY A 1 349 ? 0.610 13.744 23.118 1.00 36.32 329 GLY A C 1
ATOM 2517 O O . GLY A 1 349 ? 0.295 14.291 24.176 1.00 35.96 329 GLY A O 1
ATOM 2518 N N . TRP A 1 350 ? -0.143 12.805 22.549 1.00 35.23 330 TRP A N 1
ATOM 2519 C CA . TRP A 1 350 ? -1.403 12.404 23.173 1.00 34.36 330 TRP A CA 1
ATOM 2520 C C . TRP A 1 350 ? -1.299 11.267 24.184 1.00 34.80 330 TRP A C 1
ATOM 2521 O O . TRP A 1 350 ? -2.255 10.985 24.908 1.00 35.04 330 TRP A O 1
ATOM 2532 N N . ALA A 1 351 ? -0.141 10.621 24.244 1.00 35.01 331 ALA A N 1
ATOM 2533 C CA . ALA A 1 351 ? 0.058 9.536 25.190 1.00 36.72 331 ALA A CA 1
ATOM 2534 C C . ALA A 1 351 ? 0.252 10.092 26.596 1.00 37.52 331 ALA A C 1
ATOM 2535 O O . ALA A 1 351 ? 0.735 11.207 26.766 1.00 37.46 331 ALA A O 1
ATOM 2537 N N . GLY A 1 352 ? -0.136 9.313 27.599 1.00 38.39 332 GLY A N 1
ATOM 2538 C CA . GLY A 1 352 ? 0.067 9.742 28.970 1.00 38.56 332 GLY A CA 1
ATOM 2539 C C . GLY A 1 352 ? 1.539 9.515 29.255 1.00 38.27 332 GLY A C 1
ATOM 2540 O O . GLY A 1 352 ? 2.192 8.780 28.516 1.00 35.73 332 GLY A O 1
ATOM 2541 N N . PRO A 1 353 ? 2.102 10.127 30.308 1.00 39.51 333 PRO A N 1
ATOM 2542 C CA . PRO A 1 353 ? 3.522 9.933 30.615 1.00 38.70 333 PRO A CA 1
ATOM 2543 C C . PRO A 1 353 ? 3.874 8.479 30.915 1.00 37.62 333 PRO A C 1
ATOM 2544 O O . PRO A 1 353 ? 5.024 8.062 30.756 1.00 37.22 333 PRO A O 1
ATOM 2548 N N . GLY A 1 354 ? 2.879 7.705 31.332 1.00 35.86 334 GLY A N 1
ATOM 2549 C CA . GLY A 1 354 ? 3.132 6.313 31.650 1.00 34.66 334 GLY A CA 1
ATOM 2550 C C . GLY A 1 354 ? 2.925 5.306 30.525 1.00 33.62 334 GLY A C 1
ATOM 2551 O O . GLY A 1 354 ? 3.122 4.111 30.733 1.00 33.72 334 GLY A O 1
ATOM 2552 N N . LEU A 1 355 ? 2.548 5.758 29.333 1.00 32.08 335 LEU A N 1
ATOM 2553 C CA . LEU A 1 355 ? 2.313 4.807 28.247 1.00 31.63 335 LEU A CA 1
ATOM 2554 C C . LEU A 1 355 ? 3.543 3.990 27.857 1.00 31.36 335 LEU A C 1
ATOM 2555 O O . LEU A 1 355 ? 3.453 2.778 27.729 1.00 30.97 335 LEU A O 1
ATOM 2560 N N . LEU A 1 356 ? 4.693 4.637 27.680 1.00 30.80 336 LEU A N 1
ATOM 2561 C CA . LEU A 1 356 ? 5.886 3.895 27.278 1.00 30.83 336 LEU A CA 1
ATOM 2562 C C . LEU A 1 356 ? 6.283 2.810 28.267 1.00 30.45 336 LEU A C 1
ATOM 2563 O O . LEU A 1 356 ? 6.820 1.778 27.876 1.00 30.38 336 LEU A O 1
ATOM 2568 N N . ALA A 1 357 ? 6.006 3.032 29.546 1.00 28.25 337 ALA A N 1
ATOM 2569 C CA . ALA A 1 357 ? 6.333 2.041 30.562 1.00 29.02 337 ALA A CA 1
ATOM 2570 C C . ALA A 1 357 ? 5.501 0.771 30.379 1.00 29.62 337 ALA A C 1
ATOM 2571 O O . ALA A 1 357 ? 5.910 -0.302 30.826 1.00 30.63 337 ALA A O 1
ATOM 2573 N N . THR A 1 358 ? 4.341 0.881 29.725 1.00 29.33 338 THR A N 1
ATOM 2574 C CA . THR A 1 358 ? 3.486 -0.293 29.517 1.00 28.26 338 THR A CA 1
ATOM 2575 C C . THR A 1 358 ? 4.038 -1.259 28.472 1.00 27.91 338 THR A C 1
ATOM 2576 O O . THR A 1 358 ? 3.549 -2.383 28.332 1.00 26.42 338 THR A O 1
ATOM 2580 N N . TYR A 1 359 ? 5.045 -0.825 27.726 1.00 27.40 339 TYR A N 1
ATOM 2581 C CA . TYR A 1 359 ? 5.656 -1.711 26.742 1.00 26.10 339 TYR A CA 1
ATOM 2582 C C . TYR A 1 359 ? 6.220 -2.885 27.548 1.00 27.68 339 TYR A C 1
ATOM 2583 O O . TYR A 1 359 ? 5.934 -4.045 27.262 1.00 25.75 339 TYR A O 1
ATOM 2592 N N . GLU A 1 360 ? 7.001 -2.586 28.579 1.00 26.79 340 GLU A N 1
ATOM 2593 C CA . GLU A 1 360 ? 7.544 -3.663 29.402 1.00 25.54 340 GLU A CA 1
ATOM 2594 C C . GLU A 1 360 ? 6.418 -4.383 30.147 1.00 26.55 340 GLU A C 1
ATOM 2595 O O . GLU A 1 360 ? 6.400 -5.613 30.207 1.00 24.33 340 GLU A O 1
ATOM 2601 N N . GLU A 1 361 ? 5.477 -3.622 30.710 1.00 26.33 341 GLU A N 1
ATOM 2602 C CA . GLU A 1 361 ? 4.366 -4.213 31.468 1.00 26.19 341 GLU A CA 1
ATOM 2603 C C . GLU A 1 361 ? 3.599 -5.277 30.685 1.00 26.76 341 GLU A C 1
ATOM 2604 O O . GLU A 1 361 ? 3.241 -6.334 31.229 1.00 27.02 341 GLU A O 1
ATOM 2610 N N . GLU A 1 362 ? 3.341 -5.000 29.412 1.00 25.40 342 GLU A N 1
ATOM 2611 C CA . GLU A 1 362 ? 2.587 -5.934 28.581 1.00 25.11 342 GLU A CA 1
ATOM 2612 C C . GLU A 1 362 ? 3.415 -6.970 27.831 1.00 25.62 342 GLU A C 1
ATOM 2613 O O . GLU A 1 362 ? 2.980 -8.111 27.680 1.00 27.29 342 GLU A O 1
ATOM 2619 N N . ARG A 1 363 ? 4.602 -6.601 27.363 1.00 24.71 343 ARG A N 1
ATOM 2620 C CA . ARG A 1 363 ? 5.409 -7.562 26.622 1.00 27.10 343 ARG A CA 1
ATOM 2621 C C . ARG A 1 363 ? 6.334 -8.440 27.463 1.00 27.11 343 ARG A C 1
ATOM 2622 O O . ARG A 1 363 ? 6.586 -9.588 27.099 1.00 28.46 343 ARG A O 1
ATOM 2630 N N . ARG A 1 364 ? 6.846 -7.936 28.580 1.00 26.90 344 ARG A N 1
ATOM 2631 C CA . ARG A 1 364 ? 7.745 -8.776 29.358 1.00 29.65 344 ARG A CA 1
ATOM 2632 C C . ARG A 1 364 ? 7.041 -10.059 29.828 1.00 27.85 344 ARG A C 1
ATOM 2633 O O . ARG A 1 364 ? 7.637 -11.129 29.792 1.00 30.63 344 ARG A O 1
ATOM 2641 N N . PRO A 1 365 ? 5.767 -9.974 30.255 1.00 29.20 345 PRO A N 1
ATOM 2642 C CA . PRO A 1 365 ? 5.079 -11.197 30.695 1.00 28.97 345 PRO A CA 1
ATOM 2643 C C . PRO A 1 365 ? 4.956 -12.233 29.567 1.00 30.42 345 PRO A C 1
ATOM 2644 O O . PRO A 1 365 ? 4.985 -13.440 29.815 1.00 28.91 345 PRO A O 1
ATOM 2648 N N . VAL A 1 366 ? 4.809 -11.768 28.329 1.00 28.87 346 VAL A N 1
ATOM 2649 C CA . VAL A 1 366 ? 4.706 -12.696 27.200 1.00 28.44 346 VAL A CA 1
ATOM 2650 C C . VAL A 1 366 ? 5.970 -13.544 27.136 1.00 29.94 346 VAL A C 1
ATOM 2651 O O . VAL A 1 366 ? 5.907 -14.768 26.974 1.00 29.79 346 VAL A O 1
ATOM 2655 N N . ALA A 1 367 ? 7.120 -12.887 27.267 1.00 28.67 347 ALA A N 1
ATOM 2656 C CA . ALA A 1 367 ? 8.396 -13.585 27.227 1.00 29.35 347 ALA A CA 1
ATOM 2657 C C . ALA A 1 367 ? 8.546 -14.520 28.427 1.00 30.22 347 ALA A C 1
ATOM 2658 O O . ALA A 1 367 ? 8.846 -15.705 28.263 1.00 31.10 347 ALA A O 1
ATOM 2660 N N . ILE A 1 368 ? 8.331 -13.987 29.627 1.00 29.73 348 ILE A N 1
ATOM 2661 C CA . ILE A 1 368 ? 8.459 -14.764 30.862 1.00 32.37 348 ILE A CA 1
ATOM 2662 C C . ILE A 1 368 ? 7.607 -16.024 30.846 1.00 34.55 348 ILE A C 1
ATOM 2663 O O . ILE A 1 368 ? 8.110 -17.131 31.053 1.00 34.42 348 ILE A O 1
ATOM 2668 N N . THR A 1 369 ? 6.317 -15.857 30.589 1.00 35.20 349 THR A N 1
ATOM 2669 C CA . THR A 1 369 ? 5.396 -16.982 30.559 1.00 36.98 349 THR A CA 1
ATOM 2670 C C . THR A 1 369 ? 5.826 -18.066 29.575 1.00 38.65 349 THR A C 1
ATOM 2671 O O . THR A 1 369 ? 5.699 -19.253 29.866 1.00 39.64 349 THR A O 1
ATOM 2675 N N . SER A 1 370 ? 6.352 -17.660 28.424 1.00 38.04 350 SER A N 1
ATOM 2676 C CA . SER A 1 370 ? 6.775 -18.614 27.403 1.00 41.03 350 SER A CA 1
ATOM 2677 C C . SER A 1 370 ? 7.920 -19.504 27.859 1.00 43.71 350 SER A C 1
ATOM 2678 O O . SER A 1 370 ? 7.996 -20.665 27.464 1.00 43.63 350 SER A O 1
ATOM 2681 N N . LEU A 1 371 ? 8.817 -18.954 28.672 1.00 46.47 351 LEU A N 1
ATOM 2682 C CA . LEU A 1 371 ? 9.964 -19.714 29.153 1.00 51.25 351 LEU A CA 1
ATOM 2683 C C . LEU A 1 371 ? 9.548 -20.769 30.162 1.00 55.30 351 LEU A C 1
ATOM 2684 O O . LEU A 1 371 ? 10.065 -21.889 30.150 1.00 56.75 351 LEU A O 1
ATOM 2689 N N . GLU A 1 372 ? 8.610 -20.416 31.034 1.00 59.77 352 GLU A N 1
ATOM 2690 C CA . GLU A 1 372 ? 8.113 -21.365 32.019 1.00 64.25 352 GLU A CA 1
ATOM 2691 C C . GLU A 1 372 ? 7.525 -22.529 31.228 1.00 66.44 352 GLU A C 1
ATOM 2692 O O . GLU A 1 372 ? 7.314 -23.620 31.760 1.00 67.73 352 GLU A O 1
ATOM 2698 N N . GLU A 1 373 ? 7.278 -22.270 29.945 1.00 68.44 353 GLU A N 1
ATOM 2699 C CA . GLU A 1 373 ? 6.726 -23.249 29.012 1.00 70.43 353 GLU A CA 1
ATOM 2700 C C . GLU A 1 373 ? 5.242 -23.494 29.248 1.00 71.10 353 GLU A C 1
ATOM 2701 O O . GLU A 1 373 ? 4.396 -22.774 28.712 1.00 71.78 353 GLU A O 1
ATOM 2707 N N . ARG A 1 384 ? 13.161 -42.994 25.897 1.00 80.36 364 ARG A N 1
ATOM 2708 C CA . ARG A 1 384 ? 13.210 -42.077 24.764 1.00 80.01 364 ARG A CA 1
ATOM 2709 C C . ARG A 1 384 ? 14.049 -42.663 23.632 1.00 79.78 364 ARG A C 1
ATOM 2710 O O . ARG A 1 384 ? 14.181 -42.057 22.567 1.00 80.04 364 ARG A O 1
ATOM 2712 N N . GLU A 1 385 ? 14.608 -43.847 23.868 1.00 79.12 365 GLU A N 1
ATOM 2713 C CA . GLU A 1 385 ? 15.440 -44.525 22.878 1.00 78.37 365 GLU A CA 1
ATOM 2714 C C . GLU A 1 385 ? 14.619 -45.028 21.692 1.00 77.93 365 GLU A C 1
ATOM 2715 O O . GLU A 1 385 ? 13.389 -44.946 21.689 1.00 78.20 365 GLU A O 1
ATOM 2717 N N . LEU A 1 386 ? 15.313 -45.548 20.684 1.00 76.61 366 LEU A N 1
ATOM 2718 C CA . LEU A 1 386 ? 14.664 -46.068 19.487 1.00 75.55 366 LEU A CA 1
ATOM 2719 C C . LEU A 1 386 ? 14.602 -47.591 19.497 1.00 74.84 366 LEU A C 1
ATOM 2720 O O . LEU A 1 386 ? 15.616 -48.263 19.688 1.00 74.96 366 LEU A O 1
ATOM 2725 N N . PRO A 1 387 ? 13.401 -48.155 19.291 1.00 73.77 367 PRO A N 1
ATOM 2726 C CA . PRO A 1 387 ? 13.199 -49.607 19.273 1.00 73.07 367 PRO A CA 1
ATOM 2727 C C . PRO A 1 387 ? 14.047 -50.297 18.205 1.00 72.15 367 PRO A C 1
ATOM 2728 O O . PRO A 1 387 ? 14.340 -49.718 17.158 1.00 72.32 367 PRO A O 1
ATOM 2732 N N . PRO A 1 388 ? 14.465 -51.545 18.466 1.00 70.99 368 PRO A N 1
ATOM 2733 C CA . PRO A 1 388 ? 15.280 -52.297 17.507 1.00 69.72 368 PRO A CA 1
ATOM 2734 C C . PRO A 1 388 ? 14.463 -52.642 16.266 1.00 68.51 368 PRO A C 1
ATOM 2735 O O . PRO A 1 388 ? 13.263 -52.893 16.362 1.00 68.28 368 PRO A O 1
ATOM 2739 N N . GLY A 1 389 ? 15.115 -52.646 15.108 1.00 67.45 369 GLY A N 1
ATOM 2740 C CA . GLY A 1 389 ? 14.427 -52.977 13.871 1.00 66.24 369 GLY A CA 1
ATOM 2741 C C . GLY A 1 389 ? 13.592 -51.853 13.285 1.00 65.25 369 GLY A C 1
ATOM 2742 O O . GLY A 1 389 ? 12.812 -52.066 12.355 1.00 64.06 369 GLY A O 1
ATOM 2743 N N . LEU A 1 390 ? 13.757 -50.652 13.825 1.00 64.03 370 LEU A N 1
ATOM 2744 C CA . LEU A 1 390 ? 13.012 -49.495 13.350 1.00 63.18 370 LEU A CA 1
ATOM 2745 C C . LEU A 1 390 ? 13.281 -49.226 11.871 1.00 63.01 370 LEU A C 1
ATOM 2746 O O . LEU A 1 390 ? 12.404 -48.747 11.154 1.00 61.88 370 LEU A O 1
ATOM 2751 N N . HIS A 1 391 ? 14.492 -49.539 11.416 1.00 62.66 371 HIS A N 1
ATOM 2752 C CA . HIS A 1 391 ? 14.860 -49.312 10.021 1.00 63.37 371 HIS A CA 1
ATOM 2753 C C . HIS A 1 391 ? 14.723 -50.572 9.167 1.00 63.87 371 HIS A C 1
ATOM 2754 O O . HIS A 1 391 ? 15.163 -50.601 8.015 1.00 63.67 371 HIS A O 1
ATOM 2761 N N . ASP A 1 392 ? 14.112 -51.606 9.734 1.00 63.99 372 ASP A N 1
ATOM 2762 C CA . ASP A 1 392 ? 13.925 -52.873 9.032 1.00 64.87 372 ASP A CA 1
ATOM 2763 C C . ASP A 1 392 ? 12.943 -52.782 7.865 1.00 65.14 372 ASP A C 1
ATOM 2764 O O . ASP A 1 392 ? 11.925 -52.095 7.944 1.00 63.66 372 ASP A O 1
ATOM 2769 N N . ASP A 1 393 ? 13.265 -53.489 6.786 1.00 66.17 373 ASP A N 1
ATOM 2770 C CA . ASP A 1 393 ? 12.440 -53.509 5.584 1.00 68.25 373 ASP A CA 1
ATOM 2771 C C . ASP A 1 393 ? 11.195 -54.382 5.732 1.00 69.01 373 ASP A C 1
ATOM 2772 O O . ASP A 1 393 ? 10.118 -54.027 5.254 1.00 69.48 373 ASP A O 1
ATOM 2777 N N . GLY A 1 394 ? 11.347 -55.522 6.395 1.00 69.48 374 GLY A N 1
ATOM 2778 C CA . GLY A 1 394 ? 10.228 -56.433 6.566 1.00 70.81 374 GLY A CA 1
ATOM 2779 C C . GLY A 1 394 ? 8.955 -55.851 7.157 1.00 71.08 374 GLY A C 1
ATOM 2780 O O . GLY A 1 394 ? 8.920 -54.688 7.558 1.00 71.46 374 GLY A O 1
ATOM 2781 N N . PRO A 1 395 ? 7.873 -56.645 7.202 1.00 71.31 375 PRO A N 1
ATOM 2782 C CA . PRO A 1 395 ? 6.591 -56.200 7.756 1.00 71.18 375 PRO A CA 1
ATOM 2783 C C . PRO A 1 395 ? 6.686 -56.002 9.268 1.00 71.15 375 PRO A C 1
ATOM 2784 O O . PRO A 1 395 ? 5.807 -55.398 9.883 1.00 70.98 375 PRO A O 1
ATOM 2788 N N . ARG A 1 396 ? 7.758 -56.522 9.860 1.00 71.02 376 ARG A N 1
ATOM 2789 C CA . ARG A 1 396 ? 7.972 -56.393 11.297 1.00 71.02 376 ARG A CA 1
ATOM 2790 C C . ARG A 1 396 ? 8.412 -54.967 11.608 1.00 70.39 376 ARG A C 1
ATOM 2791 O O . ARG A 1 396 ? 7.913 -54.342 12.545 1.00 70.29 376 ARG A O 1
ATOM 2799 N N . GLY A 1 397 ? 9.350 -54.461 10.812 1.00 69.57 377 GLY A N 1
ATOM 2800 C CA . GLY A 1 397 ? 9.836 -53.108 11.009 1.00 68.47 377 GLY A CA 1
ATOM 2801 C C . GLY A 1 397 ? 8.738 -52.094 10.751 1.00 67.34 377 GLY A C 1
ATOM 2802 O O . GLY A 1 397 ? 8.687 -51.040 11.385 1.00 66.12 377 GLY A O 1
ATOM 2803 N N . GLU A 1 398 ? 7.854 -52.418 9.813 1.00 66.74 378 GLU A N 1
ATOM 2804 C CA . GLU A 1 398 ? 6.746 -51.538 9.471 1.00 66.51 378 GLU A CA 1
ATOM 2805 C C . GLU A 1 398 ? 5.840 -51.409 10.691 1.00 65.79 378 GLU A C 1
ATOM 2806 O O . GLU A 1 398 ? 5.340 -50.328 11.003 1.00 65.60 378 GLU A O 1
ATOM 2812 N N . ARG A 1 399 ? 5.638 -52.528 11.379 1.00 65.28 379 ARG A N 1
ATOM 2813 C CA . ARG A 1 399 ? 4.798 -52.568 12.568 1.00 64.72 379 ARG A CA 1
ATOM 2814 C C . ARG A 1 399 ? 5.469 -51.840 13.732 1.00 63.20 379 ARG A C 1
ATOM 2815 O O . ARG A 1 399 ? 4.798 -51.242 14.574 1.00 62.73 379 ARG A O 1
ATOM 2823 N N . ILE A 1 400 ? 6.796 -51.891 13.772 1.00 61.26 380 ILE A N 1
ATOM 2824 C CA . ILE A 1 400 ? 7.550 -51.225 14.826 1.00 59.63 380 ILE A CA 1
ATOM 2825 C C . ILE A 1 400 ? 7.415 -49.715 14.650 1.00 58.94 380 ILE A C 1
ATOM 2826 O O . ILE A 1 400 ? 7.147 -48.984 15.607 1.00 58.72 380 ILE A O 1
ATOM 2831 N N . ARG A 1 401 ? 7.595 -49.253 13.416 1.00 57.16 381 ARG A N 1
ATOM 2832 C CA . ARG A 1 401 ? 7.483 -47.832 13.111 1.00 55.97 381 ARG A CA 1
ATOM 2833 C C . ARG A 1 401 ? 6.080 -47.335 13.451 1.00 55.64 381 ARG A C 1
ATOM 2834 O O . ARG A 1 401 ? 5.911 -46.248 14.009 1.00 54.86 381 ARG A O 1
ATOM 2842 N N . ALA A 1 402 ? 5.077 -48.142 13.121 1.00 55.78 382 ALA A N 1
ATOM 2843 C CA . ALA A 1 402 ? 3.692 -47.790 13.399 1.00 56.35 382 ALA A CA 1
ATOM 2844 C C . ALA A 1 402 ? 3.514 -47.489 14.884 1.00 56.96 382 ALA A C 1
ATOM 2845 O O . ALA A 1 402 ? 2.886 -46.494 15.256 1.00 57.34 382 ALA A O 1
ATOM 2847 N N . ALA A 1 403 ? 4.075 -48.353 15.726 1.00 56.84 383 ALA A N 1
ATOM 2848 C CA . ALA A 1 403 ? 3.989 -48.191 17.173 1.00 57.11 383 ALA A CA 1
ATOM 2849 C C . ALA A 1 403 ? 4.574 -46.852 17.619 1.00 57.16 383 ALA A C 1
ATOM 2850 O O . ALA A 1 403 ? 3.986 -46.155 18.449 1.00 56.78 383 ALA A O 1
ATOM 2852 N N . VAL A 1 404 ? 5.731 -46.495 17.068 1.00 56.87 384 VAL A N 1
ATOM 2853 C CA . VAL A 1 404 ? 6.376 -45.232 17.413 1.00 56.86 384 VAL A CA 1
ATOM 2854 C C . VAL A 1 404 ? 5.485 -44.073 16.984 1.00 57.25 384 VAL A C 1
ATOM 2855 O O . VAL A 1 404 ? 5.427 -43.043 17.655 1.00 56.11 384 VAL A O 1
ATOM 2859 N N . ALA A 1 405 ? 4.790 -44.250 15.863 1.00 58.24 385 ALA A N 1
ATOM 2860 C CA . ALA A 1 405 ? 3.888 -43.227 15.346 1.00 60.26 385 ALA A CA 1
ATOM 2861 C C . ALA A 1 405 ? 2.809 -42.920 16.380 1.00 62.33 385 ALA A C 1
ATOM 2862 O O . ALA A 1 405 ? 2.450 -41.759 16.592 1.00 61.50 385 ALA A O 1
ATOM 2864 N N . GLU A 1 406 ? 2.296 -43.967 17.021 1.00 64.78 386 GLU A N 1
ATOM 2865 C CA . GLU A 1 406 ? 1.260 -43.814 18.041 1.00 67.06 386 GLU A CA 1
ATOM 2866 C C . GLU A 1 406 ? 1.767 -42.974 19.210 1.00 67.22 386 GLU A C 1
ATOM 2867 O O . GLU A 1 406 ? 1.116 -42.017 19.628 1.00 67.51 386 GLU A O 1
ATOM 2873 N N . LYS A 1 407 ? 2.930 -43.337 19.736 1.00 67.98 387 LYS A N 1
ATOM 2874 C CA . LYS A 1 407 ? 3.518 -42.605 20.848 1.00 68.92 387 LYS A CA 1
ATOM 2875 C C . LYS A 1 407 ? 3.684 -41.134 20.476 1.00 69.42 387 LYS A C 1
ATOM 2876 O O . LYS A 1 407 ? 3.368 -40.245 21.267 1.00 69.58 387 LYS A O 1
ATOM 2878 N N . LEU A 1 408 ? 4.179 -40.885 19.266 1.00 70.30 388 LEU A N 1
ATOM 2879 C CA . LEU A 1 408 ? 4.386 -39.525 18.778 1.00 71.43 388 LEU A CA 1
ATOM 2880 C C . LEU A 1 408 ? 3.090 -38.727 18.755 1.00 72.97 388 LEU A C 1
ATOM 2881 O O . LEU A 1 408 ? 3.042 -37.590 19.226 1.00 73.46 388 LEU A O 1
ATOM 2886 N N . GLU A 1 409 ? 2.040 -39.325 18.205 1.00 74.29 389 GLU A N 1
ATOM 2887 C CA . GLU A 1 409 ? 0.753 -38.654 18.112 1.00 76.35 389 GLU A CA 1
ATOM 2888 C C . GLU A 1 409 ? 0.134 -38.391 19.481 1.00 77.55 389 GLU A C 1
ATOM 2889 O O . GLU A 1 409 ? -0.309 -37.276 19.761 1.00 77.46 389 GLU A O 1
ATOM 2895 N N . ARG A 1 410 ? 0.105 -39.412 20.333 1.00 78.78 390 ARG A N 1
ATOM 2896 C CA . ARG A 1 410 ? -0.466 -39.261 21.667 1.00 80.06 390 ARG A CA 1
ATOM 2897 C C . ARG A 1 410 ? 0.292 -38.230 22.494 1.00 80.28 390 ARG A C 1
ATOM 2898 O O . ARG A 1 410 ? -0.275 -37.610 23.394 1.00 80.60 390 ARG A O 1
ATOM 2906 N N . SER A 1 411 ? 1.574 -38.047 22.194 1.00 80.70 391 SER A N 1
ATOM 2907 C CA . SER A 1 411 ? 2.382 -37.075 22.920 1.00 81.11 391 SER A CA 1
ATOM 2908 C C . SER A 1 411 ? 2.036 -35.667 22.443 1.00 81.56 391 SER A C 1
ATOM 2909 O O . SER A 1 411 ? 2.722 -34.698 22.775 1.00 81.59 391 SER A O 1
ATOM 2912 N N . GLY A 1 412 ? 0.965 -35.569 21.661 1.00 81.78 392 GLY A N 1
ATOM 2913 C CA . GLY A 1 412 ? 0.524 -34.285 21.145 1.00 82.10 392 GLY A CA 1
ATOM 2914 C C . GLY A 1 412 ? 1.519 -33.637 20.205 1.00 82.07 392 GLY A C 1
ATOM 2915 O O . GLY A 1 412 ? 1.564 -32.412 20.089 1.00 82.56 392 GLY A O 1
ATOM 2916 N N . ALA A 1 413 ? 2.318 -34.455 19.527 1.00 81.72 393 ALA A N 1
ATOM 2917 C CA . ALA A 1 413 ? 3.317 -33.947 18.597 1.00 81.35 393 ALA A CA 1
ATOM 2918 C C . ALA A 1 413 ? 2.676 -33.218 17.419 1.00 80.89 393 ALA A C 1
ATOM 2919 O O . ALA A 1 413 ? 3.292 -32.340 16.813 1.00 80.52 393 ALA A O 1
ATOM 2921 N N . ARG A 1 414 ? 1.437 -33.580 17.100 1.00 80.46 394 ARG A N 1
ATOM 2922 C CA . ARG A 1 414 ? 0.737 -32.959 15.985 1.00 80.50 394 ARG A CA 1
ATOM 2923 C C . ARG A 1 414 ? 0.133 -31.607 16.367 1.00 80.56 394 ARG A C 1
ATOM 2924 O O . ARG A 1 414 ? -0.214 -30.809 15.495 1.00 80.80 394 ARG A O 1
ATOM 2932 N N . ARG A 1 415 ? 0.012 -31.346 17.666 1.00 80.12 395 ARG A N 1
ATOM 2933 C CA . ARG A 1 415 ? -0.542 -30.077 18.133 1.00 80.00 395 ARG A CA 1
ATOM 2934 C C . ARG A 1 415 ? 0.459 -28.937 17.940 1.00 79.24 395 ARG A C 1
ATOM 2935 O O . ARG A 1 415 ? 0.091 -27.763 17.981 1.00 79.10 395 ARG A O 1
ATOM 2943 N N . GLU A 1 416 ? 1.722 -29.292 17.723 1.00 78.25 396 GLU A N 1
ATOM 2944 C CA . GLU A 1 416 ? 2.776 -28.304 17.516 1.00 77.30 396 GLU A CA 1
ATOM 2945 C C . GLU A 1 416 ? 2.739 -27.753 16.092 1.00 76.71 396 GLU A C 1
ATOM 2946 O O . GLU A 1 416 ? 3.618 -26.991 15.688 1.00 76.25 396 GLU A O 1
ATOM 2948 N N . PHE A 1 417 ? 1.716 -28.144 15.337 1.00 75.68 397 PHE A N 1
ATOM 2949 C CA . PHE A 1 417 ? 1.551 -27.698 13.956 1.00 74.48 397 PHE A CA 1
ATOM 2950 C C . PHE A 1 417 ? 0.105 -27.280 13.700 1.00 73.46 397 PHE A C 1
ATOM 2951 O O . PHE A 1 417 ? -0.335 -27.182 12.554 1.00 73.84 397 PHE A O 1
ATOM 2959 N N . ASP A 1 418 ? -0.625 -27.036 14.783 1.00 71.68 398 ASP A N 1
ATOM 2960 C CA . ASP A 1 418 ? -2.021 -26.622 14.713 1.00 69.12 398 ASP A CA 1
ATOM 2961 C C . ASP A 1 418 ? -2.418 -26.051 16.068 1.00 67.22 398 ASP A C 1
ATOM 2962 O O . ASP A 1 418 ? -3.303 -26.582 16.745 1.00 67.21 398 ASP A O 1
ATOM 2964 N N . ALA A 1 419 ? -1.747 -24.971 16.460 1.00 63.44 399 ALA A N 1
ATOM 2965 C CA . ALA A 1 419 ? -2.012 -24.315 17.735 1.00 60.22 399 ALA A CA 1
ATOM 2966 C C . ALA A 1 419 ? -2.164 -22.808 17.547 1.00 57.48 399 ALA A C 1
ATOM 2967 O O . ALA A 1 419 ? -1.249 -22.037 17.850 1.00 56.86 399 ALA A O 1
ATOM 2969 N N . PRO A 1 420 ? -3.329 -22.369 17.048 1.00 54.40 400 PRO A N 1
ATOM 2970 C CA . PRO A 1 420 ? -3.584 -20.944 16.826 1.00 52.10 400 PRO A CA 1
ATOM 2971 C C . PRO A 1 420 ? -3.485 -20.121 18.105 1.00 49.64 400 PRO A C 1
ATOM 2972 O O . PRO A 1 420 ? -3.225 -18.919 18.061 1.00 47.68 400 PRO A O 1
ATOM 2976 N N . GLY A 1 421 ? -3.694 -20.777 19.243 1.00 46.53 401 GLY A N 1
ATOM 2977 C CA . GLY A 1 421 ? -3.619 -20.087 20.517 1.00 43.87 401 GLY A CA 1
ATOM 2978 C C . GLY A 1 421 ? -2.243 -19.501 20.761 1.00 41.04 401 GLY A C 1
ATOM 2979 O O . GLY A 1 421 ? -2.112 -18.405 21.297 1.00 40.93 401 GLY A O 1
ATOM 2980 N N . ILE A 1 422 ? -1.208 -20.234 20.373 1.00 40.28 402 ILE A N 1
ATOM 2981 C CA . ILE A 1 422 ? 0.153 -19.754 20.551 1.00 41.20 402 ILE A CA 1
ATOM 2982 C C . ILE A 1 422 ? 0.383 -18.486 19.722 1.00 40.62 402 ILE A C 1
ATOM 2983 O O . ILE A 1 422 ? 1.083 -17.568 20.152 1.00 38.80 402 ILE A O 1
ATOM 2988 N N . HIS A 1 423 ? -0.219 -18.435 18.540 1.00 37.96 403 HIS A N 1
ATOM 2989 C CA . HIS A 1 423 ? -0.059 -17.283 17.659 1.00 37.78 403 HIS A CA 1
ATOM 2990 C C . HIS A 1 423 ? -1.014 -16.123 17.942 1.00 37.30 403 HIS A C 1
ATOM 2991 O O . HIS A 1 423 ? -0.628 -14.955 17.835 1.00 39.30 403 HIS A O 1
ATOM 2998 N N . PHE A 1 424 ? -2.245 -16.435 18.328 1.00 36.13 404 PHE A N 1
ATOM 2999 C CA . PHE A 1 424 ? -3.249 -15.395 18.532 1.00 36.55 404 PHE A CA 1
ATOM 3000 C C . PHE A 1 424 ? -3.784 -15.183 19.938 1.00 37.80 404 PHE A C 1
ATOM 3001 O O . PHE A 1 424 ? -4.408 -14.159 20.211 1.00 38.43 404 PHE A O 1
ATOM 3009 N N . GLY A 1 425 ? -3.539 -16.141 20.821 1.00 38.43 405 GLY A N 1
ATOM 3010 C CA . GLY A 1 425 ? -4.090 -16.068 22.160 1.00 39.92 405 GLY A CA 1
ATOM 3011 C C . GLY A 1 425 ? -3.595 -15.178 23.285 1.00 40.25 405 GLY A C 1
ATOM 3012 O O . GLY A 1 425 ? -4.296 -15.084 24.292 1.00 41.82 405 GLY A O 1
ATOM 3013 N N . HIS A 1 426 ? -2.449 -14.515 23.179 1.00 38.98 406 HIS A N 1
ATOM 3014 C CA . HIS A 1 426 ? -2.063 -13.722 24.341 1.00 40.74 406 HIS A CA 1
ATOM 3015 C C . HIS A 1 426 ? -2.999 -12.562 24.629 1.00 39.08 406 HIS A C 1
ATOM 3016 O O . HIS A 1 426 ? -3.367 -11.794 23.738 1.00 39.11 406 HIS A O 1
ATOM 3023 N N . THR A 1 427 ? -3.363 -12.443 25.900 1.00 36.49 407 THR A N 1
ATOM 3024 C CA . THR A 1 427 ? -4.280 -11.418 26.361 1.00 35.06 407 THR A CA 1
ATOM 3025 C C . THR A 1 427 ? -3.606 -10.527 27.397 1.00 35.17 407 THR A C 1
ATOM 3026 O O . THR A 1 427 ? -3.140 -11.013 28.433 1.00 33.66 407 THR A O 1
ATOM 3030 N N . TYR A 1 428 ? -3.551 -9.226 27.122 1.00 31.39 408 TYR A N 1
ATOM 3031 C CA . TYR A 1 428 ? -2.932 -8.294 28.056 1.00 32.77 408 TYR A CA 1
ATOM 3032 C C . TYR A 1 428 ? -3.856 -7.987 29.234 1.00 34.50 408 TYR A C 1
ATOM 3033 O O . TYR A 1 428 ? -5.037 -7.717 29.054 1.00 33.51 408 TYR A O 1
ATOM 3042 N N . ARG A 1 429 ? -3.302 -8.062 30.440 1.00 36.41 409 ARG A N 1
ATOM 3043 C CA . ARG A 1 429 ? -4.023 -7.741 31.670 1.00 38.03 409 ARG A CA 1
ATOM 3044 C C . ARG A 1 429 ? -3.099 -6.696 32.261 1.00 37.78 409 ARG A C 1
ATOM 3045 O O . ARG A 1 429 ? -2.213 -7.009 33.056 1.00 38.52 409 ARG A O 1
ATOM 3053 N N . SER A 1 430 ? -3.298 -5.453 31.848 1.00 34.68 410 SER A N 1
ATOM 3054 C CA . SER A 1 430 ? -2.428 -4.377 32.275 1.00 32.85 410 SER A CA 1
ATOM 3055 C C . SER A 1 430 ? -3.168 -3.145 32.750 1.00 31.53 410 SER A C 1
ATOM 3056 O O . SER A 1 430 ? -4.392 -3.097 32.755 1.00 31.42 410 SER A O 1
ATOM 3059 N N . SER A 1 431 ? -2.383 -2.135 33.105 1.00 32.67 411 SER A N 1
ATOM 3060 C CA . SER A 1 431 ? -2.888 -0.859 33.592 1.00 32.99 411 SER A CA 1
ATOM 3061 C C . SER A 1 431 ? -3.661 -0.050 32.551 1.00 33.72 411 SER A C 1
ATOM 3062 O O . SER A 1 431 ? -4.428 0.841 32.911 1.00 32.24 411 SER A O 1
ATOM 3065 N N . ILE A 1 432 ? -3.465 -0.344 31.268 1.00 32.23 412 ILE A N 1
ATOM 3066 C CA . ILE A 1 432 ? -4.173 0.408 30.231 1.00 30.59 412 ILE A CA 1
ATOM 3067 C C . ILE A 1 432 ? -5.295 -0.384 29.558 1.00 32.44 412 ILE A C 1
ATOM 3068 O O . ILE A 1 432 ? -5.856 0.040 28.546 1.00 33.01 412 ILE A O 1
ATOM 3073 N N . VAL A 1 433 ? -5.628 -1.532 30.135 1.00 31.44 413 VAL A N 1
ATOM 3074 C CA . VAL A 1 433 ? -6.702 -2.365 29.615 1.00 31.62 413 VAL A CA 1
ATOM 3075 C C . VAL A 1 433 ? -7.799 -2.428 30.672 1.00 32.40 413 VAL A C 1
ATOM 3076 O O . VAL A 1 433 ? -7.532 -2.739 31.830 1.00 30.50 413 VAL A O 1
ATOM 3080 N N . CYS A 1 434 ? -9.029 -2.130 30.276 1.00 34.75 414 CYS A N 1
ATOM 3081 C CA . CYS A 1 434 ? -10.138 -2.150 31.222 1.00 40.98 414 CYS A CA 1
ATOM 3082 C C . CYS A 1 434 ? -10.734 -3.557 31.288 1.00 41.61 414 CYS A C 1
ATOM 3083 O O . CYS A 1 434 ? -11.568 -3.937 30.463 1.00 40.51 414 CYS A O 1
ATOM 3086 N N . GLY A 1 435 ? -10.282 -4.332 32.270 1.00 44.07 415 GLY A N 1
ATOM 3087 C CA . GLY A 1 435 ? -10.766 -5.692 32.435 1.00 47.64 415 GLY A CA 1
ATOM 3088 C C . GLY A 1 435 ? -12.252 -5.778 32.724 1.00 49.85 415 GLY A C 1
ATOM 3089 O O . GLY A 1 435 ? -12.860 -4.819 33.206 1.00 51.91 415 GLY A O 1
ATOM 3090 N N . GLU A 1 436 ? -12.843 -6.933 32.431 1.00 51.22 416 GLU A N 1
ATOM 3091 C CA . GLU A 1 436 ? -14.271 -7.143 32.657 1.00 52.07 416 GLU A CA 1
ATOM 3092 C C . GLU A 1 436 ? -14.547 -8.257 33.665 1.00 53.25 416 GLU A C 1
ATOM 3093 O O . GLU A 1 436 ? -13.624 -8.850 34.225 1.00 54.80 416 GLU A O 1
ATOM 3099 N N . TRP A 1 446 ? -8.417 -23.005 22.143 1.00 50.97 426 TRP A N 1
ATOM 3100 C CA . TRP A 1 446 ? -8.483 -21.563 21.913 1.00 49.78 426 TRP A CA 1
ATOM 3101 C C . TRP A 1 446 ? -9.505 -21.189 20.856 1.00 48.13 426 TRP A C 1
ATOM 3102 O O . TRP A 1 446 ? -9.628 -21.857 19.829 1.00 49.25 426 TRP A O 1
ATOM 3113 N N . ARG A 1 447 ? -10.233 -20.111 21.120 1.00 46.95 427 ARG A N 1
ATOM 3114 C CA . ARG A 1 447 ? -11.221 -19.591 20.186 1.00 47.04 427 ARG A CA 1
ATOM 3115 C C . ARG A 1 447 ? -11.103 -18.076 20.152 1.00 44.65 427 ARG A C 1
ATOM 3116 O O . ARG A 1 447 ? -10.860 -17.442 21.181 1.00 41.48 427 ARG A O 1
ATOM 3124 N N . PRO A 1 448 ? -11.253 -17.474 18.961 1.00 43.78 428 PRO A N 1
ATOM 3125 C CA . PRO A 1 448 ? -11.160 -16.019 18.848 1.00 41.69 428 PRO A CA 1
ATOM 3126 C C . PRO A 1 448 ? -12.078 -15.357 19.867 1.00 39.92 428 PRO A C 1
ATOM 3127 O O . PRO A 1 448 ? -13.193 -15.820 20.099 1.00 40.21 428 PRO A O 1
ATOM 3131 N N . SER A 1 449 ? -11.603 -14.279 20.482 1.00 38.06 429 SER A N 1
ATOM 3132 C CA . SER A 1 449 ? -12.386 -13.555 21.476 1.00 37.55 429 SER A CA 1
ATOM 3133 C C . SER A 1 449 ? -12.038 -12.071 21.486 1.00 36.23 429 SER A C 1
ATOM 3134 O O . SER A 1 449 ? -10.887 -11.692 21.279 1.00 36.44 429 SER A O 1
ATOM 3137 N N . ALA A 1 450 ? -13.039 -11.237 21.737 1.00 34.20 430 ALA A N 1
ATOM 3138 C CA . ALA A 1 450 ? -12.830 -9.798 21.801 1.00 34.71 430 ALA A CA 1
ATOM 3139 C C . ALA A 1 450 ? -12.753 -9.327 23.259 1.00 34.64 430 ALA A C 1
ATOM 3140 O O . ALA A 1 450 ? -13.018 -8.162 23.563 1.00 33.12 430 ALA A O 1
ATOM 3142 N N . ARG A 1 451 ? -12.378 -10.231 24.165 1.00 36.23 431 ARG A N 1
ATOM 3143 C CA . ARG A 1 451 ? -12.272 -9.870 25.577 1.00 36.74 431 ARG A CA 1
ATOM 3144 C C . ARG A 1 451 ? -11.166 -8.829 25.721 1.00 34.65 431 ARG A C 1
ATOM 3145 O O . ARG A 1 451 ? -10.196 -8.842 24.970 1.00 33.91 431 ARG A O 1
ATOM 3153 N N . PRO A 1 452 ? -11.298 -7.906 26.687 1.00 33.78 432 PRO A N 1
ATOM 3154 C CA . PRO A 1 452 ? -10.259 -6.889 26.854 1.00 33.03 432 PRO A CA 1
ATOM 3155 C C . PRO A 1 452 ? -8.857 -7.476 26.976 1.00 32.00 432 PRO A C 1
ATOM 3156 O O . PRO A 1 452 ? -8.628 -8.426 27.729 1.00 32.12 432 PRO A O 1
ATOM 3160 N N . GLY A 1 453 ? -7.927 -6.898 26.221 1.00 28.88 433 GLY A N 1
ATOM 3161 C CA . GLY A 1 453 ? -6.550 -7.347 26.241 1.00 28.75 433 GLY A CA 1
ATOM 3162 C C . GLY A 1 453 ? -6.208 -8.293 25.107 1.00 29.81 433 GLY A C 1
ATOM 3163 O O . GLY A 1 453 ? -5.042 -8.443 24.747 1.00 29.44 433 GLY A O 1
ATOM 3164 N N . ALA A 1 454 ? -7.225 -8.929 24.537 1.00 28.75 434 ALA A N 1
ATOM 3165 C CA . ALA A 1 454 ? -7.016 -9.873 23.446 1.00 30.05 434 ALA A CA 1
ATOM 3166 C C . ALA A 1 454 ? -6.968 -9.195 22.083 1.00 31.04 434 ALA A C 1
ATOM 3167 O O . ALA A 1 454 ? -7.387 -8.051 21.933 1.00 30.69 434 ALA A O 1
ATOM 3169 N N . ARG A 1 455 ? -6.434 -9.913 21.100 1.00 30.25 435 ARG A N 1
ATOM 3170 C CA . ARG A 1 455 ? -6.367 -9.434 19.730 1.00 29.28 435 ARG A CA 1
ATOM 3171 C C . ARG A 1 455 ? -7.801 -9.455 19.212 1.00 30.89 435 ARG A C 1
ATOM 3172 O O . ARG A 1 455 ? -8.463 -10.490 19.274 1.00 31.67 435 ARG A O 1
ATOM 3180 N N . ALA A 1 456 ? -8.295 -8.315 18.731 1.00 29.61 436 ALA A N 1
ATOM 3181 C CA . ALA A 1 456 ? -9.659 -8.254 18.200 1.00 29.53 436 ALA A CA 1
ATOM 3182 C C . ALA A 1 456 ? -9.773 -9.288 17.075 1.00 28.96 436 ALA A C 1
ATOM 3183 O O . ALA A 1 456 ? -8.929 -9.346 16.176 1.00 30.48 436 ALA A O 1
ATOM 3185 N N . PRO A 1 457 ? -10.825 -10.119 17.108 1.00 29.48 437 PRO A N 1
ATOM 3186 C CA . PRO A 1 457 ? -10.979 -11.144 16.073 1.00 30.66 437 PRO A CA 1
ATOM 3187 C C . PRO A 1 457 ? -11.197 -10.749 14.617 1.00 30.38 437 PRO A C 1
ATOM 3188 O O . PRO A 1 457 ? -11.775 -9.708 14.304 1.00 31.66 437 PRO A O 1
ATOM 3192 N N . HIS A 1 458 ? -10.699 -11.612 13.735 1.00 31.18 438 HIS A N 1
ATOM 3193 C CA . HIS A 1 458 ? -10.819 -11.437 12.296 1.00 31.50 438 HIS A CA 1
ATOM 3194 C C . HIS A 1 458 ? -12.180 -11.891 11.801 1.00 31.95 438 HIS A C 1
ATOM 3195 O O . HIS A 1 458 ? -12.726 -12.888 12.276 1.00 29.16 438 HIS A O 1
ATOM 3202 N N . ALA A 1 459 ? -12.703 -11.148 10.832 1.00 32.05 439 ALA A N 1
ATOM 3203 C CA . ALA A 1 459 ? -13.967 -11.448 10.175 1.00 32.58 439 ALA A CA 1
ATOM 3204 C C . ALA A 1 459 ? -13.900 -10.664 8.871 1.00 33.35 439 ALA A C 1
ATOM 3205 O O . ALA A 1 459 ? -13.387 -9.546 8.839 1.00 31.23 439 ALA A O 1
ATOM 3207 N N . TRP A 1 460 ? -14.378 -11.254 7.785 1.00 33.76 440 TRP A N 1
ATOM 3208 C CA . TRP A 1 460 ? -14.342 -10.554 6.514 1.00 36.87 440 TRP A CA 1
ATOM 3209 C C . TRP A 1 460 ? -15.504 -9.582 6.372 1.00 37.22 440 TRP A C 1
ATOM 3210 O O . TRP A 1 460 ? -16.660 -9.933 6.616 1.00 39.06 440 TRP A O 1
ATOM 3221 N N . LEU A 1 461 ? -15.178 -8.353 5.988 1.00 37.33 441 LEU A N 1
ATOM 3222 C CA . LEU A 1 461 ? -16.174 -7.310 5.770 1.00 37.05 441 LEU A CA 1
ATOM 3223 C C . LEU A 1 461 ? -16.506 -7.395 4.290 1.00 36.53 441 LEU A C 1
ATOM 3224 O O . LEU A 1 461 ? -17.657 -7.257 3.886 1.00 39.00 441 LEU A O 1
ATOM 3229 N N . THR A 1 462 ? -15.472 -7.622 3.490 1.00 37.26 442 THR A N 1
ATOM 3230 C CA . THR A 1 462 ? -15.610 -7.790 2.049 1.00 39.01 442 THR A CA 1
ATOM 3231 C C . THR A 1 462 ? -14.658 -8.935 1.708 1.00 40.70 442 THR A C 1
ATOM 3232 O O . THR A 1 462 ? -13.958 -9.446 2.587 1.00 41.64 442 THR A O 1
ATOM 3236 N N . PRO A 1 463 ? -14.615 -9.356 0.437 1.00 42.62 443 PRO A N 1
ATOM 3237 C CA . PRO A 1 463 ? -13.712 -10.454 0.077 1.00 43.57 443 PRO A CA 1
ATOM 3238 C C . PRO A 1 463 ? -12.237 -10.083 0.222 1.00 42.86 443 PRO A C 1
ATOM 3239 O O . PRO A 1 463 ? -11.369 -10.952 0.231 1.00 45.26 443 PRO A O 1
ATOM 3243 N N . THR A 1 464 ? -11.960 -8.791 0.340 1.00 40.64 444 THR A N 1
ATOM 3244 C CA . THR A 1 464 ? -10.582 -8.327 0.445 1.00 39.13 444 THR A CA 1
ATOM 3245 C C . THR A 1 464 ? -10.297 -7.562 1.724 1.00 36.30 444 THR A C 1
ATOM 3246 O O . THR A 1 464 ? -9.148 -7.220 1.998 1.00 36.17 444 THR A O 1
ATOM 3250 N N . THR A 1 465 ? -11.329 -7.284 2.508 1.00 33.67 445 THR A N 1
ATOM 3251 C CA . THR A 1 465 ? -11.123 -6.502 3.715 1.00 31.84 445 THR A CA 1
ATOM 3252 C C . THR A 1 465 ? -11.616 -7.164 4.991 1.00 32.41 445 THR A C 1
ATOM 3253 O O . THR A 1 465 ? -12.792 -7.505 5.135 1.00 31.15 445 THR A O 1
ATOM 3257 N N . SER A 1 466 ? -10.684 -7.321 5.921 1.00 30.73 446 SER A N 1
ATOM 3258 C CA . SER A 1 466 ? -10.938 -7.932 7.213 1.00 28.28 446 SER A CA 1
ATOM 3259 C C . SER A 1 466 ? -11.116 -6.866 8.293 1.00 27.76 446 SER A C 1
ATOM 3260 O O . SER A 1 466 ? -10.727 -5.710 8.118 1.00 26.19 446 SER A O 1
ATOM 3263 N N . THR A 1 467 ? -11.714 -7.261 9.410 1.00 26.19 447 THR A N 1
ATOM 3264 C CA . THR A 1 467 ? -11.878 -6.362 10.540 1.00 26.77 447 THR A CA 1
ATOM 3265 C C . THR A 1 467 ? -10.478 -5.876 10.950 1.00 26.93 447 THR A C 1
ATOM 3266 O O . THR A 1 467 ? -10.303 -4.750 11.435 1.00 23.30 447 THR A O 1
ATOM 3270 N N . LEU A 1 468 ? -9.482 -6.736 10.749 1.00 26.51 448 LEU A N 1
ATOM 3271 C CA . LEU A 1 468 ? -8.105 -6.396 11.101 1.00 28.69 448 LEU A CA 1
ATOM 3272 C C . LEU A 1 468 ? -7.581 -5.216 10.287 1.00 28.92 448 LEU A C 1
ATOM 3273 O O . LEU A 1 468 ? -6.711 -4.469 10.744 1.00 27.60 448 LEU A O 1
ATOM 3278 N N . ASP A 1 469 ? -8.116 -5.048 9.081 1.00 27.57 449 ASP A N 1
ATOM 3279 C CA . ASP A 1 469 ? -7.690 -3.957 8.214 1.00 28.42 449 ASP A CA 1
ATOM 3280 C C . ASP A 1 469 ? -8.164 -2.598 8.710 1.00 28.86 449 ASP A C 1
ATOM 3281 O O . ASP A 1 469 ? -7.754 -1.553 8.194 1.00 26.92 449 ASP A O 1
ATOM 3286 N N . LEU A 1 470 ? -9.020 -2.610 9.722 1.00 26.62 450 LEU A N 1
ATOM 3287 C CA . LEU A 1 470 ? -9.515 -1.361 10.294 1.00 27.13 450 LEU A CA 1
ATOM 3288 C C . LEU A 1 470 ? -8.578 -0.899 11.401 1.00 27.52 450 LEU A C 1
ATOM 3289 O O . LEU A 1 470 ? -8.597 0.261 11.793 1.00 28.51 450 LEU A O 1
ATOM 3294 N N . PHE A 1 471 ? -7.756 -1.816 11.903 1.00 28.03 451 PHE A N 1
ATOM 3295 C CA . PHE A 1 471 ? -6.845 -1.502 13.004 1.00 28.52 451 PHE A CA 1
ATOM 3296 C C . PHE A 1 471 ? -5.415 -1.169 12.579 1.00 30.40 451 PHE A C 1
ATOM 3297 O O . PHE A 1 471 ? -5.021 -1.408 11.442 1.00 32.21 451 PHE A O 1
ATOM 3305 N N . GLY A 1 472 ? -4.631 -0.617 13.501 1.00 30.98 452 GLY A N 1
ATOM 3306 C CA . GLY A 1 472 ? -3.253 -0.305 13.169 1.00 31.88 452 GLY A CA 1
ATOM 3307 C C . GLY A 1 472 ? -2.904 1.165 13.103 1.00 34.00 452 GLY A C 1
ATOM 3308 O O . GLY A 1 472 ? -1.723 1.509 13.039 1.00 34.77 452 GLY A O 1
ATOM 3309 N N . ARG A 1 473 ? -3.919 2.024 13.070 1.00 34.37 453 ARG A N 1
ATOM 3310 C CA . ARG A 1 473 ? -3.707 3.471 13.037 1.00 35.12 453 ARG A CA 1
ATOM 3311 C C . ARG A 1 473 ? -3.912 3.974 14.463 1.00 32.83 453 ARG A C 1
ATOM 3312 O O . ARG A 1 473 ? -3.038 3.830 15.319 1.00 31.81 453 ARG A O 1
ATOM 3320 N N . GLY A 1 474 ? -5.079 4.555 14.713 1.00 32.15 454 GLY A N 1
ATOM 3321 C CA . GLY A 1 474 ? -5.392 5.045 16.041 1.00 30.46 454 GLY A CA 1
ATOM 3322 C C . GLY A 1 474 ? -6.362 4.077 16.681 1.00 28.20 454 GLY A C 1
ATOM 3323 O O . GLY A 1 474 ? -6.413 2.902 16.306 1.00 28.18 454 GLY A O 1
ATOM 3324 N N . PHE A 1 475 ? -7.118 4.549 17.665 1.00 28.38 455 PHE A N 1
ATOM 3325 C CA . PHE A 1 475 ? -8.105 3.699 18.317 1.00 27.61 455 PHE A CA 1
ATOM 3326 C C . PHE A 1 475 ? -9.285 3.541 17.370 1.00 29.17 455 PHE A C 1
ATOM 3327 O O . PHE A 1 475 ? -9.497 4.376 16.488 1.00 29.25 455 PHE A O 1
ATOM 3335 N N . VAL A 1 476 ? -10.044 2.462 17.540 1.00 29.09 456 VAL A N 1
ATOM 3336 C CA . VAL A 1 476 ? -11.213 2.222 16.710 1.00 27.10 456 VAL A CA 1
ATOM 3337 C C . VAL A 1 476 ? -12.363 1.771 17.596 1.00 29.46 456 VAL A C 1
ATOM 3338 O O . VAL A 1 476 ? -12.216 0.835 18.393 1.00 28.18 456 VAL A O 1
ATOM 3342 N N . LEU A 1 477 ? -13.504 2.437 17.464 1.00 28.75 457 LEU A N 1
ATOM 3343 C CA . LEU A 1 477 ? -14.680 2.047 18.228 1.00 31.15 457 LEU A CA 1
ATOM 3344 C C . LEU A 1 477 ? -15.635 1.342 17.276 1.00 31.44 457 LEU A C 1
ATOM 3345 O O . LEU A 1 477 ? -16.157 1.951 16.332 1.00 30.54 457 LEU A O 1
ATOM 3350 N N . LEU A 1 478 ? -15.828 0.047 17.501 1.00 32.78 458 LEU A N 1
ATOM 3351 C CA . LEU A 1 478 ? -16.740 -0.748 16.694 1.00 35.13 458 LEU A CA 1
ATOM 3352 C C . LEU A 1 478 ? -18.065 -0.817 17.433 1.00 37.77 458 LEU A C 1
ATOM 3353 O O . LEU A 1 478 ? -18.110 -1.238 18.590 1.00 35.71 458 LEU A O 1
ATOM 3358 N N . SER A 1 479 ? -19.136 -0.388 16.772 1.00 37.33 459 SER A N 1
ATOM 3359 C CA . SER A 1 479 ? -20.464 -0.428 17.376 1.00 37.70 459 SER A CA 1
ATOM 3360 C C . SER A 1 479 ? -21.369 -1.299 16.513 1.00 38.62 459 SER A C 1
ATOM 3361 O O . SER A 1 479 ? -21.473 -1.103 15.299 1.00 37.79 459 SER A O 1
ATOM 3364 N N . PHE A 1 480 ? -22.019 -2.265 17.151 1.00 38.54 460 PHE A N 1
ATOM 3365 C CA . PHE A 1 480 ? -22.909 -3.187 16.458 1.00 41.79 460 PHE A CA 1
ATOM 3366 C C . PHE A 1 480 ? -24.352 -2.794 16.760 1.00 44.63 460 PHE A C 1
ATOM 3367 O O . PHE A 1 480 ? -24.805 -2.874 17.899 1.00 45.63 460 PHE A O 1
ATOM 3375 N N . GLY A 1 481 ? -25.067 -2.349 15.737 1.00 49.71 461 GLY A N 1
ATOM 3376 C CA . GLY A 1 481 ? -26.441 -1.929 15.941 1.00 54.26 461 GLY A CA 1
ATOM 3377 C C . GLY A 1 481 ? -26.527 -0.467 16.347 1.00 56.83 461 GLY A C 1
ATOM 3378 O O . GLY A 1 481 ? -26.235 0.422 15.546 1.00 59.22 461 GLY A O 1
ATOM 3379 N N . THR A 1 482 ? -26.912 -0.216 17.594 1.00 58.27 462 THR A N 1
ATOM 3380 C CA . THR A 1 482 ? -27.060 1.147 18.105 1.00 59.87 462 THR A CA 1
ATOM 3381 C C . THR A 1 482 ? -25.764 1.953 18.142 1.00 60.48 462 THR A C 1
ATOM 3382 O O . THR A 1 482 ? -24.681 1.401 18.341 1.00 61.13 462 THR A O 1
ATOM 3386 N N . THR A 1 483 ? -25.890 3.265 17.951 1.00 59.18 463 THR A N 1
ATOM 3387 C CA . THR A 1 483 ? -24.744 4.170 17.973 1.00 58.81 463 THR A CA 1
ATOM 3388 C C . THR A 1 483 ? -24.975 5.254 19.022 1.00 58.44 463 THR A C 1
ATOM 3389 O O . THR A 1 483 ? -24.314 6.292 19.024 1.00 57.39 463 THR A O 1
ATOM 3393 N N . ASP A 1 484 ? -25.925 5.001 19.912 1.00 59.39 464 ASP A N 1
ATOM 3394 C CA . ASP A 1 484 ? -26.256 5.943 20.967 1.00 59.67 464 ASP A CA 1
ATOM 3395 C C . ASP A 1 484 ? -25.080 6.085 21.927 1.00 58.51 464 ASP A C 1
ATOM 3396 O O . ASP A 1 484 ? -24.591 5.096 22.473 1.00 59.62 464 ASP A O 1
ATOM 3401 N N . GLY A 1 485 ? -24.625 7.318 22.120 1.00 56.23 465 GLY A N 1
ATOM 3402 C CA . GLY A 1 485 ? -23.509 7.562 23.017 1.00 53.83 465 GLY A CA 1
ATOM 3403 C C . GLY A 1 485 ? -22.173 7.691 22.307 1.00 51.96 465 GLY A C 1
ATOM 3404 O O . GLY A 1 485 ? -21.210 8.210 22.877 1.00 51.59 465 GLY A O 1
ATOM 3405 N N . VAL A 1 486 ? -22.112 7.229 21.061 1.00 49.52 466 VAL A N 1
ATOM 3406 C CA . VAL A 1 486 ? -20.878 7.283 20.281 1.00 46.99 466 VAL A CA 1
ATOM 3407 C C . VAL A 1 486 ? -20.348 8.703 20.084 1.00 46.85 466 VAL A C 1
ATOM 3408 O O . VAL A 1 486 ? -19.139 8.926 20.124 1.00 45.78 466 VAL A O 1
ATOM 3412 N N . GLU A 1 487 ? -21.242 9.666 19.877 1.00 47.31 467 GLU A N 1
ATOM 3413 C CA . GLU A 1 487 ? -20.803 11.043 19.681 1.00 47.54 467 GLU A CA 1
ATOM 3414 C C . GLU A 1 487 ? -20.069 11.513 20.936 1.00 46.40 467 GLU A C 1
ATOM 3415 O O . GLU A 1 487 ? -19.097 12.269 20.862 1.00 45.34 467 GLU A O 1
ATOM 3421 N N . ALA A 1 488 ? -20.542 11.057 22.090 1.00 44.50 468 ALA A N 1
ATOM 3422 C CA . ALA A 1 488 ? -19.932 11.411 23.362 1.00 43.97 468 ALA A CA 1
ATOM 3423 C C . ALA A 1 488 ? -18.504 10.863 23.449 1.00 43.22 468 ALA A C 1
ATOM 3424 O O . ALA A 1 488 ? -17.590 11.549 23.915 1.00 41.98 468 ALA A O 1
ATOM 3426 N N . VAL A 1 489 ? -18.309 9.625 23.002 1.00 42.84 469 VAL A N 1
ATOM 3427 C CA . VAL A 1 489 ? -16.977 9.025 23.040 1.00 42.79 469 VAL A CA 1
ATOM 3428 C C . VAL A 1 489 ? -16.046 9.799 22.112 1.00 41.46 469 VAL A C 1
ATOM 3429 O O . VAL A 1 489 ? -14.884 10.049 22.439 1.00 42.03 469 VAL A O 1
ATOM 3433 N N . THR A 1 490 ? -16.571 10.182 20.954 1.00 40.78 470 THR A N 1
ATOM 3434 C CA . THR A 1 490 ? -15.799 10.930 19.973 1.00 40.42 470 THR A CA 1
ATOM 3435 C C . THR A 1 490 ? -15.248 12.216 20.575 1.00 40.31 470 THR A C 1
ATOM 3436 O O . THR A 1 490 ? -14.065 12.529 20.415 1.00 38.97 470 THR A O 1
ATOM 3440 N N . ARG A 1 491 ? -16.098 12.961 21.277 1.00 40.60 471 ARG A N 1
ATOM 3441 C CA . ARG A 1 491 ? -15.653 14.210 21.882 1.00 42.08 471 ARG A CA 1
ATOM 3442 C C . ARG A 1 491 ? -14.652 13.982 23.004 1.00 39.24 471 ARG A C 1
ATOM 3443 O O . ARG A 1 491 ? -13.692 14.741 23.143 1.00 39.78 471 ARG A O 1
ATOM 3451 N N . ALA A 1 492 ? -14.865 12.935 23.797 1.00 37.67 472 ALA A N 1
ATOM 3452 C CA . ALA A 1 492 ? -13.951 12.626 24.891 1.00 37.08 472 ALA A CA 1
ATOM 3453 C C . ALA A 1 492 ? -12.545 12.366 24.352 1.00 35.88 472 ALA A C 1
ATOM 3454 O O . ALA A 1 492 ? -11.559 12.799 24.945 1.00 36.54 472 ALA A O 1
ATOM 3456 N N . PHE A 1 493 ? -12.449 11.662 23.228 1.00 36.92 473 PHE A N 1
ATOM 3457 C CA . PHE A 1 493 ? -11.141 11.380 22.642 1.00 37.32 473 PHE A CA 1
ATOM 3458 C C . PHE A 1 493 ? -10.503 12.643 22.062 1.00 37.54 473 PHE A C 1
ATOM 3459 O O . PHE A 1 493 ? -9.296 12.848 22.195 1.00 36.69 473 PHE A O 1
ATOM 3467 N N . ALA A 1 494 ? -11.313 13.493 21.431 1.00 40.14 474 ALA A N 1
ATOM 3468 C CA . ALA A 1 494 ? -10.810 14.733 20.842 1.00 42.47 474 ALA A CA 1
ATOM 3469 C C . ALA A 1 494 ? -10.286 15.693 21.909 1.00 45.33 474 ALA A C 1
ATOM 3470 O O . ALA A 1 494 ? -9.301 16.404 21.687 1.00 46.12 474 ALA A O 1
ATOM 3472 N N . ASP A 1 495 ? -10.942 15.715 23.067 1.00 46.91 475 ASP A N 1
ATOM 3473 C CA . ASP A 1 495 ? -10.522 16.596 24.149 1.00 48.72 475 ASP A CA 1
ATOM 3474 C C . ASP A 1 495 ? -9.105 16.268 24.592 1.00 48.81 475 ASP A C 1
ATOM 3475 O O . ASP A 1 495 ? -8.400 17.129 25.120 1.00 50.01 475 ASP A O 1
ATOM 3480 N N . ARG A 1 496 ? -8.694 15.021 24.378 1.00 47.57 476 ARG A N 1
ATOM 3481 C CA . ARG A 1 496 ? -7.353 14.583 24.743 1.00 45.54 476 ARG A CA 1
ATOM 3482 C C . ARG A 1 496 ? -6.502 14.422 23.492 1.00 43.90 476 ARG A C 1
ATOM 3483 O O . ARG A 1 496 ? -5.367 13.955 23.556 1.00 43.45 476 ARG A O 1
ATOM 3491 N N . HIS A 1 497 ? -7.066 14.809 22.353 1.00 42.22 477 HIS A N 1
ATOM 3492 C CA . HIS A 1 497 ? -6.374 14.729 21.072 1.00 41.85 477 HIS A CA 1
ATOM 3493 C C . HIS A 1 497 ? -5.915 13.312 20.731 1.00 40.25 477 HIS A C 1
ATOM 3494 O O . HIS A 1 497 ? -4.921 13.120 20.028 1.00 38.31 477 HIS A O 1
ATOM 3501 N N . VAL A 1 498 ? -6.651 12.324 21.233 1.00 39.05 478 VAL A N 1
ATOM 3502 C CA . VAL A 1 498 ? -6.352 10.921 20.976 1.00 36.99 478 VAL A CA 1
ATOM 3503 C C . VAL A 1 498 ? -7.085 10.479 19.709 1.00 35.76 478 VAL A C 1
ATOM 3504 O O . VAL A 1 498 ? -8.312 10.548 19.644 1.00 34.42 478 VAL A O 1
ATOM 3508 N N . PRO A 1 499 ? -6.344 10.004 18.690 1.00 35.25 479 PRO A N 1
ATOM 3509 C CA . PRO A 1 499 ? -6.969 9.563 17.438 1.00 34.53 479 PRO A CA 1
ATOM 3510 C C . PRO A 1 499 ? -7.967 8.420 17.604 1.00 34.44 479 PRO A C 1
ATOM 3511 O O . PRO A 1 499 ? -7.676 7.396 18.226 1.00 32.21 479 PRO A O 1
ATOM 3515 N N . LEU A 1 500 ? -9.151 8.615 17.039 1.00 33.53 480 LEU A N 1
ATOM 3516 C CA . LEU A 1 500 ? -10.214 7.627 17.108 1.00 33.84 480 LEU A CA 1
ATOM 3517 C C . LEU A 1 500 ? -11.026 7.627 15.825 1.00 35.55 480 LEU A C 1
ATOM 3518 O O . LEU A 1 500 ? -11.264 8.675 15.231 1.00 33.38 480 LEU A O 1
ATOM 3523 N N . GLU A 1 501 ? -11.423 6.438 15.391 1.00 34.80 481 GLU A N 1
ATOM 3524 C CA . GLU A 1 501 ? -12.267 6.286 14.215 1.00 34.14 481 GLU A CA 1
ATOM 3525 C C . GLU A 1 501 ? -13.421 5.437 14.713 1.00 33.75 481 GLU A C 1
ATOM 3526 O O . GLU A 1 501 ? -13.216 4.524 15.517 1.00 30.25 481 GLU A O 1
ATOM 3532 N N . THR A 1 502 ? -14.634 5.765 14.285 1.00 31.72 482 THR A N 1
ATOM 3533 C CA . THR A 1 502 ? -15.802 5.010 14.715 1.00 33.30 482 THR A CA 1
ATOM 3534 C C . THR A 1 502 ? -16.401 4.282 13.528 1.00 31.25 482 THR A C 1
ATOM 3535 O O . THR A 1 502 ? -16.596 4.859 12.454 1.00 32.33 482 THR A O 1
ATOM 3539 N N . VAL A 1 503 ? -16.677 3.002 13.716 1.00 31.11 483 VAL A N 1
ATOM 3540 C CA . VAL A 1 503 ? -17.232 2.197 12.650 1.00 32.56 483 VAL A CA 1
ATOM 3541 C C . VAL A 1 503 ? -18.471 1.466 13.130 1.00 35.28 483 VAL A C 1
ATOM 3542 O O . VAL A 1 503 ? -18.466 0.831 14.187 1.00 30.98 483 VAL A O 1
ATOM 3546 N N . THR A 1 504 ? -19.534 1.582 12.341 1.00 36.22 484 THR A N 1
ATOM 3547 C CA . THR A 1 504 ? -20.814 0.952 12.631 1.00 37.20 484 THR A CA 1
ATOM 3548 C C . THR A 1 504 ? -20.901 -0.322 11.804 1.00 41.11 484 THR A C 1
ATOM 3549 O O . THR A 1 504 ? -20.868 -0.269 10.572 1.00 41.74 484 THR A O 1
ATOM 3553 N N . CYS A 1 505 ? -21.010 -1.462 12.483 1.00 41.43 485 CYS A N 1
ATOM 3554 C CA . CYS A 1 505 ? -21.077 -2.755 11.809 1.00 44.34 485 CYS A CA 1
ATOM 3555 C C . CYS A 1 505 ? -22.459 -3.387 11.963 1.00 46.11 485 CYS A C 1
ATOM 3556 O O . CYS A 1 505 ? -22.962 -3.552 13.077 1.00 43.43 485 CYS A O 1
ATOM 3559 N N . HIS A 1 506 ? -23.058 -3.750 10.833 1.00 47.59 486 HIS A N 1
ATOM 3560 C CA . HIS A 1 506 ? -24.392 -4.332 10.819 1.00 50.50 486 HIS A CA 1
ATOM 3561 C C . HIS A 1 506 ? -24.437 -5.846 10.650 1.00 50.47 486 HIS A C 1
ATOM 3562 O O . HIS A 1 506 ? -25.516 -6.439 10.635 1.00 52.08 486 HIS A O 1
ATOM 3569 N N . ALA A 1 507 ? -23.272 -6.469 10.520 1.00 49.96 487 ALA A N 1
ATOM 3570 C CA . ALA A 1 507 ? -23.202 -7.916 10.366 1.00 48.97 487 ALA A CA 1
ATOM 3571 C C . ALA A 1 507 ? -23.499 -8.589 11.704 1.00 48.13 487 ALA A C 1
ATOM 3572 O O . ALA A 1 507 ? -22.756 -8.428 12.676 1.00 47.98 487 ALA A O 1
ATOM 3574 N N . PRO A 1 508 ? -24.600 -9.349 11.774 1.00 47.30 488 PRO A N 1
ATOM 3575 C CA . PRO A 1 508 ? -24.937 -10.020 13.031 1.00 46.05 488 PRO A CA 1
ATOM 3576 C C . PRO A 1 508 ? -23.917 -11.077 13.433 1.00 44.01 488 PRO A C 1
ATOM 3577 O O . PRO A 1 508 ? -23.716 -11.318 14.620 1.00 43.88 488 PRO A O 1
ATOM 3581 N N . GLU A 1 509 ? -23.273 -11.698 12.446 1.00 43.49 489 GLU A N 1
ATOM 3582 C CA . GLU A 1 509 ? -22.271 -12.725 12.720 1.00 44.49 489 GLU A CA 1
ATOM 3583 C C . GLU A 1 509 ? -21.060 -12.118 13.425 1.00 41.56 489 GLU A C 1
ATOM 3584 O O . GLU A 1 509 ? -20.509 -12.717 14.347 1.00 40.80 489 GLU A O 1
ATOM 3590 N N . ILE A 1 510 ? -20.644 -10.934 12.987 1.00 38.42 490 ILE A N 1
ATOM 3591 C CA . ILE A 1 510 ? -19.496 -10.281 13.606 1.00 36.63 490 ILE A CA 1
ATOM 3592 C C . ILE A 1 510 ? -19.878 -9.809 15.006 1.00 35.00 490 ILE A C 1
ATOM 3593 O O . ILE A 1 510 ? -19.071 -9.875 15.931 1.00 35.34 490 ILE A O 1
ATOM 3598 N N . HIS A 1 511 ? -21.115 -9.346 15.162 1.00 36.75 491 HIS A N 1
ATOM 3599 C CA . HIS A 1 511 ? -21.594 -8.891 16.466 1.00 37.58 491 HIS A CA 1
ATOM 3600 C C . HIS A 1 511 ? -21.510 -10.086 17.416 1.00 39.67 491 HIS A C 1
ATOM 3601 O O . HIS A 1 511 ? -21.031 -9.971 18.544 1.00 39.20 491 HIS A O 1
ATOM 3608 N N . ALA A 1 512 ? -21.970 -11.237 16.936 1.00 40.29 492 ALA A N 1
ATOM 3609 C CA . ALA A 1 512 ? -21.952 -12.465 17.723 1.00 41.47 492 ALA A CA 1
ATOM 3610 C C . ALA A 1 512 ? -20.518 -12.809 18.097 1.00 39.96 492 ALA A C 1
ATOM 3611 O O . ALA A 1 512 ? -20.241 -13.237 19.218 1.00 39.44 492 ALA A O 1
ATOM 3613 N N . LEU A 1 513 ? -19.606 -12.605 17.154 1.00 38.30 493 LEU A N 1
ATOM 3614 C CA . LEU A 1 513 ? -18.201 -12.900 17.384 1.00 36.66 493 LEU A CA 1
ATOM 3615 C C . LEU A 1 513 ? -17.611 -11.992 18.455 1.00 36.26 493 LEU A C 1
ATOM 3616 O O . LEU A 1 513 ? -16.865 -12.456 19.321 1.00 34.44 493 LEU A O 1
ATOM 3621 N N . TYR A 1 514 ? -17.946 -10.703 18.397 1.00 33.08 494 TYR A N 1
ATOM 3622 C CA . TYR A 1 514 ? -17.428 -9.741 19.367 1.00 34.49 494 TYR A CA 1
ATOM 3623 C C . TYR A 1 514 ? -18.185 -9.733 20.696 1.00 35.18 494 TYR A C 1
ATOM 3624 O O . TYR A 1 514 ? -17.679 -9.233 21.700 1.00 35.40 494 TYR A O 1
ATOM 3633 N N . GLU A 1 515 ? -19.400 -10.274 20.684 1.00 38.57 495 GLU A N 1
ATOM 3634 C CA . GLU A 1 515 ? -20.233 -10.404 21.879 1.00 41.50 495 GLU A CA 1
ATOM 3635 C C . GLU A 1 515 ? -20.842 -9.163 22.534 1.00 42.44 495 GLU A C 1
ATOM 3636 O O . GLU A 1 515 ? -21.793 -9.288 23.304 1.00 45.45 495 GLU A O 1
ATOM 3642 N N . ARG A 1 516 ? -20.308 -7.976 22.274 1.00 40.45 496 ARG A N 1
ATOM 3643 C CA . ARG A 1 516 ? -20.880 -6.779 22.885 1.00 40.03 496 ARG A CA 1
ATOM 3644 C C . ARG A 1 516 ? -21.271 -5.757 21.823 1.00 40.20 496 ARG A C 1
ATOM 3645 O O . ARG A 1 516 ? -20.811 -5.833 20.684 1.00 41.19 496 ARG A O 1
ATOM 3653 N N . ALA A 1 517 ? -22.119 -4.806 22.204 1.00 37.47 497 ALA A N 1
ATOM 3654 C CA . ALA A 1 517 ? -22.587 -3.768 21.289 1.00 36.89 497 ALA A CA 1
ATOM 3655 C C . ALA A 1 517 ? -21.497 -2.766 20.913 1.00 34.84 497 ALA A C 1
ATOM 3656 O O . ALA A 1 517 ? -21.523 -2.202 19.816 1.00 32.93 497 ALA A O 1
ATOM 3658 N N . HIS A 1 518 ? -20.552 -2.540 21.824 1.00 34.32 498 HIS A N 1
ATOM 3659 C CA . HIS A 1 518 ? -19.454 -1.603 21.588 1.00 33.99 498 HIS A CA 1
ATOM 3660 C C . HIS A 1 518 ? -18.111 -2.228 21.948 1.00 32.89 498 HIS A C 1
ATOM 3661 O O . HIS A 1 518 ? -17.963 -2.825 23.017 1.00 31.27 498 HIS A O 1
ATOM 3668 N N . VAL A 1 519 ? -17.131 -2.076 21.060 1.00 29.48 499 VAL A N 1
ATOM 3669 C CA . VAL A 1 519 ? -15.795 -2.616 21.294 1.00 28.77 499 VAL A CA 1
ATOM 3670 C C . VAL A 1 519 ? -14.728 -1.581 20.918 1.00 29.04 499 VAL A C 1
ATOM 3671 O O . VAL A 1 519 ? -14.646 -1.147 19.761 1.00 30.02 499 VAL A O 1
ATOM 3675 N N . LEU A 1 520 ? -13.935 -1.174 21.908 1.00 28.52 500 LEU A N 1
ATOM 3676 C CA . LEU A 1 520 ? -12.875 -0.196 21.701 1.00 28.14 500 LEU A CA 1
ATOM 3677 C C . LEU A 1 520 ? -11.556 -0.920 21.447 1.00 28.11 500 LEU A C 1
ATOM 3678 O O . LEU A 1 520 ? -11.020 -1.606 22.329 1.00 27.22 500 LEU A O 1
ATOM 3683 N N . VAL A 1 521 ? -11.024 -0.757 20.244 1.00 27.49 501 VAL A N 1
ATOM 3684 C CA . VAL A 1 521 ? -9.777 -1.423 19.880 1.00 27.84 501 VAL A CA 1
ATOM 3685 C C . VAL A 1 521 ? -8.607 -0.447 19.864 1.00 27.56 501 VAL A C 1
ATOM 3686 O O . VAL A 1 521 ? -8.730 0.675 19.386 1.00 27.14 501 VAL A O 1
ATOM 3690 N N . ARG A 1 522 ? -7.479 -0.892 20.413 1.00 24.64 502 ARG A N 1
ATOM 3691 C CA . ARG A 1 522 ? -6.258 -0.098 20.494 1.00 25.48 502 ARG A CA 1
ATOM 3692 C C . ARG A 1 522 ? -5.524 -0.020 19.159 1.00 26.25 502 ARG A C 1
ATOM 3693 O O . ARG A 1 522 ? -5.827 -0.766 18.221 1.00 23.77 502 ARG A O 1
ATOM 3701 N N . PRO A 1 523 ? -4.552 0.899 19.056 1.00 26.21 503 PRO A N 1
ATOM 3702 C CA . PRO A 1 523 ? -3.754 1.071 17.839 1.00 25.55 503 PRO A CA 1
ATOM 3703 C C . PRO A 1 523 ? -3.015 -0.216 17.424 1.00 27.26 503 PRO A C 1
ATOM 3704 O O . PRO A 1 523 ? -2.597 -0.341 16.275 1.00 26.06 503 PRO A O 1
ATOM 3708 N N . ASP A 1 524 ? -2.846 -1.163 18.352 1.00 26.65 504 ASP A N 1
ATOM 3709 C CA . ASP A 1 524 ? -2.152 -2.413 18.033 1.00 26.38 504 ASP A CA 1
ATOM 3710 C C . ASP A 1 524 ? -3.094 -3.550 17.655 1.00 25.91 504 ASP A C 1
ATOM 3711 O O . ASP A 1 524 ? -2.651 -4.657 17.369 1.00 26.82 504 ASP A O 1
ATOM 3716 N N . GLY A 1 525 ? -4.394 -3.274 17.643 1.00 25.65 505 GLY A N 1
ATOM 3717 C CA . GLY A 1 525 ? -5.355 -4.303 17.285 1.00 25.68 505 GLY A CA 1
ATOM 3718 C C . GLY A 1 525 ? -5.912 -5.082 18.468 1.00 26.24 505 GLY A C 1
ATOM 3719 O O . GLY A 1 525 ? -6.748 -5.953 18.299 1.00 24.54 505 GLY A O 1
ATOM 3720 N N . HIS A 1 526 ? -5.440 -4.782 19.669 1.00 27.72 506 HIS A N 1
ATOM 3721 C CA . HIS A 1 526 ? -5.945 -5.464 20.861 1.00 26.60 506 HIS A CA 1
ATOM 3722 C C . HIS A 1 526 ? -7.091 -4.651 21.476 1.00 27.82 506 HIS A C 1
ATOM 3723 O O . HIS A 1 526 ? -7.116 -3.424 21.385 1.00 26.92 506 HIS A O 1
ATOM 3730 N N . VAL A 1 527 ? -8.039 -5.345 22.096 1.00 28.12 507 VAL A N 1
ATOM 3731 C CA . VAL A 1 527 ? -9.196 -4.705 22.721 1.00 27.28 507 VAL A CA 1
ATOM 3732 C C . VAL A 1 527 ? -8.815 -4.040 24.039 1.00 29.64 507 VAL A C 1
ATOM 3733 O O . VAL A 1 527 ? -8.135 -4.639 24.879 1.00 30.31 507 VAL A O 1
ATOM 3737 N N . ALA A 1 528 ? -9.248 -2.797 24.222 1.00 27.42 508 ALA A N 1
ATOM 3738 C CA . ALA A 1 528 ? -8.964 -2.083 25.456 1.00 30.11 508 ALA A CA 1
ATOM 3739 C C . ALA A 1 528 ? -10.190 -2.091 26.357 1.00 30.96 508 ALA A C 1
ATOM 3740 O O . ALA A 1 528 ? -10.069 -2.046 27.581 1.00 32.67 508 ALA A O 1
ATOM 3742 N N . TRP A 1 529 ? -11.369 -2.153 25.745 1.00 30.35 509 TRP A N 1
ATOM 3743 C CA . TRP A 1 529 ? -12.629 -2.134 26.486 1.00 32.35 509 TRP A CA 1
ATOM 3744 C C . TRP A 1 529 ? -13.800 -2.583 25.614 1.00 31.89 509 TRP A C 1
ATOM 3745 O O . TRP A 1 529 ? -13.770 -2.448 24.391 1.00 29.84 509 TRP A O 1
ATOM 3756 N N . ARG A 1 530 ? -14.831 -3.129 26.247 1.00 32.85 510 ARG A N 1
ATOM 3757 C CA . ARG A 1 530 ? -16.027 -3.535 25.521 1.00 33.65 510 ARG A CA 1
ATOM 3758 C C . ARG A 1 530 ? -17.205 -3.583 26.477 1.00 34.41 510 ARG A C 1
ATOM 3759 O O . ARG A 1 530 ? -17.028 -3.635 27.699 1.00 32.28 510 ARG A O 1
ATOM 3767 N N . GLY A 1 531 ? -18.404 -3.554 25.914 1.00 34.77 511 GLY A N 1
ATOM 3768 C CA . GLY A 1 531 ? -19.600 -3.584 26.734 1.00 37.98 511 GLY A CA 1
ATOM 3769 C C . GLY A 1 531 ? -20.809 -3.222 25.902 1.00 38.94 511 GLY A C 1
ATOM 3770 O O . GLY A 1 531 ? -20.673 -2.687 24.803 1.00 38.08 511 GLY A O 1
ATOM 3771 N N . ASP A 1 532 ? -21.995 -3.526 26.415 1.00 40.64 512 ASP A N 1
ATOM 3772 C CA . ASP A 1 532 ? -23.216 -3.212 25.692 1.00 41.55 512 ASP A CA 1
ATOM 3773 C C . ASP A 1 532 ? -23.602 -1.760 25.930 1.00 40.91 512 ASP A C 1
ATOM 3774 O O . ASP A 1 532 ? -24.459 -1.225 25.237 1.00 43.13 512 ASP A O 1
ATOM 3779 N N . HIS A 1 533 ? -22.964 -1.128 26.910 1.00 40.99 513 HIS A N 1
ATOM 3780 C CA . HIS A 1 533 ? -23.241 0.269 27.229 1.00 44.53 513 HIS A CA 1
ATOM 3781 C C . HIS A 1 533 ? -21.951 1.045 27.482 1.00 45.82 513 HIS A C 1
ATOM 3782 O O . HIS A 1 533 ? -21.105 0.609 28.263 1.00 44.60 513 HIS A O 1
ATOM 3789 N N . LEU A 1 534 ? -21.805 2.192 26.825 1.00 46.78 514 LEU A N 1
ATOM 3790 C CA . LEU A 1 534 ? -20.617 3.018 27.011 1.00 48.71 514 LEU A CA 1
ATOM 3791 C C . LEU A 1 534 ? -20.570 3.479 28.465 1.00 49.75 514 LEU A C 1
ATOM 3792 O O . LEU A 1 534 ? -21.602 3.794 29.056 1.00 48.55 514 LEU A O 1
ATOM 3797 N N . PRO A 1 535 ? -19.366 3.531 29.057 1.00 50.83 515 PRO A N 1
ATOM 3798 C CA . PRO A 1 535 ? -19.210 3.956 30.453 1.00 51.69 515 PRO A CA 1
ATOM 3799 C C . PRO A 1 535 ? -19.660 5.397 30.684 1.00 51.76 515 PRO A C 1
ATOM 3800 O O . PRO A 1 535 ? -19.629 6.221 29.771 1.00 49.75 515 PRO A O 1
ATOM 3804 N N . ALA A 1 536 ? -20.083 5.688 31.910 1.00 52.74 516 ALA A N 1
ATOM 3805 C CA . ALA A 1 536 ? -20.551 7.022 32.267 1.00 53.79 516 ALA A CA 1
ATOM 3806 C C . ALA A 1 536 ? -19.434 8.059 32.197 1.00 53.78 516 ALA A C 1
ATOM 3807 O O . ALA A 1 536 ? -19.628 9.155 31.667 1.00 54.22 516 ALA A O 1
ATOM 3809 N N . GLU A 1 537 ? -18.265 7.714 32.729 1.00 53.68 517 GLU A N 1
ATOM 3810 C CA . GLU A 1 537 ? -17.138 8.638 32.713 1.00 54.28 517 GLU A CA 1
ATOM 3811 C C . GLU A 1 537 ? -16.157 8.295 31.598 1.00 52.68 517 GLU A C 1
ATOM 3812 O O . GLU A 1 537 ? -15.255 7.469 31.770 1.00 52.37 517 GLU A O 1
ATOM 3818 N N . LEU A 1 538 ? -16.345 8.938 30.450 1.00 50.75 518 LEU A N 1
ATOM 3819 C CA . LEU A 1 538 ? -15.488 8.713 29.297 1.00 49.56 518 LEU A CA 1
ATOM 3820 C C . LEU A 1 538 ? -14.106 9.323 29.480 1.00 48.24 518 LEU A C 1
ATOM 3821 O O . LEU A 1 538 ? -13.129 8.834 28.920 1.00 48.59 518 LEU A O 1
ATOM 3826 N N . GLY A 1 539 ? -14.025 10.392 30.263 1.00 47.44 519 GLY A N 1
ATOM 3827 C CA . GLY A 1 539 ? -12.741 11.023 30.498 1.00 44.50 519 GLY A CA 1
ATOM 3828 C C . GLY A 1 539 ? -11.789 10.028 31.130 1.00 44.09 519 GLY A C 1
ATOM 3829 O O . GLY A 1 539 ? -10.619 9.930 30.746 1.00 42.49 519 GLY A O 1
ATOM 3830 N N . GLY A 1 540 ? -12.308 9.277 32.099 1.00 41.76 520 GLY A N 1
ATOM 3831 C CA . GLY A 1 540 ? -11.507 8.289 32.790 1.00 40.42 520 GLY A CA 1
ATOM 3832 C C . GLY A 1 540 ? -11.048 7.191 31.851 1.00 39.23 520 GLY A C 1
ATOM 3833 O O . GLY A 1 540 ? -9.906 6.743 31.921 1.00 35.97 520 GLY A O 1
ATOM 3834 N N . LEU A 1 541 ? -11.949 6.760 30.974 1.00 38.32 521 LEU A N 1
ATOM 3835 C CA . LEU A 1 541 ? -11.644 5.714 30.006 1.00 38.32 521 LEU A CA 1
ATOM 3836 C C . LEU A 1 541 ? -10.525 6.166 29.072 1.00 38.02 521 LEU A C 1
ATOM 3837 O O . LEU A 1 541 ? -9.536 5.459 28.897 1.00 36.39 521 LEU A O 1
ATOM 3842 N N . VAL A 1 542 ? -10.681 7.350 28.485 1.00 37.12 522 VAL A N 1
ATOM 3843 C CA . VAL A 1 542 ? -9.679 7.878 27.568 1.00 36.83 522 VAL A CA 1
ATOM 3844 C C . VAL A 1 542 ? -8.319 8.001 28.242 1.00 36.98 522 VAL A C 1
ATOM 3845 O O . VAL A 1 542 ? -7.296 7.680 27.639 1.00 35.61 522 VAL A O 1
ATOM 3849 N N . ASP A 1 543 ? -8.293 8.452 29.492 1.00 37.43 523 ASP A N 1
ATOM 3850 C CA . ASP A 1 543 ? -7.015 8.575 30.189 1.00 38.01 523 ASP A CA 1
ATOM 3851 C C . ASP A 1 543 ? -6.403 7.218 30.520 1.00 37.48 523 ASP A C 1
ATOM 3852 O O . ASP A 1 543 ? -5.181 7.067 30.508 1.00 37.28 523 ASP A O 1
ATOM 3857 N N . LYS A 1 544 ? -7.247 6.234 30.820 1.00 36.81 5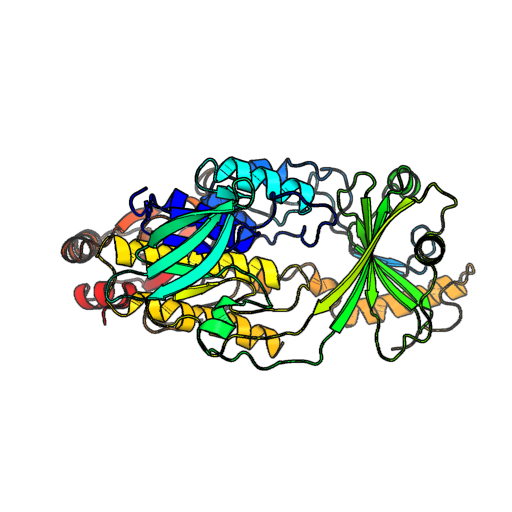24 LYS A N 1
ATOM 3858 C CA . LYS A 1 544 ? -6.740 4.909 31.155 1.00 37.09 524 LYS A CA 1
ATOM 3859 C C . LYS A 1 544 ? -6.084 4.236 29.950 1.00 35.59 524 LYS A C 1
ATOM 3860 O O . LYS A 1 544 ? -4.951 3.764 30.035 1.00 35.66 524 LYS A O 1
ATOM 3866 N N . VAL A 1 545 ? -6.787 4.207 28.823 1.00 34.38 525 VAL A N 1
ATOM 3867 C CA . VAL A 1 545 ? -6.251 3.543 27.643 1.00 35.08 525 VAL A CA 1
ATOM 3868 C C . VAL A 1 545 ? -5.064 4.225 26.975 1.00 33.23 525 VAL A C 1
ATOM 3869 O O . VAL A 1 545 ? -4.372 3.595 26.176 1.00 32.18 525 VAL A O 1
ATOM 3873 N N . ARG A 1 546 ? -4.811 5.493 27.290 1.00 32.48 526 ARG A N 1
ATOM 3874 C CA . ARG A 1 546 ? -3.669 6.176 26.687 1.00 33.59 526 ARG A CA 1
ATOM 3875 C C . ARG A 1 546 ? -2.486 6.216 27.640 1.00 33.39 526 ARG A C 1
ATOM 3876 O O . ARG A 1 546 ? -1.472 6.841 27.348 1.00 34.42 526 ARG A O 1
ATOM 3884 N N . GLY A 1 547 ? -2.625 5.536 28.778 1.00 35.95 527 GLY A N 1
ATOM 3885 C CA . GLY A 1 547 ? -1.551 5.480 29.757 1.00 38.20 527 GLY A CA 1
ATOM 3886 C C . GLY A 1 547 ? -1.361 6.740 30.584 1.00 41.40 527 GLY A C 1
ATOM 3887 O O . GLY A 1 547 ? -0.231 7.088 30.940 1.00 39.25 527 GLY A O 1
ATOM 3888 N N . ALA A 1 548 ? -2.460 7.417 30.907 1.00 42.86 528 ALA A N 1
ATOM 3889 C CA . ALA A 1 548 ? -2.389 8.649 31.689 1.00 46.92 528 ALA A CA 1
ATOM 3890 C C . ALA A 1 548 ? -2.936 8.504 33.105 1.00 50.07 528 ALA A C 1
ATOM 3891 O O . ALA A 1 548 ? -2.649 9.332 33.974 1.00 52.07 528 ALA A O 1
ATOM 3893 N N . ALA A 1 549 ? -3.726 7.462 33.339 1.00 51.98 529 ALA A N 1
ATOM 3894 C CA . ALA A 1 549 ? -4.311 7.244 34.657 1.00 55.89 529 ALA A CA 1
ATOM 3895 C C . ALA A 1 549 ? -3.257 7.357 35.760 1.00 57.70 529 ALA A C 1
ATOM 3896 O O . ALA A 1 549 ? -3.437 8.212 36.655 1.00 58.93 529 ALA A O 1
#

Solvent-accessible surface area: 22726 Å² total; per-residue (Å²): 155,85,64,80,142,20,42,0,1,0,26,8,18,30,29,17,0,6,0,0,0,7,0,0,43,70,22,148,7,24,4,11,0,6,28,104,70,82,32,89,51,116,23,8,194,40,13,58,0,2,13,36,1,0,7,5,1,58,38,20,51,5,8,168,66,1,82,110,29,10,24,10,20,97,2,16,14,14,0,0,23,0,5,90,0,35,26,59,58,12,31,57,3,98,45,34,20,46,111,104,77,88,111,39,133,36,5,16,11,31,60,8,23,0,2,20,49,48,2,24,74,38,3,34,142,48,11,33,130,87,28,89,33,66,12,102,27,64,62,46,91,64,101,148,82,33,1,83,3,56,10,14,50,60,156,97,55,54,92,46,43,5,29,0,119,15,0,0,0,11,31,27,42,77,0,84,5,11,130,75,37,68,22,88,6,49,83,104,99,170,58,51,35,45,27,6,0,5,0,96,0,63,103,0,63,98,80,7,34,138,149,1,2,36,25,2,51,0,9,18,36,61,92,29,71,2,27,0,98,5,17,12,2,155,6,19,6,44,0,16,17,30,53,89,112,75,50,109,94,117,74,86,19,90,85,4,0,66,96,0,2,40,54,131,17,103,16,73,47,73,29,68,54,99,103,112,4,20,23,69,0,0,69,34,0,34,31,64,60,0,7,0,0,0,55,0,1,0,8,6,35,62,81,53,6,43,6,23,21,9,1,0,14,0,0,5,2,0,0,2,0,0,5,1,42,43,131,59,20,15,2,139,31,0,22,71,5,1,51,74,4,19,56,58,16,0,31,81,28,24,138,187,139,77,36,56,118,19,5,75,54,123,34,122,122,0,105,154,22,4,60,66,27,17,94,63,33,89,204,85,35,21,92,177,75,76,54,25,47,23,111,57,13,24,71,24,8,193,18,70,3,13,31,63,130,117,161,19,13,0,87,6,0,8,9,1,0,11,17,103,68,64,129,104,43,0,2,18,50,33,8,0,124,7,0,1,2,3,3,4,47,75,68,117,30,18,103,36,2,52,133,15,1,60,110,113,148,5,55,38,73,63,47,62,18,144,32,100,123,12,66,74,52,0,93,69,10,3,0,1,0,1,0,7,3,18,0,0,23,17,12,74,155,35,42,116,119,21,31,36,12,0,29,66,0,26,10,28,126

Radius of gyration: 24.58 Å; Cα contacts (8 Å, |Δi|>4): 1096; chains: 1; bounding box: 63×76×42 Å

Foldseek 3Di:
DDAAEFAEEEEALDLLSLLLLLLLVLQVGTYAYEAQAQLADQDFPDWKFAQLLLLSVVSSPCSVCQQVLFADQQAWAKAWEAQFQLAHTQAIDGQGGNNPHDCDDFHNGHIHTHTSNSVSVSSCVSSDPRYHYSKAFDDWDDDQQWIWTWIANNVVRDIHIYTYSFYEYQPAQVGPVCVVLVWDWDFLDPKWKKKKWKKFFQCSCVSCPNVGHQWYWHPNFQLDIWIKGDRRSGGIIMTIGTCDPSNDDDDDSVVVNVSRHPDPGDMGTSDIGMDIATWTATPAQDDNRYGYAQSSGTRDDCQSDLRVLLRSLLSLQQSVLSSCVVVPLFAPQSNRCSCVFSRVLRVVCSVPGGQDPLCSPPDPVNVVSSNVVNVVCVVVVVNVSVPPCCSVFPDFGDDQLADAPVPAEQGIRGQHTWDAPDPPDIPSNVAQHFKEKEFEDDCPCVVVLVVLCVVSPGDYDYHYDDDVVSCVRHVERIWIAGNSRHTRDGHNDDDPDSNVNNCRNSRND

Sequence (509 aa):
NAPIETDVLILGGGPVGMALALDLAHRQVGHLVVEQTDGTITHPRVGTIGPRSMELFRRWGVAKQIRTAGWPGDHPLDAAWVTRVGGHEVYRIPLGTADTRATPEHTPEPDAICPQHWLAPLLAEAVGERLRTRSRLDSFEQRDDHVRATITDLRTGATRAVHARYLVACDGASSPTRKALGIDAPPRHRTQVFRNILFRAPELRSLLGERAALFFFLMLSSSLRFPLRALDGRGLYRLTVGVDDASKSTMDSFELVRRAVAFDTEIEVLSDSEWHLTHRVADSFSAGRVFLTGDAAHTLSPSGGFGMNTGIGSAADLGWKLAATLRGWAGPGLLATYEEERRPVAITSLEERELPPGLHDDGPRGERIRAAVAEKLERSGARREFDAPGIHFGHTYRSSIVCGEWRPSARPGARAPHAWLTPTTSTLDLFGRGFVLLSFGTTDGVEAVTRAFADRHVPLETVTCHAPEIHALYERAHVLVRPDGHVAWRGDHLPAELGGLVDKVRGAA